Protein AF-A0A2T7PFA0-F1 (afdb_monomer_lite)

Sequence (485 aa):
MELKVPKIPVCVAIACCGVALVFQLVAVGGSGWAVNKQAEIEIGLFRTCFRGECNDIQSSKQPDWFRATQAFSILGLLAIAGSLAVGILHAVLENTRVLCLLAIASCAASVVALLIEVAVFGGEMGDEIRATKDVSFGYGFILSIIACILSVFSLLGLLAIVESLCIGILHCFLENTSVLSPHALAACAAAEAHCMYSLLTKRYRRDKRRPEDGIGVFSAPKVPQGSRPLRHRLCLVSTAFQVAAVADSSWALSDEDLIGLFNECKSDPCDTGRLVESLEGVLHPGAADGDSQPLPGIGARCPPRQTHHPAACFRVLWRVRVPRSPVCVAIALCVQAAAFQLVTVAGIGWITYSAYNVGLFRECKSNTCVGVSDTKDWWKVTQAFSILGLFAITGTLAFGILQCFVEDSRVLSRCGIASCFTSVTFLVIEFSVFVGKTSAMSAYFSWGYGFVLSIIACILCFFTGVMFVADLHHSSPTVHGWQRE

pLDDT: mean 70.79, std 20.4, range [29.72, 95.62]

Structure (mmCIF, N/CA/C/O backbone):
data_AF-A0A2T7PFA0-F1
#
_entry.id   AF-A0A2T7PFA0-F1
#
loop_
_atom_site.group_PDB
_atom_site.id
_atom_site.type_symbol
_atom_site.label_atom_id
_atom_site.label_alt_id
_atom_site.label_comp_id
_atom_site.label_asym_id
_atom_site.label_entity_id
_atom_site.label_seq_id
_atom_site.pdbx_PDB_ins_code
_atom_site.Cartn_x
_atom_site.Cartn_y
_atom_site.Cartn_z
_atom_site.occupancy
_atom_site.B_iso_or_equiv
_atom_site.auth_seq_id
_atom_site.auth_comp_id
_atom_site.auth_asym_id
_atom_site.auth_atom_id
_atom_site.pdbx_PDB_model_num
ATOM 1 N N . MET A 1 1 ? -25.720 11.983 18.110 1.00 37.12 1 MET A N 1
ATOM 2 C CA . MET A 1 1 ? -24.252 11.993 18.256 1.00 37.12 1 MET A CA 1
ATOM 3 C C . MET A 1 1 ? -23.814 13.423 18.051 1.00 37.12 1 MET A C 1
ATOM 5 O O . MET A 1 1 ? -23.909 13.911 16.932 1.00 37.12 1 MET A O 1
ATOM 9 N N . GLU A 1 2 ? -23.453 14.121 19.122 1.00 37.09 2 GLU A N 1
ATOM 10 C CA . GLU A 1 2 ? -22.819 15.431 18.989 1.00 37.09 2 GLU A CA 1
ATOM 11 C C . GLU A 1 2 ? -21.375 15.189 18.544 1.00 37.09 2 GLU A C 1
ATOM 13 O O . GLU A 1 2 ? -20.585 14.606 19.281 1.00 37.09 2 GLU A O 1
ATOM 18 N N . LEU A 1 3 ? -21.044 15.550 17.302 1.00 38.19 3 LEU A N 1
ATOM 19 C CA . LEU A 1 3 ? -19.666 15.503 16.815 1.00 38.19 3 LEU A CA 1
ATOM 20 C C . LEU A 1 3 ? -18.859 16.545 17.588 1.00 38.19 3 LEU A C 1
ATOM 22 O O . LEU A 1 3 ? -18.913 17.740 17.294 1.00 38.19 3 LEU A O 1
ATOM 26 N N . LYS A 1 4 ? -18.127 16.094 18.606 1.00 46.09 4 LYS A N 1
ATOM 27 C CA . LYS A 1 4 ? -17.225 16.959 19.356 1.00 46.09 4 LYS A CA 1
ATOM 28 C C . LYS A 1 4 ? -16.107 17.409 18.424 1.00 46.09 4 LYS A C 1
ATOM 30 O O . LYS A 1 4 ? -15.427 16.581 17.824 1.00 46.09 4 LYS A O 1
ATOM 35 N N . VAL A 1 5 ? -15.936 18.725 18.297 1.00 50.31 5 VAL A N 1
ATOM 36 C CA . VAL A 1 5 ? -14.917 19.320 17.427 1.00 50.31 5 VAL A CA 1
ATOM 37 C C . VAL A 1 5 ? -13.546 18.739 17.807 1.00 50.31 5 VAL A C 1
ATOM 39 O O . VAL A 1 5 ? -13.132 18.886 18.964 1.00 50.31 5 VAL A O 1
ATOM 42 N N . PRO A 1 6 ? -12.850 18.049 16.884 1.00 58.84 6 PRO A N 1
ATOM 43 C CA . PRO A 1 6 ? -11.538 17.489 17.167 1.00 58.84 6 PRO A CA 1
ATOM 44 C C . PRO A 1 6 ? -10.574 18.597 17.593 1.00 58.84 6 PRO A C 1
ATOM 46 O O . PRO A 1 6 ? -10.613 19.721 17.087 1.00 58.84 6 PRO A O 1
ATOM 49 N N . LYS A 1 7 ? -9.698 18.286 18.554 1.00 69.50 7 LYS A N 1
ATOM 50 C CA . LYS A 1 7 ? -8.678 19.234 19.013 1.00 69.50 7 LYS A CA 1
ATOM 51 C C . LYS A 1 7 ? -7.837 19.663 17.806 1.00 69.50 7 LYS A C 1
ATOM 53 O O . LYS A 1 7 ? -7.328 18.804 17.092 1.00 69.50 7 LYS A O 1
ATOM 58 N N . ILE A 1 8 ? -7.641 20.973 17.639 1.00 70.88 8 ILE A N 1
ATOM 59 C CA . ILE A 1 8 ? -6.834 21.603 16.575 1.00 70.88 8 ILE A CA 1
ATOM 60 C C . ILE A 1 8 ? -5.551 20.813 16.216 1.00 70.88 8 ILE A C 1
ATOM 62 O O . ILE A 1 8 ? -5.353 20.561 15.028 1.00 70.88 8 ILE A O 1
ATOM 66 N N . PRO A 1 9 ? -4.711 20.338 17.167 1.00 69.44 9 PRO A N 1
ATOM 67 C CA . PRO A 1 9 ? -3.498 19.578 16.829 1.00 69.44 9 PRO A CA 1
ATOM 68 C C . PRO A 1 9 ? -3.748 18.252 16.091 1.00 69.44 9 PRO A C 1
ATOM 70 O O . PRO A 1 9 ? -2.936 17.865 15.256 1.00 69.44 9 PRO A O 1
ATOM 73 N N . VAL A 1 10 ? -4.871 17.567 16.343 1.00 73.00 10 VAL A N 1
ATOM 74 C CA . VAL A 1 10 ? -5.235 16.324 15.637 1.00 73.00 10 VAL A CA 1
ATOM 75 C C . VAL A 1 10 ? -5.582 16.629 14.182 1.00 73.00 10 VAL A C 1
ATOM 77 O O . VAL A 1 10 ? -5.115 15.941 13.280 1.00 73.00 10 VAL A O 1
ATOM 80 N N . CYS A 1 11 ? -6.359 17.688 13.942 1.00 72.31 11 CYS A N 1
ATOM 81 C CA . CYS A 1 11 ? -6.726 18.112 12.590 1.00 72.31 11 CYS A CA 1
ATOM 82 C C . CYS A 1 11 ? -5.497 18.495 11.767 1.00 72.31 11 CYS A C 1
ATOM 84 O O . CYS A 1 11 ? -5.396 18.112 10.605 1.00 72.31 11 CYS A O 1
ATOM 86 N N . VAL A 1 12 ? -4.555 19.215 12.385 1.00 72.31 12 VAL A N 1
ATOM 87 C CA . VAL A 1 12 ? -3.290 19.595 11.746 1.00 72.31 12 VAL A CA 1
ATOM 88 C C . VAL A 1 12 ? -2.474 18.350 11.391 1.00 72.31 12 VAL A C 1
ATOM 90 O O . VAL A 1 12 ? -2.033 18.237 10.253 1.00 72.31 12 VAL A O 1
ATOM 93 N N . ALA A 1 13 ? -2.341 17.381 12.304 1.00 77.94 13 ALA A N 1
ATOM 94 C CA . ALA A 1 13 ? -1.620 16.136 12.028 1.00 77.94 13 ALA A CA 1
ATOM 95 C C . ALA A 1 13 ? -2.265 15.319 10.890 1.00 77.94 13 ALA A C 1
ATOM 97 O O . ALA A 1 13 ? -1.565 14.841 10.003 1.00 77.94 13 ALA A O 1
ATOM 98 N N . ILE A 1 14 ? -3.598 15.206 10.862 1.00 79.94 14 ILE A N 1
ATOM 99 C CA . ILE A 1 14 ? -4.327 14.516 9.783 1.00 79.94 14 ILE A CA 1
ATOM 100 C C . ILE A 1 14 ? -4.120 15.228 8.442 1.00 79.94 14 ILE A C 1
ATOM 102 O O . ILE A 1 14 ? -3.853 14.570 7.437 1.00 79.94 14 ILE A O 1
ATOM 106 N N . ALA A 1 15 ? -4.209 16.561 8.418 1.00 76.25 15 ALA A N 1
ATOM 107 C CA . ALA A 1 15 ? -3.974 17.346 7.210 1.00 76.25 15 ALA A CA 1
ATOM 108 C C . ALA A 1 15 ? -2.536 17.164 6.694 1.00 76.25 15 ALA A C 1
ATOM 110 O O . ALA A 1 15 ? -2.342 16.919 5.504 1.00 76.25 15 ALA A O 1
ATOM 111 N N . CYS A 1 16 ? -1.539 17.200 7.585 1.00 76.56 16 CYS A N 1
ATOM 112 C CA . CYS A 1 16 ? -0.143 16.939 7.238 1.00 76.56 16 CYS A CA 1
ATOM 113 C C . CYS A 1 16 ? 0.060 15.522 6.680 1.00 76.56 16 CYS A C 1
ATOM 115 O O . CYS A 1 16 ? 0.687 15.392 5.630 1.00 76.56 16 CYS A O 1
ATOM 117 N N . CYS A 1 17 ? -0.517 14.483 7.298 1.00 83.88 17 CYS A N 1
ATOM 118 C CA . CYS A 1 17 ? -0.483 13.113 6.769 1.00 83.88 17 CYS A CA 1
ATOM 119 C C . CYS A 1 17 ? -1.149 13.003 5.390 1.00 83.88 17 CYS A C 1
ATOM 121 O O . CYS A 1 17 ? -0.637 12.308 4.516 1.00 83.88 17 CYS A O 1
ATOM 123 N N . GLY A 1 18 ? -2.272 13.693 5.171 1.00 77.62 18 GLY A N 1
ATOM 124 C CA . GLY A 1 18 ? -2.966 13.705 3.883 1.00 77.62 18 GLY A CA 1
ATOM 125 C C . GLY A 1 18 ? -2.113 14.311 2.767 1.00 77.62 18 GLY A C 1
ATOM 126 O O . GLY A 1 18 ? -1.970 13.713 1.703 1.00 77.62 18 GLY A O 1
ATOM 127 N N . VAL A 1 19 ? -1.488 15.463 3.024 1.00 76.56 19 VAL A N 1
ATOM 128 C CA . VAL A 1 19 ? -0.585 16.110 2.056 1.00 76.56 19 VAL A CA 1
ATOM 129 C C . VAL A 1 19 ? 0.676 15.269 1.833 1.00 76.56 19 VAL A C 1
ATOM 131 O O . VAL A 1 19 ? 1.081 15.074 0.687 1.00 76.56 19 VAL A O 1
ATOM 134 N N . ALA A 1 20 ? 1.259 14.711 2.900 1.00 85.81 20 ALA A N 1
ATOM 135 C CA . ALA A 1 20 ? 2.404 13.807 2.809 1.00 85.81 20 ALA A CA 1
ATOM 136 C C . ALA A 1 20 ? 2.094 12.585 1.933 1.00 85.81 20 ALA A C 1
ATOM 138 O O . ALA A 1 20 ? 2.912 12.209 1.098 1.00 85.81 20 ALA A O 1
ATOM 139 N N . LEU A 1 21 ? 0.896 12.007 2.074 1.00 87.94 21 LEU A N 1
ATOM 140 C CA . LEU A 1 21 ? 0.457 10.867 1.275 1.00 87.94 21 LEU A CA 1
ATOM 141 C C . LEU A 1 21 ? 0.394 11.212 -0.215 1.00 87.94 21 LEU A C 1
ATOM 143 O O . LEU A 1 21 ? 0.890 10.445 -1.034 1.00 87.94 21 LEU A O 1
ATOM 147 N N . VAL A 1 22 ? -0.180 12.366 -0.571 1.00 84.56 22 VAL A N 1
ATOM 148 C CA . VAL A 1 22 ? -0.262 12.820 -1.969 1.00 84.56 22 VAL A CA 1
ATOM 149 C C . VAL A 1 22 ? 1.134 13.031 -2.551 1.00 84.56 22 VAL A C 1
ATOM 151 O O . VAL A 1 22 ? 1.418 12.536 -3.640 1.00 84.56 22 VAL A O 1
ATOM 154 N N . PHE A 1 23 ? 2.024 13.715 -1.829 1.00 85.69 23 PHE A N 1
ATOM 155 C CA . PHE A 1 23 ? 3.394 13.941 -2.294 1.00 85.69 23 PHE A CA 1
ATOM 156 C C . PHE A 1 23 ? 4.179 12.645 -2.445 1.00 85.69 23 PHE A C 1
ATOM 158 O O . PHE A 1 23 ? 4.830 12.467 -3.472 1.00 85.69 23 PHE A O 1
ATOM 165 N N . GLN A 1 24 ? 4.067 11.717 -1.493 1.00 94.38 24 GLN A N 1
ATOM 166 C CA . GLN A 1 24 ? 4.732 10.425 -1.610 1.00 94.38 24 GLN A CA 1
ATOM 167 C C . GLN A 1 24 ? 4.146 9.599 -2.759 1.00 94.38 24 GLN A C 1
ATOM 169 O O . GLN A 1 24 ? 4.894 8.948 -3.472 1.00 94.38 24 GLN A O 1
ATOM 174 N N . LEU A 1 25 ? 2.836 9.654 -3.010 1.00 87.38 25 LEU A N 1
ATOM 175 C CA . LEU A 1 25 ? 2.213 8.939 -4.127 1.00 87.38 25 LEU A CA 1
ATOM 176 C C . LEU A 1 25 ? 2.692 9.481 -5.481 1.00 87.38 25 LEU A C 1
ATOM 178 O O . LEU A 1 25 ? 3.010 8.702 -6.379 1.00 87.38 25 LEU A O 1
ATOM 182 N N . VAL A 1 26 ? 2.803 10.807 -5.611 1.00 88.62 26 VAL A N 1
ATOM 183 C CA . VAL A 1 26 ? 3.372 11.457 -6.803 1.00 88.62 26 VAL A CA 1
ATOM 184 C C . VAL A 1 26 ? 4.863 11.149 -6.943 1.00 88.62 26 VAL A C 1
ATOM 186 O O . VAL A 1 26 ? 5.320 10.906 -8.057 1.00 88.62 26 VAL A O 1
ATOM 189 N N . ALA A 1 27 ? 5.616 11.119 -5.842 1.00 91.75 27 ALA A N 1
ATOM 190 C CA . ALA A 1 27 ? 7.020 10.728 -5.851 1.00 91.75 27 ALA A CA 1
ATOM 191 C C . ALA A 1 27 ? 7.179 9.277 -6.328 1.00 91.75 27 ALA A C 1
ATOM 193 O O . ALA A 1 27 ? 7.865 9.034 -7.314 1.00 91.75 27 ALA A O 1
ATOM 194 N N . VAL A 1 28 ? 6.492 8.325 -5.695 1.00 91.88 28 VAL A N 1
ATOM 195 C CA . VAL A 1 28 ? 6.519 6.888 -6.019 1.00 91.88 28 VAL A CA 1
ATOM 196 C C . VAL A 1 28 ? 6.109 6.638 -7.473 1.00 91.88 28 VAL A C 1
ATOM 198 O O . VAL A 1 28 ? 6.784 5.903 -8.188 1.00 91.88 28 VAL A O 1
ATOM 201 N N . GLY A 1 29 ? 4.997 7.229 -7.921 1.00 85.88 29 GLY A N 1
ATOM 202 C CA . GLY A 1 29 ? 4.438 6.981 -9.253 1.00 85.88 29 GLY A CA 1
ATOM 203 C C . GLY A 1 29 ? 5.082 7.785 -10.387 1.00 85.88 29 GLY A C 1
ATOM 204 O O . GLY A 1 29 ? 4.906 7.432 -11.553 1.00 85.88 29 GLY A O 1
ATOM 205 N N . GLY A 1 30 ? 5.787 8.870 -10.063 1.00 86.44 30 GLY A N 1
ATOM 206 C CA . GLY A 1 30 ? 6.367 9.803 -11.026 1.00 86.44 30 GLY A CA 1
ATOM 207 C C . GLY A 1 30 ? 7.712 9.361 -11.608 1.00 86.44 30 GLY A C 1
ATOM 208 O O . GLY A 1 30 ? 8.412 8.510 -11.060 1.00 86.44 30 GLY A O 1
ATOM 209 N N . SER A 1 31 ? 8.095 9.991 -12.720 1.00 86.69 31 SER A N 1
ATOM 210 C CA . SER A 1 31 ? 9.353 9.760 -13.444 1.00 86.69 31 SER A CA 1
ATOM 211 C C . SER A 1 31 ? 10.506 10.667 -13.016 1.00 86.69 31 SER A C 1
ATOM 213 O O . SER A 1 31 ? 11.613 10.497 -13.500 1.00 86.69 31 SER A O 1
ATOM 215 N N . GLY A 1 32 ? 10.294 11.633 -12.122 1.00 89.88 32 GLY A N 1
ATOM 216 C CA . GLY A 1 32 ? 11.291 12.671 -11.844 1.00 89.88 32 GLY A CA 1
ATOM 217 C C . GLY A 1 32 ? 12.111 12.479 -10.577 1.00 89.88 32 GLY A C 1
ATOM 218 O O . GLY A 1 32 ? 12.224 13.428 -9.814 1.00 89.88 32 GLY A O 1
ATOM 219 N N . TRP A 1 33 ? 12.666 11.305 -10.293 1.00 94.38 33 TRP A N 1
ATOM 220 C CA . TRP A 1 33 ? 13.595 11.154 -9.161 1.00 94.38 33 TRP A CA 1
ATOM 221 C C . TRP A 1 33 ? 14.987 11.702 -9.478 1.00 94.38 33 TRP A C 1
ATOM 223 O O . TRP A 1 33 ? 15.560 12.446 -8.682 1.00 94.38 33 TRP A O 1
ATOM 233 N N . ALA A 1 34 ? 15.483 11.418 -10.678 1.00 93.62 34 ALA A N 1
ATOM 234 C CA . ALA A 1 34 ? 16.666 12.039 -11.257 1.00 93.62 34 ALA A CA 1
ATOM 235 C C . ALA A 1 34 ? 16.354 12.512 -12.680 1.00 93.62 34 ALA A C 1
ATOM 237 O O . ALA A 1 34 ? 15.595 11.870 -13.403 1.00 93.62 34 ALA A O 1
ATOM 238 N N . VAL A 1 35 ? 16.925 13.645 -13.081 1.00 92.38 35 VAL A N 1
ATOM 239 C CA . VAL A 1 35 ? 16.685 14.257 -14.391 1.00 92.38 35 VAL A CA 1
ATOM 240 C C . VAL A 1 35 ? 18.015 14.587 -15.046 1.00 92.38 35 VAL A C 1
ATOM 242 O O . VAL A 1 35 ? 18.832 15.314 -14.474 1.00 92.38 35 VAL A O 1
ATOM 245 N N . ASN A 1 36 ? 18.199 14.088 -16.266 1.00 92.88 36 ASN A N 1
ATOM 246 C CA . ASN A 1 36 ? 19.246 14.524 -17.174 1.00 92.88 36 ASN A CA 1
ATOM 247 C C . ASN A 1 36 ? 18.632 15.459 -18.219 1.00 92.88 36 ASN A C 1
ATOM 249 O O . ASN A 1 36 ? 17.934 15.016 -19.132 1.00 92.88 36 ASN A O 1
ATOM 253 N N . LYS A 1 37 ? 18.892 16.762 -18.077 1.00 86.62 37 LYS A N 1
ATOM 254 C CA . LYS A 1 37 ? 18.285 17.789 -18.940 1.00 86.62 37 LYS A CA 1
ATOM 255 C C . LYS A 1 37 ? 18.818 17.757 -20.366 1.00 86.62 37 LYS A C 1
ATOM 257 O O . LYS A 1 37 ? 18.103 18.130 -21.284 1.00 86.62 37 LYS A O 1
ATOM 262 N N . GLN A 1 38 ? 20.060 17.324 -20.552 1.00 87.56 38 GLN A N 1
ATOM 263 C CA . GLN A 1 38 ? 20.705 17.339 -21.860 1.00 87.56 38 GLN A CA 1
ATOM 264 C C . GLN A 1 38 ? 20.260 16.166 -22.732 1.00 87.56 38 GLN A C 1
ATOM 266 O O . GLN A 1 38 ? 20.136 16.304 -23.947 1.00 87.56 38 GLN A O 1
ATOM 271 N N . ALA A 1 39 ? 19.990 15.024 -22.104 1.00 86.94 39 ALA A N 1
ATOM 272 C CA . ALA A 1 39 ? 19.484 13.836 -22.776 1.00 86.94 39 ALA A CA 1
ATOM 273 C C . ALA A 1 39 ? 17.949 13.695 -22.698 1.00 86.94 39 ALA A C 1
ATOM 275 O O . ALA A 1 39 ? 17.416 12.728 -23.236 1.00 86.94 39 ALA A O 1
ATOM 276 N N . GLU A 1 40 ? 17.251 14.643 -22.055 1.00 89.00 40 GLU A N 1
ATOM 277 C CA . GLU A 1 40 ? 15.794 14.618 -21.826 1.00 89.00 40 GLU A CA 1
ATOM 278 C C . GLU A 1 40 ? 15.325 13.293 -21.200 1.00 89.00 40 GLU A C 1
ATOM 280 O O . GLU A 1 40 ? 14.337 12.683 -21.625 1.00 89.00 40 GLU A O 1
ATOM 285 N N . ILE A 1 41 ? 16.083 12.832 -20.198 1.00 91.88 41 ILE A N 1
ATOM 286 C CA . ILE A 1 41 ? 15.822 11.585 -19.475 1.00 91.88 41 ILE A CA 1
ATOM 287 C C . ILE A 1 41 ? 15.334 11.915 -18.078 1.00 91.88 41 ILE A C 1
ATOM 289 O O . ILE A 1 41 ? 16.015 12.607 -17.321 1.00 91.88 41 ILE A O 1
ATOM 293 N N . GLU A 1 42 ? 14.191 11.354 -17.720 1.00 92.38 42 GLU A N 1
ATOM 294 C CA . GLU A 1 42 ? 13.671 11.367 -16.363 1.00 92.38 42 GLU A CA 1
ATOM 295 C C . GLU A 1 42 ? 13.662 9.941 -15.821 1.00 92.38 42 GLU A C 1
ATOM 297 O O . GLU A 1 42 ? 13.066 9.034 -16.402 1.00 92.38 42 GLU A O 1
ATOM 302 N N . ILE A 1 43 ? 14.355 9.720 -14.714 1.00 92.06 43 ILE A N 1
ATOM 303 C CA . ILE A 1 43 ? 14.419 8.433 -14.034 1.00 92.06 43 ILE A CA 1
ATOM 304 C C . ILE A 1 43 ? 13.545 8.538 -12.796 1.00 92.06 43 ILE A C 1
ATOM 306 O O . ILE A 1 43 ? 13.856 9.298 -11.881 1.00 92.06 43 ILE A O 1
ATOM 310 N N . GLY A 1 44 ? 12.445 7.795 -12.776 1.00 92.75 44 GLY A N 1
ATOM 311 C CA . GLY A 1 44 ? 11.568 7.628 -11.625 1.00 92.75 44 GLY A CA 1
ATOM 312 C C . GLY A 1 44 ? 11.888 6.359 -10.864 1.00 92.75 44 GLY A C 1
ATOM 313 O O . GLY A 1 44 ? 12.785 5.603 -11.229 1.00 92.75 44 GLY A O 1
ATOM 314 N N . LEU A 1 45 ? 11.110 6.088 -9.818 1.00 91.00 45 LEU A N 1
ATOM 315 C CA . LEU A 1 45 ? 11.345 4.907 -8.995 1.00 91.00 45 LEU A CA 1
ATOM 316 C C . LEU A 1 45 ? 10.993 3.608 -9.730 1.00 91.00 45 LEU A C 1
ATOM 318 O O . LEU A 1 45 ? 11.716 2.625 -9.624 1.00 91.00 45 LEU A O 1
ATOM 322 N N . PHE A 1 46 ? 9.900 3.600 -10.496 1.00 91.00 46 PHE A N 1
ATOM 323 C CA . PHE A 1 46 ? 9.429 2.415 -11.232 1.00 91.00 46 PHE A CA 1
ATOM 324 C C . PHE A 1 46 ? 9.493 2.575 -12.754 1.00 91.00 46 PHE A C 1
ATOM 326 O O . PHE A 1 46 ? 9.434 1.582 -13.479 1.00 91.00 46 PHE A O 1
ATOM 333 N N . ARG A 1 47 ? 9.630 3.809 -13.246 1.00 89.81 47 ARG A N 1
ATOM 334 C CA . ARG A 1 47 ? 9.574 4.152 -14.671 1.00 89.81 47 ARG A CA 1
ATOM 335 C C . ARG A 1 47 ? 10.695 5.094 -15.050 1.00 89.81 47 ARG A C 1
ATOM 337 O O . ARG A 1 47 ? 11.013 5.995 -14.286 1.00 89.81 47 ARG A O 1
ATOM 344 N N . THR A 1 48 ? 11.219 4.932 -16.254 1.00 91.25 48 THR A N 1
ATOM 345 C CA . THR A 1 48 ? 12.123 5.892 -16.885 1.00 91.25 48 THR A CA 1
ATOM 346 C C . THR A 1 48 ? 11.446 6.443 -18.124 1.00 91.25 48 THR A C 1
ATOM 348 O O . THR A 1 48 ? 10.907 5.682 -18.924 1.00 91.25 48 THR A O 1
ATOM 351 N N . CYS A 1 49 ? 11.485 7.759 -18.285 1.00 91.38 49 CYS A N 1
ATOM 352 C CA . CYS A 1 49 ? 10.971 8.445 -19.453 1.00 91.38 49 CYS A CA 1
ATOM 353 C C . CYS A 1 49 ? 12.122 9.027 -20.268 1.00 91.38 49 CYS A C 1
ATOM 355 O O . CYS A 1 49 ? 13.018 9.671 -19.726 1.00 91.38 49 CYS A O 1
ATOM 357 N N . PHE A 1 50 ? 12.088 8.794 -21.574 1.00 93.12 50 PHE A N 1
ATOM 358 C CA . PHE A 1 50 ? 13.019 9.346 -22.548 1.00 93.12 50 PHE A CA 1
ATOM 359 C C . PHE A 1 50 ? 12.211 10.154 -23.558 1.00 93.12 50 PHE A C 1
ATOM 361 O O . PHE A 1 50 ? 11.364 9.589 -24.246 1.00 93.12 50 PHE A O 1
ATOM 368 N N . ARG A 1 51 ? 12.426 11.475 -23.631 1.00 89.62 51 ARG A N 1
ATOM 369 C CA . ARG A 1 51 ? 11.693 12.367 -24.556 1.00 89.62 51 ARG A CA 1
ATOM 370 C C . ARG A 1 51 ? 10.162 12.233 -24.479 1.00 89.62 51 ARG A C 1
ATOM 372 O O . ARG A 1 51 ? 9.465 12.287 -25.488 1.00 89.62 51 ARG A O 1
ATOM 379 N N . GLY A 1 52 ? 9.639 12.027 -23.269 1.00 83.25 52 GLY A N 1
ATOM 380 C CA . GLY A 1 52 ? 8.206 11.849 -23.009 1.00 83.25 52 GLY A CA 1
ATOM 381 C C . GLY A 1 52 ? 7.676 10.421 -23.187 1.00 83.25 52 GLY A C 1
ATOM 382 O O . GLY A 1 52 ? 6.551 10.147 -22.775 1.00 83.25 52 GLY A O 1
ATOM 383 N N . GLU A 1 53 ? 8.469 9.490 -23.723 1.00 88.94 53 GLU A N 1
ATOM 384 C CA . GLU A 1 53 ? 8.109 8.071 -23.776 1.00 88.94 53 GLU A CA 1
ATOM 385 C C . GLU A 1 53 ? 8.573 7.356 -22.508 1.00 88.94 53 GLU A C 1
ATOM 387 O O . GLU A 1 53 ? 9.768 7.271 -22.228 1.00 88.94 53 GLU A O 1
ATOM 392 N N . CYS A 1 54 ? 7.622 6.840 -21.731 1.00 88.81 54 CYS A N 1
ATOM 393 C CA . CYS A 1 54 ? 7.886 6.204 -20.446 1.00 88.81 54 CYS A CA 1
ATOM 394 C C . CYS A 1 54 ? 7.833 4.683 -20.547 1.00 88.81 54 CYS A C 1
ATOM 396 O O . CYS A 1 54 ? 6.816 4.118 -20.945 1.00 88.81 54 CYS A O 1
ATOM 398 N N . ASN A 1 55 ? 8.900 4.032 -20.094 1.00 89.38 55 ASN A N 1
ATOM 399 C CA . ASN A 1 55 ? 9.006 2.583 -20.004 1.00 89.38 55 ASN A CA 1
ATOM 400 C C . ASN A 1 55 ? 9.260 2.163 -18.553 1.00 89.38 55 ASN A C 1
ATOM 402 O O . ASN A 1 55 ? 9.948 2.856 -17.798 1.00 89.38 55 ASN A O 1
ATOM 406 N N . ASP A 1 56 ? 8.709 1.018 -18.154 1.00 87.62 56 ASP A N 1
ATOM 407 C CA . ASP A 1 56 ? 8.986 0.448 -16.838 1.00 87.62 56 ASP A CA 1
ATOM 408 C C . ASP A 1 56 ? 10.462 0.021 -16.757 1.00 87.62 56 ASP A C 1
ATOM 410 O O . ASP A 1 56 ? 11.036 -0.527 -17.705 1.00 87.62 56 ASP A O 1
ATOM 414 N N . ILE A 1 57 ? 11.105 0.283 -15.617 1.00 83.38 57 ILE A N 1
ATOM 415 C CA . ILE A 1 57 ? 12.528 -0.022 -15.458 1.00 83.38 57 ILE A CA 1
ATOM 416 C C . ILE A 1 57 ? 12.690 -1.534 -15.289 1.00 83.38 57 ILE A C 1
ATOM 418 O O . ILE A 1 57 ? 12.190 -2.140 -14.338 1.00 83.38 57 ILE A O 1
ATOM 422 N N . GLN A 1 58 ? 13.423 -2.155 -16.213 1.00 77.88 58 GLN A N 1
ATOM 423 C CA . GLN A 1 58 ? 13.593 -3.602 -16.243 1.00 77.88 58 GLN A CA 1
ATOM 424 C C . GLN A 1 58 ? 14.352 -4.090 -14.999 1.00 77.88 58 GLN A C 1
ATOM 426 O O . GLN A 1 58 ? 15.527 -3.777 -14.795 1.00 77.88 58 GLN A O 1
ATOM 431 N N . SER A 1 59 ? 13.682 -4.898 -14.172 1.00 69.62 59 SER A N 1
ATOM 432 C CA . SER A 1 59 ? 14.205 -5.327 -12.868 1.00 69.62 59 SER A CA 1
ATOM 433 C C . SER A 1 59 ? 15.543 -6.076 -12.959 1.00 69.62 59 SER A C 1
ATOM 435 O O . SER A 1 59 ? 16.338 -6.013 -12.027 1.00 69.62 59 SER A O 1
ATOM 437 N N . SER A 1 60 ? 15.843 -6.739 -14.083 1.00 72.31 60 SER A N 1
ATOM 438 C CA . SER A 1 60 ? 17.100 -7.479 -14.297 1.00 72.31 60 SER A CA 1
ATOM 439 C C . SER A 1 60 ? 18.351 -6.600 -14.359 1.00 72.31 60 SER A C 1
ATOM 441 O O . SER A 1 60 ? 19.449 -7.114 -14.168 1.00 72.31 60 SER A O 1
ATOM 443 N N . LYS A 1 61 ? 18.199 -5.298 -14.620 1.00 73.75 61 LYS A N 1
ATOM 444 C CA . LYS A 1 61 ? 19.311 -4.344 -14.735 1.00 73.75 61 LYS A CA 1
ATOM 445 C C . LYS A 1 61 ? 19.415 -3.392 -13.544 1.00 73.75 61 LYS A C 1
ATOM 447 O O . LYS A 1 61 ? 20.306 -2.551 -13.527 1.00 73.75 61 LYS A O 1
ATOM 452 N N . GLN A 1 62 ? 18.508 -3.497 -12.572 1.00 83.62 62 GLN A N 1
ATOM 453 C CA . GLN A 1 62 ? 18.506 -2.612 -11.412 1.00 83.62 62 GLN A CA 1
ATOM 454 C C . GLN A 1 62 ? 19.495 -3.096 -10.349 1.00 83.62 62 GLN A C 1
ATOM 456 O O . GLN A 1 62 ? 19.436 -4.270 -9.971 1.00 83.62 62 GLN A O 1
ATOM 461 N N . PRO A 1 63 ? 20.349 -2.204 -9.827 1.00 88.94 63 PRO A N 1
ATOM 462 C CA . PRO A 1 63 ? 21.199 -2.519 -8.691 1.00 88.94 63 PRO A CA 1
ATOM 463 C C . PRO A 1 63 ? 20.360 -2.717 -7.419 1.00 88.94 63 PRO A C 1
ATOM 465 O O . PRO A 1 63 ? 19.256 -2.179 -7.282 1.00 88.94 63 PRO A O 1
ATOM 468 N N . ASP A 1 64 ? 20.885 -3.490 -6.467 1.00 89.38 64 ASP A N 1
ATOM 469 C CA . ASP A 1 64 ? 20.138 -3.879 -5.264 1.00 89.38 64 ASP A CA 1
ATOM 470 C C . ASP A 1 64 ? 19.770 -2.688 -4.369 1.00 89.38 64 ASP A C 1
ATOM 472 O O . ASP A 1 64 ? 18.690 -2.681 -3.774 1.00 89.38 64 ASP A O 1
ATOM 476 N N . TRP A 1 65 ? 20.604 -1.645 -4.328 1.00 91.56 65 TRP A N 1
ATOM 477 C CA . TRP A 1 65 ? 20.299 -0.415 -3.592 1.00 91.56 65 TRP A CA 1
ATOM 478 C C . TRP A 1 65 ? 19.036 0.274 -4.131 1.00 91.56 65 TRP A C 1
ATOM 480 O O . TRP A 1 65 ? 18.205 0.736 -3.353 1.00 91.56 65 TRP A O 1
ATOM 490 N N . PHE A 1 66 ? 18.823 0.263 -5.450 1.00 92.00 66 PHE A N 1
ATOM 491 C CA . PHE A 1 66 ? 17.657 0.887 -6.079 1.00 92.00 66 PHE A CA 1
ATOM 492 C C . PHE A 1 66 ? 16.375 0.104 -5.775 1.00 92.00 66 PHE A C 1
ATOM 494 O O . PHE A 1 66 ? 15.324 0.683 -5.496 1.00 92.00 66 PHE A O 1
ATOM 501 N N . ARG A 1 67 ? 16.471 -1.232 -5.746 1.00 88.38 67 ARG A N 1
ATOM 502 C CA . ARG A 1 67 ? 15.375 -2.108 -5.304 1.00 88.38 67 ARG A CA 1
ATOM 503 C C . ARG A 1 67 ? 15.032 -1.890 -3.831 1.00 88.38 67 ARG A C 1
ATOM 505 O O . ARG A 1 67 ? 13.855 -1.911 -3.471 1.00 88.38 67 ARG A O 1
ATOM 512 N N . ALA A 1 68 ? 16.036 -1.668 -2.982 1.00 86.31 68 ALA A N 1
ATOM 513 C CA . ALA A 1 68 ? 15.812 -1.319 -1.584 1.00 86.31 68 ALA A CA 1
ATOM 514 C C . ALA A 1 68 ? 15.056 0.014 -1.474 1.00 86.31 68 ALA A C 1
ATOM 516 O O . ALA A 1 68 ? 14.039 0.068 -0.785 1.00 86.31 68 ALA A O 1
ATOM 517 N N . THR A 1 69 ? 15.468 1.045 -2.220 1.00 93.56 69 THR A N 1
ATOM 518 C CA . THR A 1 69 ? 14.749 2.327 -2.295 1.00 93.56 69 THR A CA 1
ATOM 519 C C . THR A 1 69 ? 13.286 2.132 -2.696 1.00 93.56 69 THR A C 1
ATOM 521 O O . THR A 1 69 ? 12.401 2.649 -2.019 1.00 93.56 69 THR A O 1
ATOM 524 N N . GLN A 1 70 ? 12.999 1.325 -3.725 1.00 93.38 70 GLN A N 1
ATOM 525 C CA . GLN A 1 70 ? 11.621 0.999 -4.122 1.00 93.38 70 GLN A CA 1
ATOM 526 C C . GLN A 1 70 ? 10.810 0.360 -2.994 1.00 93.38 70 GLN A C 1
ATOM 528 O O . GLN A 1 70 ? 9.670 0.755 -2.744 1.00 93.38 70 GLN A O 1
ATOM 533 N N . ALA A 1 71 ? 11.391 -0.619 -2.301 1.00 89.19 71 ALA A N 1
ATOM 534 C CA . ALA A 1 71 ? 10.721 -1.305 -1.206 1.00 89.19 71 ALA A CA 1
ATOM 535 C C . ALA A 1 71 ? 10.423 -0.353 -0.038 1.00 89.19 71 ALA A C 1
ATOM 537 O O . ALA A 1 71 ? 9.295 -0.325 0.457 1.00 89.19 71 ALA A O 1
ATOM 538 N N . PHE A 1 72 ? 11.401 0.460 0.373 1.00 90.94 72 PHE A N 1
ATOM 539 C CA . PHE A 1 72 ? 11.225 1.437 1.448 1.00 90.94 72 PHE A CA 1
ATOM 540 C C . PHE A 1 72 ? 10.253 2.557 1.073 1.00 90.94 72 PHE A C 1
ATOM 542 O O . PHE A 1 72 ? 9.466 2.965 1.922 1.00 90.94 72 PHE A O 1
ATOM 549 N N . SER A 1 73 ? 10.212 2.961 -0.195 1.00 93.75 73 SER A N 1
ATOM 550 C CA . SER A 1 73 ? 9.234 3.924 -0.704 1.00 93.75 73 SER A CA 1
ATOM 551 C C . SER A 1 73 ? 7.797 3.417 -0.597 1.00 93.75 73 SER A C 1
ATOM 553 O O . SER A 1 73 ? 6.910 4.120 -0.105 1.00 93.75 73 SER A O 1
ATOM 555 N N . ILE A 1 74 ? 7.569 2.153 -0.975 1.00 91.25 74 ILE A N 1
ATOM 556 C CA . ILE A 1 74 ? 6.265 1.496 -0.822 1.00 91.25 74 ILE A CA 1
ATOM 557 C C . ILE A 1 74 ? 5.913 1.356 0.663 1.00 91.25 74 ILE A C 1
ATOM 559 O O . ILE A 1 74 ? 4.795 1.678 1.059 1.00 91.25 74 ILE A O 1
ATOM 563 N N . LEU A 1 75 ? 6.851 0.906 1.503 1.00 84.12 75 LEU A N 1
ATOM 564 C CA . LEU A 1 75 ? 6.628 0.781 2.947 1.00 84.12 75 LEU A C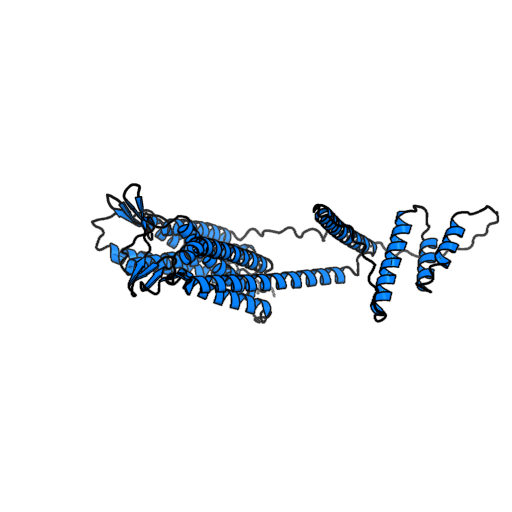A 1
ATOM 565 C C . LEU A 1 75 ? 6.292 2.131 3.592 1.00 84.12 75 LEU A C 1
ATOM 567 O O . LEU A 1 75 ? 5.361 2.203 4.394 1.00 84.12 75 LEU A O 1
ATOM 571 N N . GLY A 1 76 ? 7.002 3.195 3.212 1.00 89.38 76 GLY A N 1
ATOM 572 C CA . GLY A 1 76 ? 6.732 4.563 3.637 1.00 89.38 76 GLY A CA 1
ATOM 573 C C . GLY A 1 76 ? 5.322 4.989 3.247 1.00 89.38 76 GLY A C 1
ATOM 574 O O . GLY A 1 76 ? 4.539 5.364 4.117 1.00 89.38 76 GLY A O 1
ATOM 575 N N . LEU A 1 77 ? 4.952 4.828 1.974 1.00 91.00 77 LEU A N 1
ATOM 576 C CA . LEU A 1 77 ? 3.614 5.140 1.467 1.00 91.00 77 LEU A CA 1
ATOM 577 C C . LEU A 1 77 ? 2.508 4.405 2.246 1.00 91.00 77 LEU A C 1
ATOM 579 O O . LEU A 1 77 ? 1.533 5.024 2.680 1.00 91.00 77 LEU A O 1
ATOM 583 N N . LEU A 1 78 ? 2.674 3.097 2.467 1.00 84.69 78 LEU A N 1
ATOM 584 C CA . LEU A 1 78 ? 1.731 2.272 3.227 1.00 84.69 78 LEU A CA 1
ATOM 585 C C . LEU A 1 78 ? 1.607 2.734 4.683 1.00 84.69 78 LEU A C 1
ATOM 587 O O . LEU A 1 78 ? 0.503 2.797 5.222 1.00 84.69 78 LEU A O 1
ATOM 591 N N . ALA A 1 79 ? 2.724 3.081 5.318 1.00 86.06 79 ALA A N 1
ATOM 592 C CA . ALA A 1 79 ? 2.747 3.537 6.699 1.00 86.06 79 ALA A CA 1
ATOM 593 C C . ALA A 1 79 ? 2.130 4.941 6.872 1.00 86.06 79 ALA A C 1
ATOM 595 O O . ALA A 1 79 ? 1.444 5.173 7.873 1.00 86.06 79 ALA A O 1
ATOM 596 N N . ILE A 1 80 ? 2.292 5.852 5.898 1.00 87.94 80 ILE A N 1
ATOM 597 C CA . ILE A 1 80 ? 1.581 7.147 5.877 1.00 87.94 80 ILE A CA 1
ATOM 598 C C . ILE A 1 80 ? 0.076 6.906 5.736 1.00 87.94 80 ILE A C 1
ATOM 600 O O . ILE A 1 80 ? -0.709 7.456 6.508 1.00 87.94 80 ILE A O 1
ATOM 604 N N . ALA A 1 81 ? -0.336 6.056 4.789 1.00 84.56 81 ALA A N 1
ATOM 605 C CA . ALA A 1 81 ? -1.745 5.727 4.579 1.00 84.56 81 ALA A CA 1
ATOM 606 C C . ALA A 1 81 ? -2.375 5.106 5.837 1.00 84.56 81 ALA A C 1
ATOM 608 O O . ALA A 1 81 ? -3.470 5.499 6.244 1.00 84.56 81 ALA A O 1
ATOM 609 N N . GLY A 1 82 ? -1.654 4.197 6.500 1.00 80.12 82 GLY A N 1
ATOM 610 C CA . GLY A 1 82 ? -2.051 3.624 7.784 1.00 80.12 82 GLY A CA 1
ATOM 611 C C . GLY A 1 82 ? -2.193 4.683 8.878 1.00 80.12 82 GLY A C 1
ATOM 612 O O . GLY A 1 82 ? -3.210 4.719 9.569 1.00 80.12 82 GLY A O 1
ATOM 613 N N . SER A 1 83 ? -1.227 5.599 8.998 1.00 84.81 83 SER A N 1
ATOM 614 C CA . SER A 1 83 ? -1.281 6.684 9.984 1.00 84.81 83 SER A CA 1
ATOM 615 C C . SER A 1 83 ? -2.463 7.624 9.732 1.00 84.81 83 SER A C 1
ATOM 617 O O . SER A 1 83 ? -3.185 7.965 10.669 1.00 84.81 83 SER A O 1
ATOM 619 N N . LEU A 1 84 ? -2.727 7.976 8.470 1.00 82.81 84 LEU A N 1
ATOM 620 C CA . LEU A 1 84 ? -3.874 8.793 8.079 1.00 82.81 84 LEU A CA 1
ATOM 621 C C . LEU A 1 84 ? -5.200 8.107 8.431 1.00 82.81 84 LEU A C 1
ATOM 623 O O . LEU A 1 84 ? -6.070 8.733 9.035 1.00 82.81 84 LEU A O 1
ATOM 627 N N . ALA A 1 85 ? -5.341 6.820 8.104 1.00 80.94 85 ALA A N 1
ATOM 628 C CA . ALA A 1 85 ? -6.541 6.049 8.413 1.00 80.94 85 ALA A CA 1
ATOM 629 C C . ALA A 1 85 ? -6.801 5.989 9.927 1.00 80.94 85 ALA A C 1
ATOM 631 O O . ALA A 1 85 ? -7.917 6.253 10.377 1.00 80.94 85 ALA A O 1
ATOM 632 N N . VAL A 1 86 ? -5.765 5.712 10.726 1.00 81.88 86 VAL A N 1
ATOM 633 C CA . VAL A 1 86 ? -5.873 5.687 12.192 1.00 81.88 86 VAL A CA 1
ATOM 634 C C . VAL A 1 86 ? -6.144 7.086 12.757 1.00 81.88 86 VAL A C 1
ATOM 636 O O . VAL A 1 86 ? -6.924 7.217 13.697 1.00 81.88 86 VAL A O 1
ATOM 639 N N . GLY A 1 87 ? -5.559 8.138 12.178 1.00 79.06 87 GLY A N 1
ATOM 640 C CA . GLY A 1 87 ? -5.799 9.529 12.564 1.00 79.06 87 GLY A CA 1
ATOM 641 C C . GLY A 1 87 ? -7.248 9.963 12.332 1.00 79.06 87 GLY A C 1
ATOM 642 O O . GLY A 1 87 ? -7.881 10.493 13.245 1.00 79.06 87 GLY A O 1
ATOM 643 N N . ILE A 1 88 ? -7.808 9.671 11.154 1.00 78.50 88 ILE A N 1
ATOM 644 C CA . ILE A 1 88 ? -9.231 9.905 10.852 1.00 78.50 88 ILE A CA 1
ATOM 645 C C . ILE A 1 88 ? -10.106 9.141 11.846 1.00 78.50 88 ILE A C 1
ATOM 647 O O . ILE A 1 88 ? -11.060 9.688 12.392 1.00 78.50 88 ILE A O 1
ATOM 651 N N . LEU A 1 89 ? -9.751 7.892 12.139 1.00 74.62 89 LEU A N 1
ATOM 652 C CA . LEU A 1 89 ? -10.508 7.069 13.068 1.00 74.62 89 LEU A CA 1
ATOM 653 C C . LEU A 1 89 ? -10.455 7.604 14.507 1.00 74.62 89 LEU A C 1
ATOM 655 O O . LEU A 1 89 ? -11.472 7.619 15.195 1.00 74.62 89 LEU A O 1
ATOM 659 N N . HIS A 1 90 ? -9.302 8.116 14.935 1.00 75.62 90 HIS A N 1
ATOM 660 C CA . HIS A 1 90 ? -9.146 8.819 16.207 1.00 75.62 90 HIS A CA 1
ATOM 661 C C . HIS A 1 90 ? -9.976 10.112 16.265 1.00 75.62 90 HIS A C 1
ATOM 663 O O . HIS A 1 90 ? -10.446 10.485 17.333 1.00 75.62 90 HIS A O 1
ATOM 669 N N . ALA A 1 91 ? -10.178 10.813 15.144 1.00 70.56 91 ALA A N 1
ATOM 670 C CA . ALA A 1 91 ? -11.038 11.998 15.111 1.00 70.56 91 ALA A CA 1
ATOM 671 C C . ALA A 1 91 ? -12.533 11.663 15.269 1.00 70.56 91 ALA A C 1
ATOM 673 O O . ALA A 1 91 ? -13.296 12.509 15.728 1.00 70.56 91 ALA A O 1
ATOM 674 N N . VAL A 1 92 ? -12.947 10.446 14.902 1.00 74.56 92 VAL A N 1
ATOM 675 C CA . VAL A 1 92 ? -14.352 10.009 14.950 1.00 74.56 92 VAL A CA 1
ATOM 676 C C . VAL A 1 92 ? -14.694 9.273 16.254 1.00 74.56 92 VAL A C 1
ATOM 678 O O . VAL A 1 92 ? -15.849 9.293 16.674 1.00 74.56 92 VAL A O 1
ATOM 681 N N . LEU A 1 93 ? -13.722 8.630 16.914 1.00 70.69 93 LEU A N 1
ATOM 682 C CA . LEU A 1 93 ? -13.951 7.824 18.119 1.00 70.69 93 LEU A CA 1
ATOM 683 C C . LEU A 1 93 ? -13.560 8.570 19.408 1.00 70.69 93 LEU A C 1
ATOM 685 O O . LEU A 1 93 ? -12.445 9.056 19.553 1.00 70.69 93 LEU A O 1
ATOM 689 N N . GLU A 1 94 ? -14.469 8.610 20.389 1.00 56.66 94 GLU A N 1
ATOM 690 C CA . GLU A 1 94 ? -14.345 9.456 21.592 1.00 56.66 94 GLU A CA 1
ATOM 691 C C . GLU A 1 94 ? -13.298 9.001 22.624 1.00 56.66 94 GLU A C 1
ATOM 693 O O . GLU A 1 94 ? -12.998 9.758 23.549 1.00 56.66 94 GLU A O 1
ATOM 698 N N . ASN A 1 95 ? -12.718 7.797 22.518 1.00 60.34 95 ASN A N 1
ATOM 699 C CA . ASN A 1 95 ? -11.835 7.298 23.578 1.00 60.34 95 ASN A CA 1
ATOM 700 C C . ASN A 1 95 ? -10.768 6.305 23.105 1.00 60.34 95 ASN A C 1
ATOM 702 O O . ASN A 1 95 ? -10.940 5.089 23.191 1.00 60.34 95 ASN A O 1
ATOM 706 N N . THR A 1 96 ? -9.641 6.810 22.594 1.00 65.06 96 THR A N 1
ATOM 707 C CA . THR A 1 96 ? -8.685 5.939 21.898 1.00 65.06 96 THR A CA 1
ATOM 708 C C . THR A 1 96 ? -7.218 6.297 22.117 1.00 65.06 96 THR A C 1
ATOM 710 O O . THR A 1 96 ? -6.495 6.641 21.181 1.00 65.06 96 THR A O 1
ATOM 713 N N . ARG A 1 97 ? -6.723 6.107 23.349 1.00 71.12 97 ARG A N 1
ATOM 714 C CA . ARG A 1 97 ? -5.267 6.079 23.614 1.00 71.12 97 ARG A CA 1
ATOM 715 C C . ARG A 1 97 ? -4.549 5.068 22.714 1.00 71.12 97 ARG A C 1
ATOM 717 O O . ARG A 1 97 ? -3.462 5.346 22.226 1.00 71.12 97 ARG A O 1
ATOM 724 N N . VAL A 1 98 ? -5.186 3.925 22.451 1.00 73.06 98 VAL A N 1
ATOM 725 C CA . VAL A 1 98 ? -4.648 2.873 21.574 1.00 73.06 98 VAL A CA 1
ATOM 726 C C . VAL A 1 98 ? -4.522 3.354 20.127 1.00 73.06 98 VAL A C 1
ATOM 728 O O . VAL A 1 98 ? -3.482 3.134 19.519 1.00 73.06 98 VAL A O 1
ATOM 731 N N . LEU A 1 99 ? -5.518 4.068 19.584 1.00 75.62 99 LEU A N 1
ATOM 732 C CA . LEU A 1 99 ? -5.403 4.625 18.228 1.00 75.62 99 LEU A CA 1
ATOM 733 C C . LEU A 1 99 ? -4.349 5.719 18.151 1.00 75.62 99 LEU A C 1
ATOM 735 O O . LEU A 1 99 ? -3.633 5.788 17.163 1.00 75.62 99 LEU A O 1
ATOM 739 N N . CYS A 1 100 ? -4.201 6.532 19.196 1.00 78.19 100 CYS A N 1
ATOM 740 C CA . CYS A 1 100 ? -3.119 7.507 19.250 1.00 78.19 100 CYS A CA 1
ATOM 741 C C . CYS A 1 100 ? -1.744 6.811 19.205 1.00 78.19 100 CYS A C 1
ATOM 743 O O . CYS A 1 100 ? -0.901 7.182 18.394 1.00 78.19 100 CYS A O 1
ATOM 745 N N . LEU A 1 101 ? -1.544 5.736 19.980 1.00 76.56 101 LEU A N 1
ATOM 746 C CA . LEU A 1 101 ? -0.307 4.944 19.945 1.00 76.56 101 LEU A CA 1
ATOM 747 C C . LEU A 1 101 ? -0.070 4.263 18.589 1.00 76.56 101 LEU A C 1
ATOM 749 O O . LEU A 1 101 ? 1.057 4.268 18.101 1.00 76.56 101 LEU A O 1
ATOM 753 N N . LEU A 1 102 ? -1.112 3.713 17.960 1.00 77.75 102 LEU A N 1
ATOM 754 C CA . LEU A 1 102 ? -1.014 3.117 16.623 1.00 77.75 102 LEU A CA 1
ATOM 755 C C . LEU A 1 102 ? -0.703 4.167 15.551 1.00 77.75 102 LEU A C 1
ATOM 757 O O . LEU A 1 102 ? 0.131 3.916 14.684 1.00 77.75 102 LEU A O 1
ATOM 761 N N . ALA A 1 103 ? -1.316 5.351 15.631 1.00 80.06 103 ALA A N 1
ATOM 762 C CA . ALA A 1 103 ? -1.026 6.461 14.731 1.00 80.06 103 ALA A CA 1
ATOM 763 C C . ALA A 1 103 ? 0.433 6.904 14.872 1.00 80.06 103 ALA A C 1
ATOM 765 O O . ALA A 1 103 ? 1.104 7.072 13.858 1.00 80.06 103 ALA A O 1
ATOM 766 N N . ILE A 1 104 ? 0.939 7.017 16.108 1.00 80.56 104 ILE A N 1
ATOM 767 C CA . ILE A 1 104 ? 2.343 7.338 16.407 1.00 80.56 104 ILE A CA 1
ATOM 768 C C . ILE A 1 104 ? 3.274 6.263 15.850 1.00 80.56 104 ILE A C 1
ATOM 770 O O . ILE A 1 104 ? 4.225 6.596 15.152 1.00 80.56 104 ILE A O 1
ATOM 774 N N . ALA A 1 105 ? 2.997 4.983 16.112 1.00 77.62 105 ALA A N 1
ATOM 775 C CA . ALA A 1 105 ? 3.824 3.879 15.633 1.00 77.62 105 ALA A CA 1
ATOM 776 C C . ALA A 1 105 ? 3.864 3.819 14.098 1.00 77.62 105 ALA A C 1
ATOM 778 O O . ALA A 1 105 ? 4.940 3.700 13.518 1.00 77.62 105 ALA A O 1
ATOM 779 N N . SER A 1 106 ? 2.712 3.972 13.434 1.00 83.62 106 SER A N 1
ATOM 780 C CA . SER A 1 106 ? 2.620 4.011 11.969 1.00 83.62 106 SER A CA 1
ATOM 781 C C . SER A 1 106 ? 3.331 5.236 11.392 1.00 83.62 106 SER A C 1
ATOM 783 O O . SER A 1 106 ? 4.052 5.125 10.404 1.00 83.62 106 SER A O 1
ATOM 785 N N . CYS A 1 107 ? 3.190 6.403 12.029 1.00 84.56 107 CYS A N 1
ATOM 786 C CA . CYS A 1 107 ? 3.866 7.624 11.598 1.00 84.56 107 CYS A CA 1
ATOM 787 C C . CYS A 1 107 ? 5.388 7.497 11.773 1.00 84.56 107 CYS A C 1
ATOM 789 O O . CYS A 1 107 ? 6.140 7.823 10.859 1.00 84.56 107 CYS A O 1
ATOM 791 N N . ALA A 1 108 ? 5.859 6.938 12.890 1.00 80.38 108 ALA A N 1
ATOM 792 C CA . ALA A 1 108 ? 7.276 6.668 13.121 1.00 80.38 108 ALA A CA 1
ATOM 793 C C . ALA A 1 108 ? 7.843 5.663 12.106 1.00 80.38 108 ALA A C 1
ATOM 795 O O . ALA A 1 108 ? 8.908 5.904 11.542 1.00 80.38 108 ALA A O 1
ATOM 796 N N . ALA A 1 109 ? 7.114 4.580 11.817 1.00 83.69 109 ALA A N 1
ATOM 797 C CA . ALA A 1 109 ? 7.496 3.616 10.787 1.00 83.69 109 ALA A CA 1
ATOM 798 C C . ALA A 1 109 ? 7.600 4.275 9.403 1.00 83.69 109 ALA A C 1
ATOM 800 O O . ALA A 1 109 ? 8.566 4.020 8.685 1.00 83.69 109 ALA A O 1
ATOM 801 N N . SER A 1 110 ? 6.660 5.166 9.057 1.00 92.06 110 SER A N 1
ATOM 802 C CA . SER A 1 110 ? 6.717 5.915 7.798 1.00 92.06 110 SER A CA 1
ATOM 803 C C . SER A 1 110 ? 7.958 6.799 7.714 1.00 92.06 110 SER A C 1
ATOM 805 O O . SER A 1 110 ? 8.686 6.723 6.734 1.00 92.06 110 SER A O 1
ATOM 807 N N . VAL A 1 111 ? 8.268 7.556 8.772 1.00 89.50 111 VAL A N 1
ATOM 808 C CA . VAL A 1 111 ? 9.449 8.428 8.819 1.00 89.50 111 VAL A CA 1
ATOM 809 C C . VAL A 1 111 ? 10.726 7.615 8.643 1.00 89.50 111 VAL A C 1
ATOM 811 O O . VAL A 1 111 ? 11.576 7.988 7.845 1.00 89.50 111 VAL A O 1
ATOM 814 N N . VAL A 1 112 ? 10.862 6.487 9.345 1.00 87.44 112 VAL A N 1
ATOM 815 C CA . VAL A 1 112 ? 12.049 5.630 9.219 1.00 87.44 112 VAL A CA 1
ATOM 816 C C . VAL A 1 112 ? 12.184 5.081 7.798 1.00 87.44 112 VAL A C 1
ATOM 818 O O . VAL A 1 112 ? 13.275 5.136 7.237 1.00 87.44 112 VAL A O 1
ATOM 821 N N . ALA A 1 113 ? 11.096 4.596 7.196 1.00 89.88 113 ALA A N 1
ATOM 822 C CA . ALA A 1 113 ? 11.123 4.071 5.833 1.00 89.88 113 ALA A CA 1
ATOM 823 C C . ALA A 1 113 ? 11.506 5.151 4.804 1.00 89.88 113 ALA A C 1
ATOM 825 O O . ALA A 1 113 ? 12.407 4.923 4.000 1.00 89.88 113 ALA A O 1
ATOM 826 N N . LEU A 1 114 ? 10.897 6.339 4.885 1.00 92.81 114 LEU A N 1
ATOM 827 C CA . LEU A 1 114 ? 11.198 7.465 3.993 1.00 92.81 114 LEU A CA 1
ATOM 828 C C . LEU A 1 114 ? 12.628 7.994 4.184 1.00 92.81 114 LEU A C 1
ATOM 830 O O . LEU A 1 114 ? 13.293 8.347 3.215 1.00 92.81 114 LEU A O 1
ATOM 834 N N . LEU A 1 115 ? 13.140 8.023 5.419 1.00 91.56 115 LEU A N 1
ATOM 835 C CA . LEU A 1 115 ? 14.531 8.403 5.678 1.00 91.56 115 LEU A CA 1
ATOM 836 C C . LEU A 1 115 ? 15.512 7.423 5.035 1.00 91.56 115 LEU A C 1
ATOM 838 O O . LEU A 1 115 ? 16.506 7.862 4.464 1.00 91.56 115 LEU A O 1
ATOM 842 N N . ILE A 1 116 ? 15.242 6.115 5.111 1.00 88.88 116 ILE A N 1
ATOM 843 C CA . ILE A 1 116 ? 16.082 5.100 4.464 1.00 88.88 116 ILE A CA 1
ATOM 844 C C . ILE A 1 116 ? 16.007 5.245 2.940 1.00 88.88 116 ILE A C 1
ATOM 846 O O . ILE A 1 116 ? 17.048 5.268 2.294 1.00 88.88 116 ILE A O 1
ATOM 850 N N . GLU A 1 117 ? 14.809 5.398 2.371 1.00 94.44 117 GLU A N 1
ATOM 851 C CA . GLU A 1 117 ? 14.598 5.649 0.937 1.00 94.44 117 GLU A CA 1
ATOM 852 C C . GLU A 1 117 ? 15.424 6.847 0.444 1.00 94.44 117 GLU A C 1
ATOM 854 O O . GLU A 1 117 ? 16.224 6.718 -0.485 1.00 94.44 117 GLU A O 1
ATOM 859 N N . VAL A 1 118 ? 15.275 8.002 1.101 1.00 92.44 118 VAL A N 1
ATOM 860 C CA . VAL A 1 118 ? 15.974 9.239 0.736 1.00 92.44 118 VAL A CA 1
ATOM 861 C C . VAL A 1 118 ? 17.483 9.112 0.944 1.00 92.44 118 VAL A C 1
ATOM 863 O O . VAL A 1 118 ? 18.245 9.588 0.106 1.00 92.44 118 VAL A O 1
ATOM 866 N N . ALA A 1 119 ? 17.936 8.472 2.027 1.00 90.00 119 ALA A N 1
ATOM 867 C CA . ALA A 1 119 ? 19.360 8.314 2.321 1.00 90.00 119 ALA A CA 1
ATOM 868 C C . ALA A 1 119 ? 20.057 7.365 1.337 1.00 90.00 119 ALA A C 1
ATOM 870 O O . ALA A 1 119 ? 21.138 7.690 0.854 1.00 90.00 119 ALA A O 1
ATOM 871 N N . VAL A 1 120 ? 19.440 6.222 1.018 1.00 92.31 120 VAL A N 1
ATOM 872 C CA . VAL A 1 120 ? 19.994 5.245 0.069 1.00 92.31 120 VAL A CA 1
ATOM 873 C C . VAL A 1 120 ? 20.026 5.842 -1.333 1.00 92.31 120 VAL A C 1
ATOM 875 O O . VAL A 1 120 ? 21.072 5.836 -1.974 1.00 92.31 120 VAL A O 1
ATOM 878 N N . PHE A 1 121 ? 18.914 6.424 -1.794 1.00 92.62 121 PHE A N 1
ATOM 879 C CA . PHE A 1 121 ? 18.878 7.043 -3.118 1.00 92.62 121 PHE A CA 1
ATOM 880 C C . PHE A 1 121 ? 19.812 8.251 -3.211 1.00 92.62 121 PHE A C 1
ATOM 882 O O . PHE A 1 121 ? 20.570 8.373 -4.166 1.00 92.62 121 PHE A O 1
ATOM 889 N N . GLY A 1 122 ? 19.767 9.146 -2.223 1.00 89.81 122 GLY A N 1
ATOM 890 C CA . GLY A 1 122 ? 20.570 10.364 -2.204 1.00 89.81 122 GLY A CA 1
ATOM 891 C C . GLY A 1 122 ? 22.068 10.104 -2.053 1.00 89.81 122 GLY A C 1
ATOM 892 O O . GLY A 1 122 ? 22.856 10.863 -2.608 1.00 89.81 122 GLY A O 1
ATOM 893 N N . GLY A 1 123 ? 22.459 9.045 -1.336 1.00 90.50 123 GLY A N 1
ATOM 894 C CA . GLY A 1 123 ? 23.851 8.616 -1.220 1.00 90.50 123 GLY A CA 1
ATOM 895 C C . GLY A 1 123 ? 24.397 8.106 -2.550 1.00 90.50 123 GLY A C 1
ATOM 896 O O . GLY A 1 123 ? 25.354 8.667 -3.069 1.00 90.50 123 GLY A O 1
ATOM 897 N N . GLU A 1 124 ? 23.730 7.110 -3.136 1.00 91.69 124 GLU A N 1
ATOM 898 C CA . GLU A 1 124 ? 24.190 6.461 -4.371 1.00 91.69 124 GLU A CA 1
ATOM 899 C C . GLU A 1 124 ? 24.091 7.399 -5.588 1.00 91.69 124 GLU A C 1
ATOM 901 O O . GLU A 1 124 ? 25.070 7.604 -6.305 1.00 91.69 124 GLU A O 1
ATOM 906 N N . MET A 1 125 ? 22.947 8.070 -5.792 1.00 87.81 125 MET A N 1
ATOM 907 C CA . MET A 1 125 ? 22.815 9.031 -6.898 1.00 87.81 125 MET A CA 1
ATOM 908 C C . MET A 1 125 ? 23.593 10.322 -6.667 1.00 87.81 125 MET A C 1
ATOM 910 O O . MET A 1 125 ? 23.929 11.011 -7.629 1.00 87.81 125 MET A O 1
ATOM 914 N N . GLY A 1 126 ? 23.872 10.684 -5.414 1.00 85.12 126 GLY A N 1
ATOM 915 C CA . GLY A 1 126 ? 24.652 11.876 -5.095 1.00 85.12 126 GLY A CA 1
ATOM 916 C C . GLY A 1 126 ? 26.069 11.798 -5.655 1.00 85.12 126 GLY A C 1
ATOM 917 O O . GLY A 1 126 ? 26.573 12.795 -6.181 1.00 85.12 126 GLY A O 1
ATOM 918 N N . ASP A 1 127 ? 26.683 10.618 -5.601 1.00 86.12 127 ASP A N 1
ATOM 919 C CA . ASP A 1 127 ? 28.015 10.383 -6.151 1.00 86.12 127 ASP A CA 1
ATOM 920 C C . ASP A 1 127 ? 27.999 10.390 -7.690 1.00 86.12 127 ASP A C 1
ATOM 922 O O . ASP A 1 127 ? 28.847 11.042 -8.309 1.00 86.12 127 ASP A O 1
ATOM 926 N N . GLU A 1 128 ? 26.983 9.791 -8.322 1.00 83.12 128 GLU A N 1
ATOM 927 C CA . GLU A 1 128 ? 26.808 9.841 -9.783 1.00 83.12 128 GLU A CA 1
ATOM 928 C C . GLU A 1 128 ? 26.549 11.263 -10.311 1.00 83.12 128 GLU A C 1
ATOM 930 O O . GLU A 1 128 ? 27.116 11.665 -11.332 1.00 83.12 128 GLU A O 1
ATOM 935 N N . ILE A 1 129 ? 25.734 12.052 -9.603 1.00 86.69 129 ILE A N 1
ATOM 936 C CA . ILE A 1 129 ? 25.451 13.459 -9.931 1.00 86.69 129 ILE A CA 1
ATOM 937 C C . ILE A 1 129 ? 26.716 14.314 -9.806 1.00 86.69 129 ILE A C 1
ATOM 939 O O . ILE A 1 129 ? 26.960 15.197 -10.625 1.00 86.69 129 ILE A O 1
ATOM 943 N N . ARG A 1 130 ? 27.565 14.059 -8.804 1.00 86.38 130 ARG A N 1
ATOM 944 C CA . ARG A 1 130 ? 28.850 14.767 -8.670 1.00 86.38 130 ARG A CA 1
ATOM 945 C C . ARG A 1 130 ? 29.822 14.412 -9.790 1.00 86.38 130 ARG A C 1
ATOM 947 O O . ARG A 1 130 ? 30.584 15.278 -10.219 1.00 86.38 130 ARG A O 1
ATOM 954 N N . ALA A 1 131 ? 29.793 13.167 -10.259 1.00 86.12 131 ALA A N 1
ATOM 955 C CA . ALA A 1 131 ? 30.615 12.714 -11.374 1.00 86.12 131 ALA A CA 1
ATOM 956 C C . ALA A 1 131 ? 30.120 13.248 -12.733 1.00 86.12 131 ALA A C 1
ATOM 958 O O . ALA A 1 131 ? 30.930 13.483 -13.631 1.00 86.12 131 ALA A O 1
ATOM 959 N N . THR A 1 132 ? 28.812 13.486 -12.878 1.00 82.56 132 THR A N 1
ATOM 960 C CA . THR A 1 132 ? 28.171 13.791 -14.166 1.00 82.56 132 THR A CA 1
ATOM 961 C C . THR A 1 132 ? 27.441 15.133 -14.119 1.00 82.56 132 THR A C 1
ATOM 963 O O . THR A 1 132 ? 26.370 15.245 -13.532 1.00 82.56 132 THR A O 1
ATOM 966 N N . LYS A 1 133 ? 27.984 16.160 -14.790 1.00 78.81 133 LYS A N 1
ATOM 967 C CA . LYS A 1 133 ? 27.486 17.552 -14.698 1.00 78.81 133 LYS A CA 1
ATOM 968 C C . LYS A 1 133 ? 26.037 17.771 -15.159 1.00 78.81 133 LYS A C 1
ATOM 970 O O . LYS A 1 133 ? 25.449 18.784 -14.788 1.00 78.81 133 LYS A O 1
ATOM 975 N N . ASP A 1 134 ? 25.469 16.844 -15.926 1.00 86.38 134 ASP A N 1
ATOM 976 C CA . ASP A 1 134 ? 24.162 17.025 -16.572 1.00 86.38 134 ASP A CA 1
ATOM 977 C C . ASP A 1 134 ? 23.010 16.314 -15.844 1.00 86.38 134 ASP A C 1
ATOM 979 O O . ASP A 1 134 ? 21.851 16.445 -16.249 1.00 86.38 134 ASP A O 1
ATOM 983 N N . VAL A 1 135 ? 23.305 15.574 -14.766 1.00 88.38 135 VAL A N 1
ATOM 984 C CA . VAL A 1 135 ? 22.310 14.863 -13.950 1.00 88.38 135 VAL A CA 1
ATOM 985 C C . VAL A 1 135 ? 22.003 15.678 -12.698 1.00 88.38 135 VAL A C 1
ATOM 987 O O . VAL A 1 135 ? 22.891 16.215 -12.046 1.00 88.38 135 VAL A O 1
ATOM 990 N N . SER A 1 136 ? 20.726 15.783 -12.346 1.00 92.00 136 SER A N 1
ATOM 991 C CA . SER A 1 136 ? 20.266 16.508 -11.160 1.00 92.00 136 SER A CA 1
ATOM 992 C C . SER A 1 136 ? 19.134 15.758 -10.466 1.00 92.00 136 SER A C 1
ATOM 994 O O . SER A 1 136 ? 18.426 14.974 -11.099 1.00 92.00 136 SER A O 1
ATOM 996 N N . PHE A 1 137 ? 18.942 15.999 -9.167 1.00 92.88 137 PHE A N 1
ATOM 997 C CA . PHE A 1 137 ? 17.768 15.489 -8.459 1.00 92.88 137 PHE A CA 1
ATOM 998 C C . PHE A 1 137 ? 16.495 16.117 -9.032 1.00 92.88 137 PHE A C 1
ATOM 1000 O O . PHE A 1 137 ? 16.422 17.331 -9.233 1.00 92.88 137 PHE A O 1
ATOM 1007 N N . GLY A 1 138 ? 15.498 15.280 -9.302 1.00 92.25 138 GLY A N 1
ATOM 1008 C CA . GLY A 1 138 ? 14.227 15.713 -9.863 1.00 92.25 138 GLY A CA 1
ATOM 1009 C C . GLY A 1 138 ? 13.160 16.002 -8.805 1.00 92.25 138 GLY A C 1
ATOM 1010 O O . GLY A 1 138 ? 13.379 15.900 -7.595 1.00 92.25 138 GLY A O 1
ATOM 1011 N N . TYR A 1 139 ? 11.965 16.358 -9.280 1.00 91.81 139 TYR A N 1
ATOM 1012 C CA . TYR A 1 139 ? 10.838 16.728 -8.425 1.00 91.81 139 TYR A CA 1
ATOM 1013 C C . TYR A 1 139 ? 10.361 15.582 -7.516 1.00 91.81 139 TYR A C 1
ATOM 1015 O O . TYR A 1 139 ? 9.977 15.840 -6.382 1.00 91.81 139 TYR A O 1
ATOM 1023 N N . GLY A 1 140 ? 10.401 14.328 -7.973 1.00 90.81 140 GLY A N 1
ATOM 1024 C CA . GLY A 1 140 ? 9.959 13.154 -7.217 1.00 90.81 140 GLY A CA 1
ATOM 1025 C C . GLY A 1 140 ? 10.787 12.936 -5.952 1.00 90.81 140 GLY A C 1
ATOM 1026 O O . GLY A 1 140 ? 10.224 12.743 -4.878 1.00 90.81 140 GLY A O 1
ATOM 1027 N N . PHE A 1 141 ? 12.111 13.091 -6.051 1.00 92.94 141 PHE A N 1
ATOM 1028 C CA . PHE A 1 141 ? 13.006 13.016 -4.894 1.00 92.94 141 PHE A CA 1
ATOM 1029 C C . PHE A 1 141 ? 12.713 14.135 -3.880 1.00 92.94 141 PHE A C 1
ATOM 1031 O O . PHE A 1 141 ? 12.588 13.887 -2.682 1.00 92.94 141 PHE A O 1
ATOM 1038 N N . ILE A 1 142 ? 12.516 15.367 -4.364 1.00 92.25 142 ILE A N 1
ATOM 1039 C CA . ILE A 1 142 ? 12.182 16.522 -3.514 1.00 92.25 142 ILE A CA 1
ATOM 1040 C C . ILE A 1 142 ? 10.817 16.328 -2.833 1.00 92.25 142 ILE A C 1
ATOM 1042 O O . ILE A 1 142 ? 10.681 16.597 -1.640 1.00 92.25 142 ILE A O 1
ATOM 1046 N N . LEU A 1 143 ? 9.809 15.834 -3.556 1.00 88.56 143 LEU A N 1
ATOM 1047 C CA . LEU A 1 143 ? 8.483 15.550 -3.003 1.00 88.56 143 LEU A CA 1
ATOM 1048 C C . LEU A 1 143 ? 8.530 14.465 -1.920 1.00 88.56 143 LEU A C 1
ATOM 1050 O O . LEU A 1 143 ? 7.841 14.613 -0.912 1.00 88.56 143 LEU A O 1
ATOM 1054 N N . SER A 1 144 ? 9.367 13.434 -2.075 1.00 94.75 144 SER A N 1
ATOM 1055 C CA . SER A 1 144 ? 9.575 12.416 -1.035 1.00 94.75 144 SER A CA 1
ATOM 1056 C C . SER A 1 144 ? 10.219 13.002 0.231 1.00 94.75 144 SER A C 1
ATOM 1058 O O . SER A 1 144 ? 9.758 12.745 1.345 1.00 94.75 144 SER A O 1
ATOM 1060 N N . ILE A 1 145 ? 11.201 13.905 0.088 1.00 93.12 145 ILE A N 1
ATOM 1061 C CA . ILE A 1 145 ? 11.774 14.650 1.226 1.00 93.12 145 ILE A CA 1
ATOM 1062 C C . ILE A 1 145 ? 10.699 15.479 1.939 1.00 93.12 145 ILE A C 1
ATOM 1064 O O . ILE A 1 145 ? 10.601 15.447 3.167 1.00 93.12 145 ILE A O 1
ATOM 1068 N N . ILE A 1 146 ? 9.866 16.209 1.190 1.00 86.56 146 ILE A N 1
ATOM 1069 C CA . ILE A 1 146 ? 8.779 17.007 1.774 1.00 86.56 146 ILE A CA 1
ATOM 1070 C C . ILE A 1 146 ? 7.759 16.094 2.470 1.00 86.56 146 ILE A C 1
ATOM 1072 O O . ILE A 1 146 ? 7.336 16.401 3.585 1.00 86.56 146 ILE A O 1
ATOM 1076 N N . ALA A 1 147 ? 7.402 14.954 1.871 1.00 90.12 147 ALA A N 1
ATOM 1077 C CA . ALA A 1 147 ? 6.525 13.961 2.489 1.00 90.12 147 ALA A CA 1
ATOM 1078 C C . ALA A 1 147 ? 7.113 13.422 3.803 1.00 90.12 147 ALA A C 1
ATOM 1080 O O . ALA A 1 147 ? 6.396 13.304 4.801 1.00 90.12 147 ALA A O 1
ATOM 1081 N N . CYS A 1 148 ? 8.425 13.180 3.848 1.00 91.75 148 CYS A N 1
ATOM 1082 C CA . CYS A 1 148 ? 9.132 12.786 5.061 1.00 91.75 148 CYS A CA 1
ATOM 1083 C C . CYS A 1 148 ? 9.048 13.869 6.146 1.00 91.75 148 CYS A C 1
ATOM 1085 O O . CYS A 1 148 ? 8.679 13.577 7.283 1.00 91.75 148 CYS A O 1
ATOM 1087 N N . ILE A 1 149 ? 9.323 15.132 5.805 1.00 86.94 149 ILE A N 1
ATOM 1088 C CA . ILE A 1 149 ? 9.252 16.264 6.743 1.00 86.94 149 ILE A CA 1
ATOM 1089 C C . ILE A 1 149 ? 7.827 16.436 7.297 1.00 86.94 149 ILE A C 1
ATOM 1091 O O . ILE A 1 149 ? 7.640 16.581 8.505 1.00 86.94 149 ILE A O 1
ATOM 1095 N N . LEU A 1 150 ? 6.806 16.367 6.439 1.00 84.94 150 LEU A N 1
ATOM 1096 C CA . LEU A 1 150 ? 5.400 16.437 6.855 1.00 84.94 150 LEU A CA 1
ATOM 1097 C C . LEU A 1 150 ? 4.999 15.259 7.756 1.00 84.94 150 LEU A C 1
ATOM 1099 O O . LEU A 1 150 ? 4.225 15.438 8.701 1.00 84.94 150 LEU A O 1
ATOM 1103 N N . SER A 1 151 ? 5.559 14.073 7.518 1.00 88.19 151 SER A N 1
ATOM 1104 C CA . SER A 1 151 ? 5.360 12.900 8.379 1.00 88.19 151 SER A CA 1
ATOM 1105 C C . SER A 1 151 ? 6.011 13.092 9.756 1.00 88.19 151 SER A C 1
ATOM 1107 O O . SER A 1 151 ? 5.427 12.714 10.771 1.00 88.19 151 SER A O 1
ATOM 1109 N N . VAL A 1 152 ? 7.168 13.763 9.835 1.00 84.44 152 VAL A N 1
ATOM 1110 C CA . VAL A 1 152 ? 7.790 14.151 11.116 1.00 84.44 152 VAL A CA 1
ATOM 1111 C C . VAL A 1 152 ? 6.921 15.155 11.874 1.00 84.44 152 VAL A C 1
ATOM 1113 O O . VAL A 1 152 ? 6.689 14.976 13.069 1.00 84.44 152 VAL A O 1
ATOM 1116 N N . PHE A 1 153 ? 6.387 16.181 11.205 1.00 77.94 153 PHE A N 1
ATOM 1117 C CA . PHE A 1 153 ? 5.471 17.129 11.850 1.00 77.94 153 PHE A CA 1
ATOM 1118 C C . PHE A 1 153 ? 4.201 16.451 12.368 1.00 77.94 153 PHE A C 1
ATOM 1120 O O . PHE A 1 153 ? 3.754 16.747 13.476 1.00 77.94 153 PHE A O 1
ATOM 1127 N N . SER A 1 154 ? 3.661 15.500 11.606 1.00 84.62 154 SER A N 1
ATOM 1128 C CA . SER A 1 154 ? 2.504 14.703 12.023 1.00 84.62 154 SER A CA 1
ATOM 1129 C C . SER A 1 154 ? 2.821 13.869 13.269 1.00 84.62 154 SER A C 1
ATOM 1131 O O . SER A 1 154 ? 2.043 13.864 14.224 1.00 84.62 154 SER A O 1
ATOM 1133 N N . LEU A 1 155 ? 4.003 13.245 13.317 1.00 84.44 155 LEU A N 1
ATOM 1134 C CA . LEU A 1 155 ? 4.486 12.497 14.479 1.00 84.44 155 LEU A CA 1
ATOM 1135 C C . LEU A 1 155 ? 4.651 13.391 15.719 1.00 84.44 155 LEU A C 1
ATOM 1137 O O . LEU A 1 155 ? 4.186 13.025 16.798 1.00 84.44 155 LEU A O 1
ATOM 1141 N N . LEU A 1 156 ? 5.272 14.568 15.577 1.00 79.38 156 LEU A N 1
ATOM 1142 C CA . LEU A 1 156 ? 5.452 15.527 16.675 1.00 79.38 156 LEU A CA 1
ATOM 1143 C C . LEU A 1 156 ? 4.111 16.056 17.197 1.00 79.38 156 LEU A C 1
ATOM 1145 O O . LEU A 1 156 ? 3.914 16.144 18.409 1.00 79.38 156 LEU A O 1
ATOM 1149 N N . GLY A 1 157 ? 3.169 16.354 16.296 1.00 77.25 157 GLY A N 1
ATOM 1150 C CA . GLY A 1 157 ? 1.813 16.763 16.660 1.00 77.25 157 GLY A CA 1
ATOM 1151 C C . GLY A 1 157 ? 1.079 15.691 17.468 1.00 77.25 157 GLY A C 1
ATOM 1152 O O . GLY A 1 157 ? 0.432 16.004 18.468 1.00 77.25 157 GLY A O 1
ATOM 1153 N N . LEU A 1 158 ? 1.235 14.418 17.090 1.00 79.31 158 LEU A N 1
ATOM 1154 C CA . LEU A 1 158 ? 0.685 13.285 17.837 1.00 79.31 158 LEU A CA 1
ATOM 1155 C C . LEU A 1 158 ? 1.371 13.088 19.200 1.00 79.31 158 LEU A C 1
ATOM 1157 O O . LEU A 1 158 ? 0.683 12.830 20.188 1.00 79.31 158 LEU A O 1
ATOM 1161 N N . LEU A 1 159 ? 2.695 13.260 19.293 1.00 79.44 159 LEU A N 1
ATOM 1162 C CA . LEU A 1 159 ? 3.428 13.168 20.564 1.00 79.44 159 LEU A CA 1
ATOM 1163 C C . LEU A 1 159 ? 3.011 14.255 21.565 1.00 79.44 159 LEU A C 1
ATOM 1165 O O . LEU A 1 159 ? 2.775 13.950 22.733 1.00 79.44 159 LEU A O 1
ATOM 1169 N N . ALA A 1 160 ? 2.849 15.499 21.109 1.00 74.94 160 ALA A N 1
ATOM 1170 C CA . ALA A 1 160 ? 2.426 16.612 21.962 1.00 74.94 160 ALA A CA 1
ATOM 1171 C C . ALA A 1 160 ? 1.043 16.372 22.601 1.00 74.94 160 ALA A C 1
ATOM 1173 O O . ALA A 1 160 ? 0.772 16.806 23.726 1.00 74.94 160 ALA A O 1
ATOM 1174 N N . ILE A 1 161 ? 0.163 15.637 21.908 1.00 71.31 161 ILE A N 1
ATOM 1175 C CA . ILE A 1 161 ? -1.136 15.216 22.449 1.00 71.31 161 ILE A CA 1
ATOM 1176 C C . ILE A 1 161 ? -0.948 14.210 23.588 1.00 71.31 161 ILE A C 1
ATOM 1178 O O . ILE A 1 161 ? -1.637 14.322 24.604 1.00 71.31 161 ILE A O 1
ATOM 1182 N N . VAL A 1 162 ? -0.022 13.255 23.447 1.00 70.25 162 VAL A N 1
ATOM 1183 C CA . VAL A 1 162 ? 0.277 12.266 24.494 1.00 70.25 162 VAL A CA 1
ATOM 1184 C C . VAL A 1 162 ? 0.852 12.946 25.730 1.00 70.25 162 VAL A C 1
ATOM 1186 O O . VAL A 1 162 ? 0.381 12.671 26.828 1.00 70.25 162 VAL A O 1
ATOM 1189 N N . GLU A 1 163 ? 1.793 13.878 25.573 1.00 72.19 163 GLU A N 1
ATOM 1190 C CA . GLU A 1 163 ? 2.354 14.628 26.705 1.00 72.19 163 GLU A CA 1
ATOM 1191 C C . GLU A 1 163 ? 1.283 15.439 27.439 1.00 72.19 163 GLU A C 1
ATOM 1193 O O . GLU A 1 163 ? 1.152 15.338 28.659 1.00 72.19 163 GLU A O 1
ATOM 1198 N N . SER A 1 164 ? 0.439 16.162 26.696 1.00 69.62 164 SER A N 1
ATOM 1199 C CA . SER A 1 164 ? -0.671 16.932 27.272 1.00 69.62 164 SER A CA 1
ATOM 1200 C C . SER A 1 164 ? -1.677 16.036 28.007 1.00 69.62 164 SER A C 1
ATOM 1202 O O . SER A 1 164 ? -2.240 16.427 29.030 1.00 69.62 164 SER A O 1
ATOM 1204 N N . LEU A 1 165 ? -1.902 14.817 27.505 1.00 61.75 165 LEU A N 1
ATOM 1205 C CA . LEU A 1 165 ? -2.770 13.831 28.144 1.00 61.75 165 LEU A CA 1
ATOM 1206 C C . LEU A 1 165 ? -2.132 13.264 29.420 1.00 61.75 165 LEU A C 1
ATOM 1208 O O . LEU A 1 165 ? -2.814 13.153 30.436 1.00 61.75 165 LEU A O 1
ATOM 1212 N N . CYS A 1 166 ? -0.839 12.938 29.387 1.00 64.06 166 CYS A N 1
ATOM 1213 C CA . CYS A 1 166 ? -0.089 12.434 30.537 1.00 64.06 166 CYS A CA 1
ATOM 1214 C C . CYS A 1 166 ? -0.034 13.459 31.674 1.00 64.06 166 CYS A C 1
ATOM 1216 O O . CYS A 1 166 ? -0.302 13.097 32.816 1.00 64.06 166 CYS A O 1
ATOM 1218 N N . ILE A 1 167 ? 0.226 14.735 31.366 1.00 71.44 167 ILE A N 1
ATOM 1219 C CA . ILE A 1 167 ? 0.224 15.821 32.357 1.00 71.44 167 ILE A CA 1
ATOM 1220 C C . ILE A 1 167 ? -1.174 15.994 32.964 1.00 71.44 167 ILE A C 1
ATOM 1222 O O . ILE A 1 167 ? -1.300 16.114 34.179 1.00 71.44 167 ILE A O 1
ATOM 1226 N N . GLY A 1 168 ? -2.236 15.940 32.153 1.00 66.12 168 GLY A N 1
ATOM 1227 C CA . GLY A 1 168 ? -3.613 16.029 32.651 1.00 66.12 168 GLY A CA 1
ATOM 1228 C C . GLY A 1 168 ? -4.011 14.860 33.559 1.00 66.12 168 GLY A C 1
ATOM 1229 O O . GLY A 1 168 ? -4.661 15.068 34.582 1.00 66.12 168 GLY A O 1
ATOM 1230 N N . ILE A 1 169 ? -3.586 13.635 33.229 1.00 62.19 169 ILE A N 1
ATOM 1231 C CA . ILE A 1 169 ? -3.799 12.455 34.082 1.00 62.19 169 ILE A CA 1
ATOM 1232 C C . ILE A 1 169 ? -3.013 12.593 35.384 1.00 62.19 169 ILE A C 1
ATOM 1234 O O . ILE A 1 169 ? -3.570 12.318 36.442 1.00 62.19 169 ILE A O 1
ATOM 1238 N N . LEU A 1 170 ? -1.754 13.037 35.316 1.00 67.50 170 LEU A N 1
ATOM 1239 C CA . LEU A 1 170 ? -0.919 13.257 36.494 1.00 67.50 170 LEU A CA 1
ATOM 1240 C C . LEU A 1 170 ? -1.536 14.323 37.406 1.00 67.50 170 LEU A C 1
ATOM 1242 O O . LEU A 1 170 ? -1.610 14.111 38.608 1.00 67.50 170 LEU A O 1
ATOM 1246 N N . HIS A 1 171 ? -2.063 15.413 36.842 1.00 67.25 171 HIS A N 1
ATOM 1247 C CA . HIS A 1 171 ? -2.761 16.449 37.602 1.00 67.25 171 HIS A CA 1
ATOM 1248 C C . HIS A 1 171 ? -4.054 15.924 38.242 1.00 67.25 171 HIS A C 1
ATOM 1250 O O . HIS A 1 171 ? -4.261 16.125 39.431 1.00 67.25 171 HIS A O 1
ATOM 1256 N N . CYS A 1 172 ? -4.888 15.181 37.502 1.00 61.28 172 CYS A N 1
ATOM 1257 C CA . CYS A 1 172 ? -6.090 14.543 38.061 1.00 61.28 172 CYS A CA 1
ATOM 1258 C C . CYS A 1 172 ? -5.759 13.524 39.159 1.00 61.28 172 CYS A C 1
ATOM 1260 O O . CYS A 1 172 ? -6.527 13.362 40.106 1.00 61.28 172 CYS A O 1
ATOM 1262 N N . PHE A 1 173 ? -4.634 12.817 39.030 1.00 63.59 173 PHE A N 1
ATOM 1263 C CA . PHE A 1 173 ? -4.171 11.886 40.050 1.00 63.59 173 PHE A CA 1
ATOM 1264 C C . PHE A 1 173 ? -3.687 12.646 41.289 1.00 63.59 173 PHE A C 1
ATOM 1266 O O . PHE A 1 173 ? -4.132 12.332 42.385 1.00 63.59 173 PHE A O 1
ATOM 1273 N N . LEU A 1 174 ? -2.874 13.693 41.108 1.00 64.12 174 LEU A N 1
ATOM 1274 C CA . LEU A 1 174 ? -2.379 14.555 42.186 1.00 64.12 174 LEU A CA 1
ATOM 1275 C C . LEU A 1 174 ? -3.520 15.251 42.949 1.00 64.12 174 LEU A C 1
ATOM 1277 O O . LEU A 1 174 ? -3.502 15.298 44.178 1.00 64.12 174 LEU A O 1
ATOM 1281 N N . GLU A 1 175 ? -4.543 15.725 42.240 1.00 67.19 175 GLU A N 1
ATOM 1282 C CA . GLU A 1 175 ? -5.691 16.437 42.811 1.00 67.19 175 GLU A CA 1
ATOM 1283 C C . GLU A 1 175 ? -6.627 15.499 43.596 1.00 67.19 175 GLU A C 1
ATOM 1285 O O . GLU A 1 175 ? -7.037 15.821 44.715 1.00 67.19 175 GLU A O 1
ATOM 1290 N N . ASN A 1 176 ? -6.862 14.278 43.096 1.00 52.31 176 ASN A N 1
ATOM 1291 C CA . ASN A 1 176 ? -7.598 13.241 43.832 1.00 52.31 176 ASN A CA 1
ATOM 1292 C C . ASN A 1 176 ? -6.784 12.596 44.970 1.00 52.31 176 ASN A C 1
ATOM 1294 O O . ASN A 1 176 ? -7.366 11.982 45.864 1.00 52.31 176 ASN A O 1
ATOM 1298 N N . THR A 1 177 ? -5.455 12.742 44.991 1.00 48.81 177 THR A N 1
ATOM 1299 C CA . THR A 1 177 ? -4.610 12.294 46.114 1.00 48.81 177 THR A CA 1
ATOM 1300 C C . THR A 1 177 ? -4.532 13.280 47.279 1.00 48.81 177 THR A C 1
ATOM 1302 O O . THR A 1 177 ? -3.824 13.003 48.242 1.00 48.81 177 THR A O 1
ATOM 1305 N N . SER A 1 178 ? -5.324 14.358 47.288 1.00 51.03 178 SER A N 1
ATOM 1306 C CA . SER A 1 178 ? -5.521 15.211 48.478 1.00 51.03 178 SER A CA 1
ATOM 1307 C C . SER A 1 178 ? -6.118 14.472 49.697 1.00 51.03 178 SER A C 1
ATOM 1309 O O . SER A 1 178 ? -6.185 15.034 50.787 1.00 51.03 178 SER A O 1
ATOM 1311 N N . VAL A 1 179 ? -6.491 13.192 49.544 1.00 51.91 179 VAL A N 1
ATOM 1312 C CA . VAL A 1 179 ? -6.943 12.282 50.617 1.00 51.91 179 VAL A CA 1
ATOM 1313 C C . VAL A 1 179 ? -5.878 11.228 50.997 1.00 51.91 179 VAL A C 1
ATOM 1315 O O . VAL A 1 179 ? -6.075 10.450 51.928 1.00 51.91 179 VAL A O 1
ATOM 1318 N N . LEU A 1 180 ? -4.721 11.183 50.322 1.00 49.41 180 LEU A N 1
ATOM 1319 C CA . LEU A 1 180 ? -3.628 10.270 50.670 1.00 49.41 180 LEU A CA 1
ATOM 1320 C C . LEU A 1 180 ? -2.619 10.956 51.602 1.00 49.41 180 LEU A C 1
ATOM 1322 O O . LEU A 1 180 ? -2.144 12.053 51.328 1.00 49.41 180 LEU A O 1
ATOM 1326 N N . SER A 1 181 ? -2.293 10.273 52.703 1.00 51.56 181 SER A N 1
ATOM 1327 C CA . SER A 1 181 ? -1.373 10.722 53.756 1.00 51.56 181 SER A CA 1
ATOM 1328 C C . SER A 1 181 ? -0.088 11.377 53.202 1.00 51.56 181 SER A C 1
ATOM 1330 O O . SER A 1 181 ? 0.529 10.803 52.296 1.00 51.56 181 SER A O 1
ATOM 1332 N N . PRO A 1 182 ? 0.365 12.517 53.769 1.00 56.81 182 PRO A N 1
ATOM 1333 C CA . PRO A 1 182 ? 1.572 13.236 53.342 1.00 56.81 182 PRO A CA 1
ATOM 1334 C C . PRO A 1 182 ? 2.828 12.354 53.216 1.00 56.81 182 PRO A C 1
ATOM 1336 O O . PRO A 1 182 ? 3.712 12.648 52.411 1.00 56.81 182 PRO A O 1
ATOM 1339 N N . HIS A 1 183 ? 2.886 11.226 53.931 1.00 51.44 183 HIS A N 1
ATOM 1340 C CA . HIS A 1 183 ? 3.981 10.256 53.847 1.00 51.44 183 HIS A CA 1
ATOM 1341 C C . HIS A 1 183 ? 4.087 9.543 52.484 1.00 51.44 183 HIS A C 1
ATOM 1343 O O . HIS A 1 183 ? 5.194 9.269 52.026 1.00 51.44 183 HIS A O 1
ATOM 1349 N N . ALA A 1 184 ? 2.970 9.272 51.796 1.00 52.47 184 ALA A N 1
ATOM 1350 C CA . ALA A 1 184 ? 2.995 8.630 50.474 1.00 52.47 184 ALA A CA 1
ATOM 1351 C C . ALA A 1 184 ? 3.469 9.599 49.378 1.00 52.47 184 ALA A C 1
ATOM 1353 O O . ALA A 1 184 ? 4.169 9.202 48.445 1.00 52.47 184 ALA A O 1
ATOM 1354 N N . LEU A 1 185 ? 3.137 10.884 49.529 1.00 52.56 185 LEU A N 1
ATOM 1355 C CA . LEU A 1 185 ? 3.587 11.947 48.635 1.00 52.56 185 LEU A CA 1
ATOM 1356 C C . LEU A 1 185 ? 5.089 12.220 48.813 1.00 52.56 185 LEU A C 1
ATOM 1358 O O . LEU A 1 185 ? 5.801 12.362 47.822 1.00 52.56 185 LEU A O 1
ATOM 1362 N N . ALA A 1 186 ? 5.585 12.193 50.056 1.00 59.00 186 ALA A N 1
ATOM 1363 C CA . ALA A 1 186 ? 7.015 12.280 50.353 1.00 59.00 186 ALA A CA 1
ATOM 1364 C C . ALA A 1 186 ? 7.803 11.089 49.777 1.00 59.00 186 ALA A C 1
ATOM 1366 O O . ALA A 1 186 ? 8.870 11.287 49.202 1.00 59.00 186 ALA A O 1
ATOM 1367 N N . ALA A 1 187 ? 7.257 9.869 49.843 1.00 57.66 187 ALA A N 1
ATOM 1368 C CA . ALA A 1 187 ? 7.888 8.682 49.263 1.00 57.66 187 ALA A CA 1
ATOM 1369 C C . ALA A 1 187 ? 7.943 8.723 47.721 1.00 57.66 187 ALA A C 1
ATOM 1371 O O . ALA A 1 187 ? 8.966 8.371 47.134 1.00 57.66 187 ALA A O 1
ATOM 1372 N N . CYS A 1 188 ? 6.883 9.199 47.054 1.00 49.69 188 CYS A N 1
ATOM 1373 C CA . CYS A 1 188 ? 6.886 9.391 45.598 1.00 49.69 188 CYS A CA 1
ATOM 1374 C C . CYS A 1 188 ? 7.835 10.516 45.161 1.00 49.69 188 CYS A C 1
ATOM 1376 O O . CYS A 1 188 ? 8.606 10.328 44.221 1.00 49.69 188 CYS A O 1
ATOM 1378 N N . ALA A 1 189 ? 7.842 11.651 45.868 1.00 61.19 189 ALA A N 1
ATOM 1379 C CA . ALA A 1 189 ? 8.766 12.751 45.593 1.00 61.19 189 ALA A CA 1
ATOM 1380 C C . ALA A 1 189 ? 10.232 12.337 45.819 1.00 61.19 189 ALA A C 1
ATOM 1382 O O . ALA A 1 189 ? 11.105 12.694 45.029 1.00 61.19 189 ALA A O 1
ATOM 1383 N N . ALA A 1 190 ? 10.504 11.521 46.843 1.00 61.44 190 ALA A N 1
ATOM 1384 C CA . ALA A 1 190 ? 11.822 10.940 47.080 1.00 61.44 190 ALA A CA 1
ATOM 1385 C C . ALA A 1 190 ? 12.227 9.960 45.964 1.00 61.44 190 ALA A C 1
ATOM 1387 O O . ALA A 1 190 ? 13.373 9.984 45.519 1.00 61.44 190 ALA A O 1
ATOM 1388 N N . ALA A 1 191 ? 11.297 9.145 45.451 1.00 55.66 191 ALA A N 1
ATOM 1389 C CA . ALA A 1 191 ? 11.563 8.230 44.339 1.00 55.66 191 ALA A CA 1
ATOM 1390 C C . ALA A 1 191 ? 11.844 8.969 43.016 1.00 55.66 191 ALA A C 1
ATOM 1392 O O . ALA A 1 191 ? 12.774 8.601 42.291 1.00 55.66 191 ALA A O 1
ATOM 1393 N N . GLU A 1 192 ? 11.104 10.042 42.718 1.00 55.91 192 GLU A N 1
ATOM 1394 C CA . GLU A 1 192 ? 11.365 10.901 41.555 1.00 55.91 192 GLU A CA 1
ATOM 1395 C C . GLU A 1 192 ? 12.695 11.650 41.690 1.00 55.91 192 GLU A C 1
ATOM 1397 O O . GLU A 1 192 ? 13.495 11.651 40.749 1.00 55.91 192 GLU A O 1
ATOM 1402 N N . ALA A 1 193 ? 12.994 12.205 42.869 1.00 61.31 193 ALA A N 1
ATOM 1403 C CA . ALA A 1 193 ? 14.272 12.857 43.144 1.00 61.31 193 ALA A CA 1
ATOM 1404 C C . ALA A 1 193 ? 15.450 11.878 43.008 1.00 61.31 193 ALA A C 1
ATOM 1406 O O . ALA A 1 193 ? 16.467 12.216 42.401 1.00 61.31 193 ALA A O 1
ATOM 1407 N N . HIS A 1 194 ? 15.298 10.638 43.482 1.00 59.09 194 HIS A N 1
ATOM 1408 C CA . HIS A 1 194 ? 16.320 9.598 43.368 1.00 59.09 194 HIS A CA 1
ATOM 1409 C C . HIS A 1 194 ? 16.515 9.130 41.913 1.00 59.09 194 HIS A C 1
ATOM 1411 O O . HIS A 1 194 ? 17.645 8.903 41.470 1.00 59.09 194 HIS A O 1
ATOM 1417 N N . CYS A 1 195 ? 15.437 9.044 41.124 1.00 50.62 195 CYS A N 1
ATOM 1418 C CA . CYS A 1 195 ? 15.501 8.729 39.694 1.00 50.62 195 CYS A CA 1
ATOM 1419 C C . CYS A 1 195 ? 16.201 9.847 38.902 1.00 50.62 195 CYS A C 1
ATOM 1421 O O . CYS A 1 195 ? 17.113 9.589 38.109 1.00 50.62 195 CYS A O 1
ATOM 1423 N N . MET A 1 196 ? 15.847 11.103 39.181 1.00 56.84 196 MET A N 1
ATOM 1424 C CA . MET A 1 196 ? 16.440 12.270 38.537 1.00 56.84 196 MET A CA 1
ATOM 1425 C C . MET A 1 196 ? 17.917 12.443 38.931 1.00 56.84 196 MET A C 1
ATOM 1427 O O . MET A 1 196 ? 18.759 12.704 38.070 1.00 56.84 196 MET A O 1
ATOM 1431 N N . TYR A 1 197 ? 18.269 12.187 40.195 1.00 55.75 197 TYR A N 1
ATOM 1432 C CA . TYR A 1 197 ? 19.655 12.159 40.673 1.00 55.75 197 TYR A CA 1
ATOM 1433 C C . TYR A 1 197 ? 20.469 11.033 40.015 1.00 55.75 197 TYR A C 1
ATOM 1435 O O . TYR A 1 197 ? 21.606 11.255 39.592 1.00 55.75 197 TYR A O 1
ATOM 1443 N N . SER A 1 198 ? 19.892 9.839 39.834 1.00 62.75 198 SER A N 1
ATOM 1444 C CA . SER A 1 198 ? 20.543 8.723 39.126 1.00 62.75 198 SER A CA 1
ATOM 1445 C C . SER A 1 198 ? 20.802 9.039 37.646 1.00 62.75 198 SER A C 1
ATOM 1447 O O . SER A 1 198 ? 21.854 8.697 37.098 1.00 62.75 198 SER A O 1
ATOM 1449 N N . LEU A 1 199 ? 19.876 9.742 36.986 1.00 55.72 199 LEU A N 1
ATOM 1450 C CA . LEU A 1 199 ? 20.043 10.187 35.602 1.00 55.72 199 LEU A CA 1
ATOM 1451 C C . LEU A 1 199 ? 21.094 11.297 35.475 1.00 55.72 199 LEU A C 1
ATOM 1453 O O . LEU A 1 199 ? 21.933 11.235 34.574 1.00 55.72 199 LEU A O 1
ATOM 1457 N N . LEU A 1 200 ? 21.109 12.263 36.397 1.00 59.69 200 LEU A N 1
ATOM 1458 C CA . LEU A 1 200 ? 22.100 13.342 36.422 1.00 59.69 200 LEU A CA 1
ATOM 1459 C C . LEU A 1 200 ? 23.508 12.824 36.738 1.00 59.69 200 LEU A C 1
ATOM 1461 O O . LEU A 1 200 ? 24.461 13.191 36.055 1.00 59.69 200 LEU A O 1
ATOM 1465 N N . THR A 1 201 ? 23.650 11.896 37.687 1.00 60.72 201 THR A N 1
ATOM 1466 C CA . THR A 1 201 ? 24.944 11.266 38.005 1.00 60.72 201 THR A CA 1
ATOM 1467 C C . THR A 1 201 ? 25.448 10.358 36.881 1.00 60.72 201 THR A C 1
A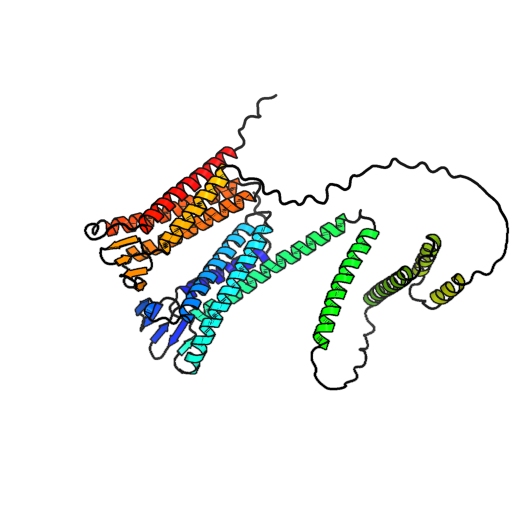TOM 1469 O O . THR A 1 201 ? 26.652 10.331 36.611 1.00 60.72 201 THR A O 1
ATOM 1472 N N . LYS A 1 202 ? 24.558 9.668 36.149 1.00 57.50 202 LYS A N 1
ATOM 1473 C CA . LYS A 1 202 ? 24.923 8.932 34.924 1.00 57.50 202 LYS A CA 1
ATOM 1474 C C . LYS A 1 202 ? 25.360 9.860 33.789 1.00 57.50 202 LYS A C 1
ATOM 1476 O O . LYS A 1 202 ? 26.303 9.515 33.077 1.00 57.50 202 LYS A O 1
ATOM 1481 N N . ARG A 1 203 ? 24.725 11.029 33.628 1.00 59.09 203 ARG A N 1
ATOM 1482 C CA . ARG A 1 203 ? 25.129 12.048 32.639 1.00 59.09 203 ARG A CA 1
ATOM 1483 C C . ARG A 1 203 ? 26.483 12.663 32.998 1.00 59.09 203 ARG A C 1
ATOM 1485 O O . ARG A 1 203 ? 27.375 12.679 32.158 1.00 59.09 203 ARG A O 1
ATOM 1492 N N . TYR A 1 204 ? 26.682 13.013 34.267 1.00 52.03 204 TYR A N 1
ATOM 1493 C CA . TYR A 1 204 ? 27.946 13.543 34.782 1.00 52.03 204 TYR A CA 1
ATOM 1494 C C . TYR A 1 204 ? 29.113 12.546 34.639 1.00 52.03 204 TYR A C 1
ATOM 1496 O O . TYR A 1 204 ? 30.210 12.918 34.228 1.00 52.03 204 TYR A O 1
ATOM 1504 N N . ARG A 1 205 ? 28.888 11.244 34.887 1.00 55.16 205 ARG A N 1
ATOM 1505 C CA . ARG A 1 205 ? 29.906 10.201 34.633 1.00 55.16 205 ARG A CA 1
ATOM 1506 C C . ARG A 1 205 ? 30.200 9.968 33.147 1.00 55.16 205 ARG A C 1
ATOM 1508 O O . ARG A 1 205 ? 31.278 9.461 32.841 1.00 55.16 205 ARG A O 1
ATOM 1515 N N . ARG A 1 206 ? 29.267 10.283 32.240 1.00 50.72 206 ARG A N 1
ATOM 1516 C CA . ARG A 1 206 ? 29.483 10.188 30.784 1.00 50.72 206 ARG A CA 1
ATOM 1517 C C . ARG A 1 206 ? 30.345 11.334 30.266 1.00 50.72 206 ARG A C 1
ATOM 1519 O O . ARG A 1 206 ? 31.232 11.071 29.464 1.00 50.72 206 ARG A O 1
ATOM 1526 N N . ASP A 1 207 ? 30.147 12.548 30.776 1.00 47.72 207 ASP A N 1
ATOM 1527 C CA . ASP A 1 207 ? 30.962 13.706 30.384 1.00 47.72 207 ASP A CA 1
ATOM 1528 C C . ASP A 1 207 ? 32.402 13.628 30.903 1.00 47.72 207 ASP A C 1
ATOM 1530 O O . ASP A 1 207 ? 33.323 14.093 30.241 1.00 47.72 207 ASP A O 1
ATOM 1534 N N . LYS A 1 208 ? 32.645 12.935 32.022 1.00 44.88 208 LYS A N 1
ATOM 1535 C CA . LYS A 1 208 ? 34.003 12.745 32.562 1.00 44.88 208 LYS A CA 1
ATOM 1536 C C . LYS A 1 208 ? 34.866 11.710 31.815 1.00 44.88 208 LYS A C 1
ATOM 1538 O O . LYS A 1 208 ? 35.999 11.476 32.221 1.00 44.88 208 LYS A O 1
ATOM 1543 N N . ARG A 1 209 ? 34.352 11.063 30.756 1.00 44.34 209 ARG A N 1
ATOM 1544 C CA . ARG A 1 209 ? 35.105 10.114 29.902 1.00 44.34 209 ARG A CA 1
ATOM 1545 C C . ARG A 1 209 ? 35.499 10.695 28.538 1.00 44.34 209 ARG A C 1
ATOM 1547 O O . ARG A 1 209 ? 35.683 9.937 27.589 1.00 44.34 209 ARG A O 1
ATOM 1554 N N . ARG A 1 210 ? 35.638 12.016 28.422 1.00 41.81 210 ARG A N 1
ATOM 1555 C CA . ARG A 1 210 ? 36.433 12.624 27.348 1.00 41.81 210 ARG A CA 1
ATOM 1556 C C . ARG A 1 210 ? 37.749 13.123 27.947 1.00 41.81 210 ARG A C 1
ATOM 1558 O O . ARG A 1 210 ? 37.692 13.981 28.824 1.00 41.81 210 ARG A O 1
ATOM 1565 N N . PRO A 1 211 ? 38.906 12.573 27.550 1.00 42.72 211 PRO A N 1
ATOM 1566 C CA . PRO A 1 211 ? 40.185 13.168 27.878 1.00 42.72 211 PRO A CA 1
ATOM 1567 C C . PRO A 1 211 ? 40.438 14.271 26.853 1.00 42.72 211 PRO A C 1
ATOM 1569 O O . PRO A 1 211 ? 40.735 13.960 25.708 1.00 42.72 211 PRO A O 1
ATOM 1572 N N . GLU A 1 212 ? 40.275 15.529 27.249 1.00 40.75 212 GLU A N 1
ATOM 1573 C CA . GLU A 1 212 ? 40.949 16.638 26.575 1.00 40.75 212 GLU A CA 1
ATOM 1574 C C . GLU A 1 212 ? 41.483 17.629 27.605 1.00 40.75 212 GLU A C 1
ATOM 1576 O O . GLU A 1 212 ? 40.914 17.847 28.678 1.00 40.75 212 GLU A O 1
ATOM 1581 N N . ASP A 1 213 ? 42.657 18.124 27.251 1.00 40.59 213 ASP A N 1
ATOM 1582 C CA . ASP A 1 213 ? 43.624 18.848 28.044 1.00 40.59 213 ASP A CA 1
ATOM 1583 C C . ASP A 1 213 ? 43.185 20.282 28.373 1.00 40.59 213 ASP A C 1
ATOM 1585 O O . ASP A 1 213 ? 42.449 20.921 27.625 1.00 40.59 213 ASP A O 1
ATOM 1589 N N . GLY A 1 214 ? 43.720 20.828 29.469 1.00 37.47 214 GLY A N 1
ATOM 1590 C CA . GLY A 1 214 ? 43.735 22.273 29.710 1.00 37.47 214 GLY A CA 1
ATOM 1591 C C . GLY A 1 214 ? 43.083 22.708 31.018 1.00 37.47 214 GLY A C 1
ATOM 1592 O O . GLY A 1 214 ? 41.866 22.721 31.177 1.00 37.47 214 GLY A O 1
ATOM 1593 N N . ILE A 1 215 ? 43.926 23.129 31.958 1.00 40.66 215 ILE A N 1
ATOM 1594 C CA . ILE A 1 215 ? 43.547 23.772 33.216 1.00 40.66 215 ILE A CA 1
ATOM 1595 C C . ILE A 1 215 ? 42.965 25.160 32.908 1.00 40.66 215 ILE A C 1
ATOM 1597 O O . ILE A 1 215 ? 43.673 26.036 32.417 1.00 40.66 215 ILE A O 1
ATOM 1601 N N . GLY A 1 216 ? 41.693 25.373 33.247 1.00 33.97 216 GLY A N 1
ATOM 1602 C CA . GLY A 1 216 ? 41.039 26.681 33.242 1.00 33.97 216 GLY A CA 1
ATOM 1603 C C . GLY A 1 216 ? 40.123 26.830 34.455 1.00 33.97 216 GLY A C 1
ATOM 1604 O O . GLY A 1 216 ? 39.137 26.110 34.594 1.00 33.97 216 GLY A O 1
ATOM 1605 N N . VAL A 1 217 ? 40.471 27.750 35.355 1.00 38.22 217 VAL A N 1
ATOM 1606 C CA . VAL A 1 217 ? 39.691 28.122 36.545 1.00 38.22 217 VAL A CA 1
ATOM 1607 C C . VAL A 1 217 ? 38.417 28.854 36.106 1.00 38.22 217 VAL A C 1
ATOM 1609 O O . VAL A 1 217 ? 38.507 29.907 35.482 1.00 38.22 217 VAL A O 1
ATOM 1612 N N . PHE A 1 218 ? 37.235 28.334 36.456 1.00 29.72 218 PHE A N 1
ATOM 1613 C CA . PHE A 1 218 ? 35.957 29.032 36.269 1.00 29.72 218 PHE A CA 1
ATOM 1614 C C . PHE A 1 218 ? 35.407 29.540 37.607 1.00 29.72 218 PHE A C 1
ATOM 1616 O O . PHE A 1 218 ? 35.087 28.764 38.505 1.00 29.72 218 PHE A O 1
ATOM 1623 N N . SER A 1 219 ? 35.285 30.865 37.709 1.00 34.72 219 SER A N 1
ATOM 1624 C CA . SER A 1 219 ? 34.599 31.583 38.788 1.00 34.72 219 SER A CA 1
ATOM 1625 C C . SER A 1 219 ? 33.075 31.447 38.691 1.00 34.72 219 SER A C 1
ATOM 1627 O O . SER A 1 219 ? 32.508 31.400 37.599 1.00 34.72 219 SER A O 1
ATOM 1629 N N . ALA A 1 220 ? 32.407 31.436 39.848 1.00 32.44 220 ALA A N 1
ATOM 1630 C CA . ALA A 1 220 ? 30.953 31.326 39.970 1.00 32.44 220 ALA A CA 1
ATOM 1631 C C . ALA A 1 220 ? 30.199 32.550 39.393 1.00 32.44 220 ALA A C 1
ATOM 1633 O O . ALA A 1 220 ? 30.657 33.687 39.553 1.00 32.44 220 ALA A O 1
ATOM 1634 N N . PRO A 1 221 ? 29.017 32.361 38.772 1.00 32.09 221 PRO A N 1
ATOM 1635 C CA . PRO A 1 221 ? 28.228 33.463 38.232 1.00 32.09 221 PRO A CA 1
ATOM 1636 C C . PRO A 1 221 ? 27.496 34.246 39.336 1.00 32.09 221 PRO A C 1
ATOM 1638 O O . PRO A 1 221 ? 26.805 33.678 40.183 1.00 32.09 221 PRO A O 1
ATOM 1641 N N . LYS A 1 222 ? 27.603 35.580 39.285 1.00 33.16 222 LYS A N 1
ATOM 1642 C CA . LYS A 1 222 ? 26.772 36.521 40.057 1.00 33.16 222 LYS A CA 1
ATOM 1643 C C . LYS A 1 222 ? 25.328 36.485 39.544 1.00 33.16 222 LYS A C 1
ATOM 1645 O O . LYS A 1 222 ? 25.086 36.745 38.368 1.00 33.16 222 LYS A O 1
ATOM 1650 N N . VAL A 1 223 ? 24.370 36.230 40.436 1.00 39.19 223 VAL A N 1
ATOM 1651 C CA . VAL A 1 223 ? 22.926 36.301 40.147 1.00 39.19 223 VAL A CA 1
ATOM 1652 C C . VAL A 1 223 ? 22.405 37.730 40.403 1.00 39.19 223 VAL A C 1
ATOM 1654 O O . VAL A 1 223 ? 22.737 38.299 41.447 1.00 39.19 223 VAL A O 1
ATOM 1657 N N . PRO A 1 224 ? 21.585 38.329 39.512 1.00 33.97 224 PRO A N 1
ATOM 1658 C CA . PRO A 1 224 ? 21.065 39.687 39.690 1.00 33.97 224 PRO A CA 1
ATOM 1659 C C . PRO A 1 224 ? 20.005 39.780 40.798 1.00 33.97 224 PRO A C 1
ATOM 1661 O O . PRO A 1 224 ? 19.113 38.936 40.909 1.00 33.97 224 PRO A O 1
ATOM 1664 N N . GLN A 1 225 ? 20.065 40.851 41.594 1.00 38.81 225 GLN A N 1
ATOM 1665 C CA . GLN A 1 225 ? 19.036 41.219 42.570 1.00 38.81 225 GLN A CA 1
ATOM 1666 C C . GLN A 1 225 ? 17.758 41.670 41.842 1.00 38.81 225 GLN A C 1
ATOM 1668 O O . GLN A 1 225 ? 17.661 42.812 41.409 1.00 38.81 225 GLN A O 1
ATOM 1673 N N . GLY A 1 226 ? 16.773 40.778 41.699 1.00 41.41 226 GLY A N 1
ATOM 1674 C CA . GLY A 1 226 ? 15.513 41.150 41.041 1.00 41.41 226 GLY A CA 1
ATOM 1675 C C . GLY A 1 226 ? 14.367 40.139 41.073 1.00 41.41 226 GLY A C 1
ATOM 1676 O O . GLY A 1 226 ? 13.412 40.307 40.326 1.00 41.41 226 GLY A O 1
ATOM 1677 N N . SER A 1 227 ? 14.408 39.090 41.902 1.00 35.94 227 SER A N 1
ATOM 1678 C CA . SER A 1 227 ? 13.359 38.055 41.907 1.00 35.94 227 SER A CA 1
ATOM 1679 C C . SER A 1 227 ? 13.029 37.553 43.321 1.00 35.94 227 SER A C 1
ATOM 1681 O O . SER A 1 227 ? 13.414 36.465 43.751 1.00 35.94 227 SER A O 1
ATOM 1683 N N . ARG A 1 228 ? 12.244 38.348 44.063 1.00 40.59 228 ARG A N 1
ATOM 1684 C CA . ARG A 1 228 ? 11.714 37.970 45.389 1.00 40.59 228 ARG A CA 1
ATOM 1685 C C . ARG A 1 228 ? 10.934 36.632 45.424 1.00 40.59 228 ARG A C 1
ATOM 1687 O O . ARG A 1 228 ? 11.115 35.921 46.411 1.00 40.59 228 ARG A O 1
ATOM 1694 N N . PRO A 1 229 ? 10.168 36.192 44.397 1.00 39.25 229 PRO A N 1
ATOM 1695 C CA . PRO A 1 229 ? 9.481 34.896 44.475 1.00 39.25 229 PRO A CA 1
ATOM 1696 C C . PRO A 1 229 ? 10.408 33.685 44.259 1.00 39.25 229 PRO A C 1
ATOM 1698 O O . PRO A 1 229 ? 10.057 32.580 44.669 1.00 39.25 229 PRO A O 1
ATOM 1701 N N . LEU A 1 230 ? 11.603 33.869 43.673 1.00 39.81 230 LEU A N 1
ATOM 1702 C CA . LEU A 1 230 ? 12.578 32.782 43.508 1.00 39.81 230 LEU A CA 1
ATOM 1703 C C . LEU A 1 230 ? 13.398 32.547 44.782 1.00 39.81 230 LEU A C 1
ATOM 1705 O O . LEU A 1 230 ? 13.653 31.398 45.128 1.00 39.81 230 LEU A O 1
ATOM 1709 N N . ARG A 1 231 ? 13.751 33.612 45.520 1.00 44.06 231 ARG A N 1
ATOM 1710 C CA . ARG A 1 231 ? 14.451 33.490 46.813 1.00 44.06 231 ARG A CA 1
ATOM 1711 C C . ARG A 1 231 ? 13.629 32.718 47.839 1.00 44.06 231 ARG A C 1
ATOM 1713 O O . ARG A 1 231 ? 14.173 31.854 48.510 1.00 44.06 231 ARG A O 1
ATOM 1720 N N . HIS A 1 232 ? 12.323 32.974 47.908 1.00 43.47 232 HIS A N 1
ATOM 1721 C CA . HIS A 1 232 ? 11.448 32.294 48.863 1.00 43.47 232 HIS A CA 1
ATOM 1722 C C . HIS A 1 232 ? 11.289 30.798 48.544 1.00 43.47 232 HIS A C 1
ATOM 1724 O O . HIS A 1 232 ? 11.227 29.978 49.456 1.00 43.47 232 HIS A O 1
ATOM 1730 N N . ARG A 1 233 ? 11.272 30.432 47.253 1.00 41.06 233 ARG A N 1
ATOM 1731 C CA . ARG A 1 233 ? 11.210 29.031 46.807 1.00 41.06 233 ARG A CA 1
ATOM 1732 C C . ARG A 1 233 ? 12.547 28.304 46.966 1.00 41.06 233 ARG A C 1
ATOM 1734 O O . ARG A 1 233 ? 12.537 27.150 47.370 1.00 41.06 233 ARG A O 1
ATOM 1741 N N . LEU A 1 234 ? 13.683 28.966 46.720 1.00 42.19 234 LEU A N 1
ATOM 1742 C CA . LEU A 1 234 ? 15.004 28.376 46.977 1.00 42.19 234 LEU A CA 1
ATOM 1743 C C . LEU A 1 234 ? 15.311 28.239 48.474 1.00 42.19 234 LEU A C 1
ATOM 1745 O O . LEU A 1 234 ? 15.898 27.233 48.856 1.00 42.19 234 LEU A O 1
ATOM 1749 N N . CYS A 1 235 ? 14.884 29.188 49.316 1.00 40.12 235 CYS A N 1
ATOM 1750 C CA . CYS A 1 235 ? 14.978 29.045 50.771 1.00 40.12 235 CYS A CA 1
ATOM 1751 C C . CYS A 1 235 ? 14.158 27.849 51.250 1.00 40.12 235 CYS A C 1
ATOM 1753 O O . CYS A 1 235 ? 14.723 26.977 51.888 1.00 40.12 235 CYS A O 1
ATOM 1755 N N . LEU A 1 236 ? 12.887 27.725 50.850 1.00 45.22 236 LEU A N 1
ATOM 1756 C CA . LEU A 1 236 ? 12.050 26.578 51.233 1.00 45.22 236 LEU A CA 1
ATOM 1757 C C . LEU A 1 236 ? 12.638 25.230 50.800 1.00 45.22 236 LEU A C 1
ATOM 1759 O O . LEU A 1 236 ? 12.579 24.267 51.557 1.00 45.22 236 LEU A O 1
ATOM 1763 N N . VAL A 1 237 ? 13.231 25.166 49.605 1.00 43.22 237 VAL A N 1
ATOM 1764 C CA . VAL A 1 237 ? 13.880 23.944 49.111 1.00 43.22 237 VAL A CA 1
ATOM 1765 C C . VAL A 1 237 ? 15.170 23.654 49.881 1.00 43.22 237 VAL A C 1
ATOM 1767 O O . VAL A 1 237 ? 15.413 22.500 50.209 1.00 43.22 237 VAL A O 1
ATOM 1770 N N . SER A 1 238 ? 15.963 24.670 50.233 1.00 43.56 238 SER A N 1
ATOM 1771 C CA . SER A 1 238 ? 17.183 24.506 51.036 1.00 43.56 238 SER A CA 1
ATOM 1772 C C . SER A 1 238 ? 16.882 24.113 52.486 1.00 43.56 238 SER A C 1
ATOM 1774 O O . SER A 1 238 ? 17.566 23.249 53.030 1.00 43.56 238 SER A O 1
ATOM 1776 N N . THR A 1 239 ? 15.851 24.695 53.106 1.00 46.84 239 THR A N 1
ATOM 1777 C CA . THR A 1 239 ? 15.420 24.367 54.473 1.00 46.84 239 THR A CA 1
ATOM 1778 C C . THR A 1 239 ? 14.811 22.967 54.527 1.00 46.84 239 THR A C 1
ATOM 1780 O O . THR A 1 239 ? 15.150 22.192 55.413 1.00 46.84 239 THR A O 1
ATOM 1783 N N . ALA A 1 240 ? 14.006 22.580 53.528 1.00 44.81 240 ALA A N 1
ATOM 1784 C CA . ALA A 1 240 ? 13.509 21.208 53.404 1.00 44.81 240 ALA A CA 1
ATOM 1785 C C . ALA A 1 240 ? 14.652 20.192 53.221 1.00 44.81 240 ALA A C 1
ATOM 1787 O O . ALA A 1 240 ? 14.582 19.087 53.753 1.00 44.81 240 ALA A O 1
ATOM 1788 N N . PHE A 1 241 ? 15.726 20.580 52.524 1.00 41.75 241 PHE A N 1
ATOM 1789 C CA . PHE A 1 241 ? 16.917 19.747 52.347 1.00 41.75 241 PHE A CA 1
ATOM 1790 C C . PHE A 1 241 ? 17.730 19.596 53.643 1.00 41.75 241 PHE A C 1
ATOM 1792 O O . PHE A 1 241 ? 18.225 18.509 53.927 1.00 41.75 241 PHE A O 1
ATOM 1799 N N . GLN A 1 242 ? 17.848 20.658 54.448 1.00 42.47 242 GLN A N 1
ATOM 1800 C CA . GLN A 1 242 ? 18.546 20.611 55.739 1.00 42.47 242 GLN A CA 1
ATOM 1801 C C . GLN A 1 242 ? 17.757 19.834 56.800 1.00 42.47 242 GLN A C 1
ATOM 1803 O O . GLN A 1 242 ? 18.347 19.033 57.518 1.00 42.47 242 GLN A O 1
ATOM 1808 N N . VAL A 1 243 ? 16.429 19.983 56.845 1.00 47.50 243 VAL A N 1
ATOM 1809 C CA . VAL A 1 243 ? 15.561 19.212 57.755 1.00 47.50 243 VAL A CA 1
ATOM 1810 C C . VAL A 1 243 ? 15.573 17.722 57.397 1.00 47.50 243 VAL A C 1
ATOM 1812 O O . VAL A 1 243 ? 15.675 16.879 58.285 1.00 47.50 243 VAL A O 1
ATOM 1815 N N . ALA A 1 244 ? 15.557 17.385 56.103 1.00 42.69 244 ALA A N 1
ATOM 1816 C CA . ALA A 1 244 ? 15.680 16.001 55.647 1.00 42.69 244 ALA A CA 1
ATOM 1817 C C . ALA A 1 244 ? 17.060 15.395 55.966 1.00 42.69 244 ALA A C 1
ATOM 1819 O O . ALA A 1 244 ? 17.133 14.235 56.351 1.00 42.69 244 ALA A O 1
ATOM 1820 N N . ALA A 1 245 ? 18.142 16.175 55.862 1.00 40.03 245 ALA A N 1
ATOM 1821 C CA . ALA A 1 245 ? 19.493 15.712 56.184 1.00 40.03 245 ALA A CA 1
ATOM 1822 C C . ALA A 1 245 ? 19.717 15.482 57.693 1.00 40.03 245 ALA A C 1
ATOM 1824 O O . ALA A 1 245 ? 20.459 14.577 58.069 1.00 40.03 245 ALA A O 1
ATOM 1825 N N . VAL A 1 246 ? 19.065 16.263 58.563 1.00 42.84 246 VAL A N 1
ATOM 1826 C CA . VAL A 1 246 ? 19.130 16.071 60.024 1.00 42.84 246 VAL A CA 1
ATOM 1827 C C . VAL A 1 246 ? 18.290 14.865 60.463 1.00 42.84 246 VAL A C 1
ATOM 1829 O O . VAL A 1 246 ? 18.772 14.047 61.250 1.00 42.84 246 VAL A O 1
ATOM 1832 N N . ALA A 1 247 ? 17.092 14.687 59.892 1.00 46.00 247 ALA A N 1
ATOM 1833 C CA . ALA A 1 247 ? 16.218 13.545 60.177 1.00 46.00 247 ALA A CA 1
ATOM 1834 C C . ALA A 1 247 ? 16.823 12.188 59.766 1.00 46.00 247 ALA A C 1
ATOM 1836 O O . ALA A 1 247 ? 16.569 11.182 60.420 1.00 46.00 247 ALA A O 1
ATOM 1837 N N . ASP A 1 248 ? 17.665 12.157 58.729 1.00 38.12 248 ASP A N 1
ATOM 1838 C CA . ASP A 1 248 ? 18.328 10.929 58.259 1.00 38.12 248 ASP A CA 1
ATOM 1839 C C . ASP A 1 248 ? 19.538 10.525 59.135 1.00 38.12 248 ASP A C 1
ATOM 1841 O O . ASP A 1 248 ? 20.068 9.421 59.014 1.00 38.12 248 ASP A O 1
ATOM 1845 N N . SER A 1 249 ? 19.987 11.408 60.040 1.00 37.16 249 SER A N 1
ATOM 1846 C CA . SER A 1 249 ? 21.215 11.217 60.832 1.00 37.16 249 SER A CA 1
ATOM 1847 C C . SER A 1 249 ? 20.999 10.937 62.327 1.00 37.16 249 SER A C 1
ATOM 1849 O O . SER A 1 249 ? 21.965 10.623 63.022 1.00 37.16 249 SER A O 1
ATOM 1851 N N . SER A 1 250 ? 19.763 10.978 62.843 1.00 39.25 250 SER A N 1
ATOM 1852 C CA . SER A 1 250 ? 19.492 10.796 64.279 1.00 39.25 250 SER A CA 1
ATOM 1853 C C . SER A 1 250 ? 18.220 9.979 64.553 1.00 39.25 250 SER A C 1
ATOM 1855 O O . SER A 1 250 ? 17.121 10.339 64.155 1.00 39.25 250 SER A O 1
ATOM 1857 N N . TRP A 1 251 ? 18.369 8.854 65.260 1.00 38.72 251 TRP A N 1
ATOM 1858 C CA . TRP A 1 251 ? 17.282 7.913 65.589 1.00 38.72 251 TRP A CA 1
ATOM 1859 C C . TRP A 1 251 ? 16.647 8.182 66.969 1.00 38.72 251 TRP A C 1
ATOM 1861 O O . TRP A 1 251 ? 16.173 7.253 67.620 1.00 38.72 251 TRP A O 1
ATOM 1871 N N . ALA A 1 252 ? 16.677 9.424 67.461 1.00 40.09 252 ALA A N 1
ATOM 1872 C CA . ALA A 1 252 ? 16.263 9.730 68.835 1.00 40.09 252 ALA A CA 1
ATOM 1873 C C . ALA A 1 252 ? 15.739 11.166 69.029 1.00 40.09 252 ALA A C 1
ATOM 1875 O O . ALA A 1 252 ? 16.188 11.864 69.932 1.00 40.09 252 ALA A O 1
ATOM 1876 N N . LEU A 1 253 ? 14.793 11.615 68.202 1.00 44.09 253 LEU A N 1
ATOM 1877 C CA . LEU A 1 253 ? 14.019 12.835 68.473 1.00 44.09 253 LEU A CA 1
ATOM 1878 C C . LEU A 1 253 ? 12.555 12.466 68.712 1.00 44.09 253 LEU A C 1
ATOM 1880 O O . LEU A 1 253 ? 11.985 11.679 67.955 1.00 44.09 253 LEU A O 1
ATOM 1884 N N . SER A 1 254 ? 11.975 12.992 69.793 1.00 52.47 254 SER A N 1
ATOM 1885 C CA . SER A 1 254 ? 10.570 12.771 70.131 1.00 52.47 254 SER A CA 1
ATOM 1886 C C . SER A 1 254 ? 9.660 13.681 69.293 1.00 52.47 254 SER A C 1
ATOM 1888 O O . SER A 1 254 ? 10.093 14.730 68.812 1.00 52.47 254 SER A O 1
ATOM 1890 N N . ASP A 1 255 ? 8.395 13.291 69.102 1.00 44.12 255 ASP A N 1
ATOM 1891 C CA . ASP A 1 255 ? 7.432 14.042 68.274 1.00 44.12 255 ASP A CA 1
ATOM 1892 C C . ASP A 1 255 ? 7.225 15.497 68.755 1.00 44.12 255 ASP A C 1
ATOM 1894 O O . ASP A 1 255 ? 6.966 16.384 67.942 1.00 44.12 255 ASP A O 1
ATOM 1898 N N . GLU A 1 256 ? 7.393 15.768 70.053 1.00 48.72 256 GLU A N 1
ATOM 1899 C CA . GLU A 1 256 ? 7.288 17.113 70.647 1.00 48.72 256 GLU A CA 1
ATOM 1900 C C . GLU A 1 256 ? 8.452 18.026 70.210 1.00 48.72 256 GLU A C 1
ATOM 1902 O O . GLU A 1 256 ? 8.235 19.191 69.864 1.00 48.72 256 GLU A O 1
ATOM 1907 N N . ASP A 1 257 ? 9.673 17.488 70.118 1.00 49.84 257 ASP A N 1
ATOM 1908 C CA . ASP A 1 257 ? 10.867 18.241 69.708 1.00 49.84 257 ASP A CA 1
ATOM 1909 C C . ASP A 1 257 ? 10.800 18.631 68.224 1.00 49.84 257 ASP A C 1
ATOM 1911 O O . ASP A 1 257 ? 11.189 19.734 67.825 1.00 49.84 257 ASP A O 1
ATOM 1915 N N . LEU A 1 258 ? 10.237 17.743 67.396 1.00 46.59 258 LEU A N 1
ATOM 1916 C CA . LEU A 1 258 ? 10.041 17.986 65.967 1.00 46.59 258 LEU A CA 1
ATOM 1917 C C . LEU A 1 258 ? 9.002 19.090 65.720 1.00 46.59 258 LEU A C 1
ATOM 1919 O O . LEU A 1 258 ? 9.162 19.907 64.811 1.00 46.59 258 LEU A O 1
ATOM 1923 N N . ILE A 1 259 ? 7.947 19.135 66.541 1.00 51.69 259 ILE A N 1
ATOM 1924 C CA . ILE A 1 259 ? 6.904 20.169 66.485 1.00 51.69 259 ILE A CA 1
ATOM 1925 C C . ILE A 1 259 ? 7.449 21.519 66.977 1.00 51.69 259 ILE A C 1
ATOM 1927 O O . ILE A 1 259 ? 7.114 22.555 66.391 1.00 51.69 259 ILE A O 1
ATOM 1931 N N . GLY A 1 260 ? 8.327 21.520 67.986 1.00 53.53 260 GLY A N 1
ATOM 1932 C CA . GLY A 1 260 ? 9.060 22.706 68.439 1.00 53.53 260 GLY A CA 1
ATOM 1933 C C . GLY A 1 260 ? 9.905 23.326 67.322 1.00 53.53 260 GLY A C 1
ATOM 1934 O O . GLY A 1 260 ? 9.697 24.487 66.964 1.00 53.53 260 GLY A O 1
ATOM 1935 N N . LEU A 1 261 ? 10.757 22.519 66.679 1.00 48.53 261 LEU A N 1
ATOM 1936 C CA . LEU A 1 261 ? 11.598 22.930 65.543 1.00 48.53 261 LEU A CA 1
ATOM 1937 C C . LEU A 1 261 ? 10.780 23.462 64.356 1.00 48.53 261 LEU A C 1
ATOM 1939 O O . LEU A 1 261 ? 11.160 24.441 63.705 1.00 48.53 261 LEU A O 1
ATOM 1943 N N . PHE A 1 262 ? 9.630 22.845 64.079 1.00 45.44 262 PHE A N 1
ATOM 1944 C CA . PHE A 1 262 ? 8.760 23.266 62.983 1.00 45.44 262 PHE A CA 1
ATOM 1945 C C . PHE A 1 262 ? 8.066 24.607 63.265 1.00 45.44 262 PHE A C 1
ATOM 1947 O O . PHE A 1 262 ? 7.891 25.422 62.354 1.00 45.44 262 PHE A O 1
ATOM 1954 N N . ASN A 1 263 ? 7.688 24.863 64.520 1.00 44.75 263 ASN A N 1
ATOM 1955 C CA . ASN A 1 263 ? 7.089 26.134 64.923 1.00 44.75 263 ASN A CA 1
ATOM 1956 C C .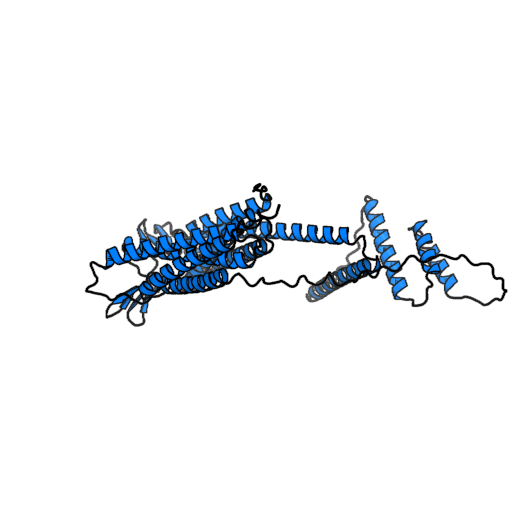 ASN A 1 263 ? 8.115 27.273 64.941 1.00 44.75 263 ASN A C 1
ATOM 1958 O O . ASN A 1 263 ? 7.775 28.386 64.545 1.00 44.75 263 ASN A O 1
ATOM 1962 N N . GLU A 1 264 ? 9.370 26.993 65.293 1.00 45.19 264 GLU A N 1
ATOM 1963 C CA . GLU A 1 264 ? 10.439 27.996 65.313 1.00 45.19 264 GLU A CA 1
ATOM 1964 C C . GLU A 1 264 ? 10.854 28.431 63.890 1.00 45.19 264 GLU A C 1
ATOM 1966 O O . GLU A 1 264 ? 10.994 29.627 63.618 1.00 45.19 264 GLU A O 1
ATOM 1971 N N . CYS A 1 265 ? 10.887 27.494 62.929 1.00 40.81 265 CYS A N 1
ATOM 1972 C CA . CYS A 1 265 ? 11.072 27.781 61.495 1.00 40.81 265 CYS A CA 1
ATOM 1973 C C . CYS A 1 265 ? 9.927 28.585 60.857 1.00 40.81 265 CYS A C 1
ATOM 1975 O O . CYS A 1 265 ? 10.120 29.233 59.825 1.00 40.81 265 CYS A O 1
ATOM 1977 N N . LYS A 1 266 ? 8.724 28.547 61.442 1.00 41.47 266 LYS A N 1
ATOM 1978 C CA . LYS A 1 266 ? 7.564 29.303 60.951 1.00 41.47 266 LYS A CA 1
ATOM 1979 C C . LYS A 1 266 ? 7.631 30.783 61.337 1.00 41.47 266 LYS A C 1
ATOM 1981 O O . LYS A 1 266 ? 7.042 31.607 60.639 1.00 41.47 266 LYS A O 1
ATOM 1986 N N . SER A 1 267 ? 8.329 31.110 62.424 1.00 42.12 267 SER A N 1
ATOM 1987 C CA . SER A 1 267 ? 8.435 32.477 62.945 1.00 42.12 267 SER A CA 1
ATOM 1988 C C . SER A 1 267 ? 9.469 33.344 62.223 1.00 42.12 267 SER A C 1
ATOM 1990 O O . SER A 1 267 ? 9.179 34.520 62.028 1.00 42.12 267 SER A O 1
ATOM 1992 N N . ASP A 1 268 ? 10.621 32.806 61.788 1.00 43.97 268 ASP A N 1
ATOM 1993 C CA . ASP A 1 268 ? 11.586 33.580 60.982 1.00 43.97 268 ASP A CA 1
ATOM 1994 C C . ASP A 1 268 ? 12.578 32.686 60.182 1.00 43.97 268 ASP A C 1
ATOM 1996 O O . ASP A 1 268 ? 13.524 32.136 60.745 1.00 43.97 268 ASP A O 1
ATOM 2000 N N . PRO A 1 269 ? 12.401 32.496 58.857 1.00 45.88 269 PRO A N 1
ATOM 2001 C CA . PRO A 1 269 ? 13.115 31.466 58.086 1.00 45.88 269 PRO A CA 1
ATOM 2002 C C . PRO A 1 269 ? 14.562 31.816 57.675 1.00 45.88 269 PRO A C 1
ATOM 2004 O O . PRO A 1 269 ? 15.165 31.069 56.902 1.00 45.88 269 PRO A O 1
ATOM 2007 N N . CYS A 1 270 ? 15.125 32.940 58.135 1.00 40.06 270 CYS A N 1
ATOM 2008 C CA . CYS A 1 270 ? 16.444 33.427 57.698 1.00 40.06 270 CYS A CA 1
ATOM 2009 C C . CYS A 1 270 ? 17.500 33.560 58.809 1.00 40.06 270 CYS A C 1
ATOM 2011 O O . CYS A 1 270 ? 18.617 33.974 58.496 1.00 40.06 270 CYS A O 1
ATOM 2013 N N . ASP A 1 271 ? 17.201 33.210 60.064 1.00 46.56 271 ASP A N 1
ATOM 2014 C CA . ASP A 1 271 ? 18.178 33.299 61.157 1.00 46.56 271 ASP A CA 1
ATOM 2015 C C . ASP A 1 271 ? 18.800 31.929 61.481 1.00 46.56 271 ASP A C 1
ATOM 2017 O O . ASP A 1 271 ? 18.388 31.207 62.387 1.00 46.56 271 ASP A O 1
ATOM 2021 N N . THR A 1 272 ? 19.806 31.541 60.696 1.00 43.47 272 THR A N 1
ATOM 2022 C CA . THR A 1 272 ? 20.540 30.274 60.870 1.00 43.47 272 THR A CA 1
ATOM 2023 C C . THR A 1 272 ? 21.424 30.233 62.123 1.00 43.47 272 THR A C 1
ATOM 2025 O O . THR A 1 272 ? 21.914 29.161 62.463 1.00 43.47 272 THR A O 1
ATOM 2028 N N . GLY A 1 273 ? 21.641 31.363 62.813 1.00 42.53 273 GLY A N 1
ATOM 2029 C CA . GLY A 1 273 ? 22.492 31.432 64.009 1.00 42.53 273 GLY A CA 1
ATOM 2030 C C . GLY A 1 273 ? 21.858 30.778 65.240 1.00 42.53 273 GLY A C 1
ATOM 2031 O O . GLY A 1 273 ? 22.511 29.990 65.918 1.00 42.53 273 GLY A O 1
ATOM 2032 N N . ARG A 1 274 ? 20.560 31.018 65.475 1.00 44.97 274 ARG A N 1
ATOM 2033 C CA . ARG A 1 274 ? 19.817 30.432 66.610 1.00 44.97 274 ARG A CA 1
ATOM 2034 C C . ARG A 1 274 ? 19.633 28.921 66.520 1.00 44.97 274 ARG A C 1
ATOM 2036 O O . ARG A 1 274 ? 19.565 28.252 67.547 1.00 44.97 274 ARG A O 1
ATOM 2043 N N . LEU A 1 275 ? 19.561 28.381 65.303 1.00 44.03 275 LEU A N 1
ATOM 2044 C CA . LEU A 1 275 ? 19.330 26.951 65.093 1.00 44.03 275 LEU A CA 1
ATOM 2045 C C . LEU A 1 275 ? 20.513 26.104 65.596 1.00 44.03 275 LEU A C 1
ATOM 2047 O O . LEU A 1 275 ? 20.309 24.995 66.073 1.00 44.03 275 LEU A O 1
ATOM 2051 N N . VAL A 1 276 ? 21.739 26.633 65.513 1.00 46.38 276 VAL A N 1
ATOM 2052 C CA . VAL A 1 276 ? 22.954 25.929 65.955 1.00 46.38 276 VAL A CA 1
ATOM 2053 C C . VAL A 1 276 ? 23.097 25.972 67.482 1.00 46.38 276 VAL A C 1
ATOM 2055 O O . VAL A 1 276 ? 23.402 24.944 68.078 1.00 46.38 276 VAL A O 1
ATOM 2058 N N . GLU A 1 277 ? 22.784 27.102 68.129 1.00 44.09 277 GLU A N 1
ATOM 2059 C CA . GLU A 1 277 ? 22.813 27.217 69.601 1.00 44.09 277 GLU A CA 1
ATOM 2060 C C . GLU A 1 277 ? 21.751 26.339 70.286 1.00 44.09 277 GLU A C 1
ATOM 2062 O O . GLU A 1 277 ? 22.017 25.746 71.330 1.00 44.09 277 GLU A O 1
ATOM 2067 N N . SER A 1 278 ? 20.566 26.194 69.681 1.00 51.50 278 SER A N 1
ATOM 2068 C CA . SER A 1 278 ? 19.504 25.327 70.216 1.00 51.50 278 SER A CA 1
ATOM 2069 C C . SER A 1 278 ? 19.868 23.834 70.110 1.00 51.50 278 SER A C 1
ATOM 2071 O O . SER A 1 278 ? 19.552 23.040 70.994 1.00 51.50 278 SER A O 1
ATOM 2073 N N . LEU A 1 279 ? 20.620 23.452 69.069 1.00 43.50 279 LEU A N 1
ATOM 2074 C CA . LEU A 1 279 ? 21.104 22.082 68.864 1.00 43.50 279 LEU A CA 1
ATOM 2075 C C . LEU A 1 279 ? 22.231 21.687 69.836 1.00 43.50 279 LEU A C 1
ATOM 2077 O O . LEU A 1 279 ? 22.273 20.535 70.268 1.00 43.50 279 LEU A O 1
ATOM 2081 N N . GLU A 1 280 ? 23.108 22.616 70.234 1.00 44.28 280 GLU A N 1
ATOM 2082 C CA . GLU A 1 280 ? 24.155 22.341 71.235 1.00 44.28 280 GLU A CA 1
ATOM 2083 C C . GLU A 1 280 ? 23.593 22.172 72.659 1.00 44.28 280 GLU A C 1
ATOM 2085 O O . GLU A 1 280 ? 24.144 21.401 73.446 1.00 44.28 280 GLU A O 1
ATOM 2090 N N . GLY A 1 281 ? 22.455 22.802 72.977 1.00 44.03 281 GLY A N 1
ATOM 2091 C CA . GLY A 1 281 ? 21.778 22.648 74.272 1.00 44.03 281 GLY A CA 1
ATOM 2092 C C . GLY A 1 281 ? 21.133 21.272 74.497 1.00 44.03 281 GLY A C 1
ATOM 2093 O O . GLY A 1 281 ? 21.029 20.819 75.636 1.00 44.03 281 GLY A O 1
ATOM 2094 N N . VAL A 1 282 ? 20.738 20.576 73.426 1.00 48.81 282 VAL A N 1
ATOM 2095 C CA . VAL A 1 282 ? 20.054 19.267 73.495 1.00 48.81 282 VAL A CA 1
ATOM 2096 C C . VAL A 1 282 ? 21.039 18.098 73.647 1.00 48.81 282 VAL A C 1
ATOM 2098 O O . VAL A 1 282 ? 20.690 17.049 74.185 1.00 48.81 282 VAL A O 1
ATOM 2101 N N . LEU A 1 283 ? 22.297 18.267 73.229 1.00 40.56 283 LEU A N 1
ATOM 2102 C CA . LEU A 1 283 ? 23.289 17.183 73.188 1.00 40.56 283 LEU A CA 1
ATOM 2103 C C . LEU A 1 283 ? 24.010 16.905 74.523 1.00 40.56 283 LEU A C 1
ATOM 2105 O O . LEU A 1 283 ? 24.715 15.899 74.622 1.00 40.56 283 LEU A O 1
ATOM 2109 N N . HIS A 1 284 ? 23.795 17.709 75.573 1.00 43.16 284 HIS A N 1
ATOM 2110 C CA . HIS A 1 284 ? 24.342 17.449 76.913 1.00 43.16 284 HIS A CA 1
ATOM 2111 C C . HIS A 1 284 ? 23.362 17.786 78.056 1.00 43.16 284 HIS A C 1
ATOM 2113 O O . HIS A 1 284 ? 23.457 18.862 78.647 1.00 43.16 284 HIS A O 1
ATOM 2119 N N . PRO A 1 285 ? 22.469 16.862 78.464 1.00 42.19 285 PRO A N 1
ATOM 2120 C CA . PRO A 1 285 ? 21.687 17.044 79.678 1.00 42.19 285 PRO A CA 1
ATOM 2121 C C . PRO A 1 285 ? 22.475 16.551 80.902 1.00 42.19 285 PRO A C 1
ATOM 2123 O O . PRO A 1 285 ? 22.641 15.352 81.133 1.00 42.19 285 PRO A O 1
ATOM 2126 N N . GLY A 1 286 ? 22.980 17.502 81.691 1.00 32.75 286 GLY A N 1
ATOM 2127 C CA . GLY A 1 286 ? 23.433 17.274 83.063 1.00 32.75 286 GLY A CA 1
ATOM 2128 C C . GLY A 1 286 ? 22.243 17.082 84.009 1.00 32.75 286 GLY A C 1
ATOM 2129 O O . GLY A 1 286 ? 21.233 17.770 83.898 1.00 32.75 286 GLY A O 1
ATOM 2130 N N . ALA A 1 287 ? 22.376 16.120 84.920 1.00 35.16 287 ALA A N 1
ATOM 2131 C CA . ALA A 1 287 ? 21.364 15.680 85.873 1.00 35.16 287 ALA A CA 1
ATOM 2132 C C . ALA A 1 287 ? 20.925 16.759 86.881 1.00 35.16 287 ALA A C 1
ATOM 2134 O O . ALA A 1 287 ? 21.777 17.436 87.456 1.00 35.16 287 ALA A O 1
ATOM 2135 N N . ALA A 1 288 ? 19.622 16.813 87.182 1.00 32.94 288 ALA A N 1
ATOM 2136 C CA . ALA A 1 288 ? 19.101 17.188 88.499 1.00 32.94 288 ALA A CA 1
ATOM 2137 C C . ALA A 1 288 ? 17.639 16.730 88.686 1.00 32.94 288 ALA A C 1
ATOM 2139 O O . ALA A 1 288 ? 16.838 16.769 87.755 1.00 32.94 288 ALA A O 1
ATOM 2140 N N . ASP A 1 289 ? 17.362 16.290 89.914 1.00 33.59 289 ASP A N 1
ATOM 2141 C CA . ASP A 1 289 ? 16.127 15.751 90.493 1.00 33.59 289 ASP A CA 1
ATOM 2142 C C . ASP A 1 289 ? 14.885 16.660 90.421 1.00 33.59 289 ASP A C 1
ATOM 2144 O O . ASP A 1 289 ? 15.001 17.884 90.366 1.00 33.59 289 ASP A O 1
ATOM 2148 N N . GLY A 1 290 ? 13.701 16.057 90.623 1.00 32.06 290 GLY A N 1
ATOM 2149 C CA . GLY A 1 290 ? 12.652 16.717 91.415 1.00 32.06 290 GLY A CA 1
ATOM 2150 C C . GLY A 1 290 ? 11.195 16.500 90.999 1.00 32.06 290 GLY A C 1
ATOM 2151 O O . GLY A 1 290 ? 10.662 17.247 90.192 1.00 32.06 290 GLY A O 1
ATOM 2152 N N . ASP A 1 291 ? 10.560 15.548 91.682 1.00 30.22 291 ASP A N 1
ATOM 2153 C CA . ASP A 1 291 ? 9.183 15.537 92.196 1.00 30.22 291 ASP A CA 1
ATOM 2154 C C . ASP A 1 291 ? 7.911 15.547 91.312 1.00 30.22 291 ASP A C 1
ATOM 2156 O O . ASP A 1 291 ? 7.647 16.338 90.414 1.00 30.22 291 ASP A O 1
ATOM 2160 N N . SER A 1 292 ? 7.058 14.622 91.751 1.00 35.78 292 SER A N 1
ATOM 2161 C CA . SER A 1 292 ? 5.667 14.277 91.467 1.00 35.78 292 SER A CA 1
ATOM 2162 C C . SER A 1 292 ? 4.616 15.395 91.511 1.00 35.78 292 SER A C 1
ATOM 2164 O O . SER A 1 292 ? 4.586 16.161 92.468 1.00 35.78 292 SER A O 1
ATOM 2166 N N . GLN A 1 293 ? 3.607 15.305 90.626 1.00 32.22 293 GLN A N 1
ATOM 2167 C CA . GLN A 1 293 ? 2.172 15.319 90.989 1.00 32.22 293 GLN A CA 1
ATOM 2168 C C . GLN A 1 293 ? 1.251 14.916 89.805 1.00 32.22 293 GLN A C 1
ATOM 2170 O O . GLN A 1 293 ? 1.545 15.280 88.668 1.00 32.22 293 GLN A O 1
ATOM 2175 N N . PRO A 1 294 ? 0.127 14.196 90.035 1.00 42.47 294 PRO A N 1
ATOM 2176 C CA . PRO A 1 294 ? -0.828 13.805 88.990 1.00 42.47 294 PRO A CA 1
ATOM 2177 C C . PRO A 1 294 ? -2.135 14.615 89.049 1.00 42.47 294 PRO A C 1
ATOM 2179 O O . PRO A 1 294 ? -2.620 14.899 90.140 1.00 42.47 294 PRO A O 1
ATOM 2182 N N . LEU A 1 295 ? -2.752 14.919 87.897 1.00 33.75 295 LEU A N 1
ATOM 2183 C CA . LEU A 1 295 ? -4.129 15.444 87.761 1.00 33.75 295 LEU A CA 1
ATOM 2184 C C . LEU A 1 295 ? -4.568 15.409 86.267 1.00 33.75 295 LEU A C 1
ATOM 2186 O O . LEU A 1 295 ? -3.716 15.250 85.397 1.00 33.75 295 LEU A O 1
ATOM 2190 N N . PRO A 1 296 ? -5.873 15.477 85.934 1.00 41.59 296 PRO A N 1
ATOM 2191 C CA . PRO A 1 296 ? -6.758 14.322 85.821 1.00 41.59 296 PRO A CA 1
ATOM 2192 C C . PRO A 1 296 ? -7.264 14.057 84.390 1.00 41.59 296 PRO A C 1
ATOM 2194 O O . PRO A 1 296 ? -7.108 14.850 83.466 1.00 41.59 296 PRO A O 1
ATOM 2197 N N . GLY A 1 297 ? -7.916 12.902 84.247 1.00 43.06 297 GLY A N 1
ATOM 2198 C CA . GLY A 1 297 ? -8.403 12.348 82.993 1.00 43.06 297 GLY A CA 1
ATOM 2199 C C . GLY A 1 297 ? -9.383 13.220 82.209 1.00 43.06 297 GLY A C 1
ATOM 2200 O O . GLY A 1 297 ? -10.320 13.812 82.742 1.00 43.06 297 GLY A O 1
ATOM 2201 N N . ILE A 1 298 ? -9.202 13.172 80.891 1.00 37.97 298 ILE A N 1
ATOM 2202 C CA . ILE A 1 298 ? -10.176 13.596 79.894 1.00 37.97 298 ILE A CA 1
ATOM 2203 C C . ILE A 1 298 ? -10.507 12.363 79.056 1.00 37.97 298 ILE A C 1
ATOM 2205 O O . ILE A 1 298 ? -9.688 11.853 78.294 1.00 37.97 298 ILE A O 1
ATOM 2209 N N . GLY A 1 299 ? -11.724 11.853 79.244 1.00 45.00 299 GLY A N 1
ATOM 2210 C CA . GLY A 1 299 ? -12.288 10.788 78.430 1.00 45.00 299 GLY A CA 1
ATOM 2211 C C . GLY A 1 299 ? -12.659 11.315 77.048 1.00 45.00 299 GLY A C 1
ATOM 2212 O O . GLY A 1 299 ? -13.665 12.004 76.898 1.00 45.00 299 GLY A O 1
ATOM 2213 N N . ALA A 1 300 ? -11.880 10.947 76.033 1.00 35.50 300 ALA A N 1
ATOM 2214 C CA . ALA A 1 300 ? -12.247 11.128 74.635 1.00 35.50 300 ALA A CA 1
ATOM 2215 C C . ALA A 1 300 ? -12.749 9.794 74.061 1.00 35.50 300 ALA A C 1
ATOM 2217 O O . ALA A 1 300 ? -12.009 8.817 73.938 1.00 35.50 300 ALA A O 1
ATOM 2218 N N . ARG A 1 301 ? -14.043 9.751 73.722 1.00 35.38 301 ARG A N 1
ATOM 2219 C CA . ARG A 1 301 ? -14.659 8.661 72.954 1.00 35.38 301 ARG A CA 1
ATOM 2220 C C . ARG A 1 301 ? -14.031 8.600 71.562 1.00 35.38 301 ARG A C 1
ATOM 2222 O O . ARG A 1 301 ? -14.112 9.565 70.810 1.00 35.38 301 ARG A O 1
ATOM 2229 N N . CYS A 1 302 ? -13.483 7.443 71.205 1.00 33.94 302 CYS A N 1
ATOM 2230 C CA . CYS A 1 302 ? -13.130 7.116 69.826 1.00 33.94 302 CYS A CA 1
ATOM 2231 C C . CYS A 1 302 ? -14.404 6.921 68.977 1.00 33.94 302 CYS A C 1
ATOM 2233 O O . CYS A 1 302 ? -15.313 6.215 69.424 1.00 33.94 302 CYS A O 1
ATOM 2235 N N . PRO A 1 303 ? -14.489 7.471 67.752 1.00 43.25 303 PRO A N 1
ATOM 2236 C CA . PRO A 1 303 ? -15.489 7.052 66.778 1.00 43.25 303 PRO A CA 1
ATOM 2237 C C . PRO A 1 303 ? -15.089 5.706 66.136 1.00 43.25 303 PRO A C 1
ATOM 2239 O O . PRO A 1 303 ? -13.916 5.319 66.167 1.00 43.25 303 PRO A O 1
ATOM 2242 N N . PRO A 1 304 ? -16.051 4.955 65.573 1.00 38.34 304 PRO A N 1
ATOM 2243 C CA . PRO A 1 304 ? -15.817 3.600 65.098 1.00 38.34 304 PRO A CA 1
ATOM 2244 C C . PRO A 1 304 ? -14.915 3.585 63.861 1.00 38.34 304 PRO A C 1
ATOM 2246 O O . PRO A 1 304 ? -15.112 4.312 62.889 1.00 38.34 304 PRO A O 1
ATOM 2249 N N . ARG A 1 305 ? -13.928 2.693 63.915 1.00 36.28 305 ARG A N 1
ATOM 2250 C CA . ARG A 1 305 ? -12.964 2.363 62.865 1.00 36.28 305 ARG A CA 1
ATOM 2251 C C . ARG A 1 305 ? -13.702 1.785 61.647 1.00 36.28 305 ARG A C 1
ATOM 2253 O O . ARG A 1 305 ? -14.008 0.597 61.624 1.00 36.28 305 ARG A O 1
ATOM 2260 N N . GLN A 1 306 ? -13.993 2.608 60.638 1.00 40.06 306 GLN A N 1
ATOM 2261 C CA . GLN A 1 306 ? -14.428 2.123 59.324 1.00 40.06 306 GLN A CA 1
ATOM 2262 C C . GLN A 1 306 ? -13.245 1.449 58.621 1.00 40.06 306 GLN A C 1
ATOM 2264 O O . GLN A 1 306 ? -12.277 2.090 58.215 1.00 40.06 306 GLN A O 1
ATOM 2269 N N . THR A 1 307 ? -13.315 0.127 58.490 1.00 39.25 307 THR A N 1
ATOM 2270 C CA . THR A 1 307 ? -12.374 -0.686 57.719 1.00 39.25 307 THR A CA 1
ATOM 2271 C C . THR A 1 307 ? -12.620 -0.489 56.224 1.00 39.25 307 THR A C 1
ATOM 2273 O O . THR A 1 307 ? -13.304 -1.282 55.580 1.00 39.25 307 THR A O 1
ATOM 2276 N N . HIS A 1 308 ? -12.060 0.577 55.652 1.00 40.00 308 HIS A N 1
ATOM 2277 C CA . HIS A 1 308 ? -11.926 0.698 54.203 1.00 40.00 308 HIS A CA 1
ATOM 2278 C C . HIS A 1 308 ? -10.825 -0.249 53.715 1.00 40.00 308 HIS A C 1
ATOM 2280 O O . HIS A 1 308 ? -9.637 0.002 53.897 1.00 40.00 308 HIS A O 1
ATOM 2286 N N . HIS A 1 309 ? -11.238 -1.360 53.106 1.00 36.44 309 HIS A N 1
ATOM 2287 C CA . HIS A 1 309 ? -10.364 -2.278 52.381 1.00 36.44 309 HIS A CA 1
ATOM 2288 C C . HIS A 1 309 ? -9.656 -1.557 51.213 1.00 36.44 309 HIS A C 1
ATOM 2290 O O . HIS A 1 309 ? -10.328 -1.151 50.260 1.00 36.44 309 HIS A O 1
ATOM 2296 N N . PRO A 1 310 ? -8.313 -1.462 51.196 1.00 41.47 310 PRO A N 1
ATOM 2297 C CA . PRO A 1 310 ? -7.562 -0.955 50.056 1.00 41.47 310 PRO A CA 1
ATOM 2298 C C . PRO A 1 310 ? -7.299 -2.111 49.080 1.00 41.47 310 PRO A C 1
ATOM 2300 O O . PRO A 1 310 ? -6.179 -2.582 48.938 1.00 41.47 310 PRO A O 1
ATOM 2303 N N . ALA A 1 311 ? -8.345 -2.636 48.439 1.00 37.53 311 ALA A N 1
ATOM 2304 C CA . ALA A 1 311 ? -8.205 -3.745 47.482 1.00 37.53 311 ALA A CA 1
ATOM 2305 C C . ALA A 1 311 ? -8.659 -3.399 46.053 1.00 37.53 311 ALA A C 1
ATOM 2307 O O . ALA A 1 311 ? -8.558 -4.233 45.155 1.00 37.53 311 ALA A O 1
ATOM 2308 N N . ALA A 1 312 ? -9.133 -2.174 45.805 1.00 43.12 312 ALA A N 1
ATOM 2309 C CA . ALA A 1 312 ? -9.697 -1.802 44.505 1.00 43.12 312 ALA A CA 1
ATOM 2310 C C . ALA A 1 312 ? -8.695 -1.167 43.519 1.00 43.12 312 ALA A C 1
ATOM 2312 O O . ALA A 1 312 ? -9.004 -1.065 42.335 1.00 43.12 312 ALA A O 1
ATOM 2313 N N . CYS A 1 313 ? -7.493 -0.770 43.952 1.00 38.78 313 CYS A N 1
ATOM 2314 C CA . CYS A 1 313 ? -6.631 0.101 43.134 1.00 38.78 313 CYS A CA 1
ATOM 2315 C C . CYS A 1 313 ? -5.636 -0.620 42.200 1.00 38.78 313 CYS A C 1
ATOM 2317 O O . CYS A 1 313 ? -4.888 0.037 41.488 1.00 38.78 313 CYS A O 1
ATOM 2319 N N . PHE A 1 314 ? -5.622 -1.959 42.153 1.00 34.09 314 PHE A N 1
ATOM 2320 C CA . PHE A 1 314 ? -4.637 -2.719 41.358 1.00 34.09 314 PHE A CA 1
ATOM 2321 C C . PHE A 1 314 ? -5.255 -3.774 40.424 1.00 34.09 314 PHE A C 1
ATOM 2323 O O . PHE A 1 314 ? -4.680 -4.830 40.171 1.00 34.09 314 PHE A O 1
ATOM 2330 N N . ARG A 1 315 ? -6.440 -3.491 39.868 1.00 35.12 315 ARG A N 1
ATOM 2331 C CA . ARG A 1 315 ? -7.010 -4.260 38.744 1.00 35.12 315 ARG A CA 1
ATOM 2332 C C . ARG A 1 315 ? -7.275 -3.382 37.522 1.00 35.12 315 ARG A C 1
ATOM 2334 O O . ARG A 1 315 ? -8.352 -3.432 36.942 1.00 35.12 315 ARG A O 1
ATOM 2341 N N . VAL A 1 316 ? -6.260 -2.662 37.048 1.00 41.16 316 VAL A N 1
ATOM 2342 C CA . VAL A 1 316 ? -6.147 -2.370 35.604 1.00 41.16 316 VAL A CA 1
ATOM 2343 C C . VAL A 1 316 ? -5.448 -3.569 34.956 1.00 41.16 316 VAL A C 1
ATOM 2345 O O . VAL A 1 316 ? -4.380 -3.476 34.364 1.00 41.16 316 VAL A O 1
ATOM 2348 N N . LEU A 1 317 ? -6.028 -4.753 35.157 1.00 37.59 317 LEU A N 1
ATOM 2349 C CA . LEU A 1 317 ? -5.707 -5.911 34.342 1.00 37.59 317 LEU A CA 1
ATOM 2350 C C . LEU A 1 317 ? -6.502 -5.694 33.059 1.00 37.59 317 LEU A C 1
ATOM 2352 O O . LEU A 1 317 ? -7.729 -5.594 33.124 1.00 37.59 317 LEU A O 1
ATOM 2356 N N . TRP A 1 318 ? -5.817 -5.576 31.925 1.00 38.75 318 TRP A N 1
ATOM 2357 C CA . TRP A 1 318 ? -6.420 -5.585 30.598 1.00 38.75 318 TRP A CA 1
ATOM 2358 C C . TRP A 1 318 ? -7.346 -6.801 30.486 1.00 38.75 318 TRP A C 1
ATOM 2360 O O . TRP A 1 318 ? -6.905 -7.906 30.175 1.00 38.75 318 TRP A O 1
ATOM 2370 N N . ARG A 1 319 ? -8.640 -6.631 30.779 1.00 38.44 319 ARG A N 1
ATOM 2371 C CA . ARG A 1 319 ? -9.646 -7.626 30.425 1.00 38.44 319 ARG A CA 1
ATOM 2372 C C . ARG A 1 319 ? -9.773 -7.547 28.917 1.00 38.44 319 ARG A C 1
ATOM 2374 O O . ARG A 1 319 ? -10.572 -6.773 28.400 1.00 38.44 319 ARG A O 1
ATOM 2381 N N . VAL A 1 320 ? -8.966 -8.348 28.226 1.00 41.41 320 VAL A N 1
ATOM 2382 C CA . VAL A 1 320 ? -9.272 -8.779 26.867 1.00 41.41 320 VAL A CA 1
ATOM 2383 C C . VAL A 1 320 ? -10.641 -9.437 26.967 1.00 41.41 320 VAL A C 1
ATOM 2385 O O . VAL A 1 320 ? -10.788 -10.536 27.504 1.00 41.41 320 VAL A O 1
ATOM 2388 N N . ARG A 1 321 ? -11.678 -8.694 26.580 1.00 48.34 321 ARG A N 1
ATOM 2389 C CA . ARG A 1 321 ? -13.030 -9.229 26.519 1.00 48.34 321 ARG A CA 1
ATOM 2390 C C . ARG A 1 321 ? -12.981 -10.232 25.377 1.00 48.34 321 ARG A C 1
ATOM 2392 O O . ARG A 1 321 ? -12.637 -9.858 24.261 1.00 48.34 321 ARG A O 1
ATOM 2399 N N . VAL A 1 322 ? -13.237 -11.505 25.673 1.00 49.91 322 VAL A N 1
ATOM 2400 C CA . VAL A 1 322 ? -13.337 -12.526 24.627 1.00 49.91 322 VAL A CA 1
ATOM 2401 C C . VAL A 1 322 ? -14.398 -12.020 23.644 1.00 49.91 322 VAL A C 1
ATOM 2403 O O . VAL A 1 322 ? -15.530 -11.779 24.081 1.00 49.91 322 VAL A O 1
ATOM 2406 N N . PRO A 1 323 ? -14.043 -11.751 22.375 1.00 58.66 323 PRO A N 1
ATOM 2407 C CA . PRO A 1 323 ? -14.999 -11.217 21.423 1.00 58.66 323 PRO A CA 1
ATOM 2408 C C . PRO A 1 323 ? -16.141 -12.216 21.260 1.00 58.66 323 PRO A C 1
ATOM 2410 O O . PRO A 1 323 ? -15.966 -13.423 21.461 1.00 58.66 323 PRO A O 1
ATOM 2413 N N . ARG A 1 324 ? -17.327 -11.724 20.895 1.00 66.38 324 ARG A N 1
ATOM 2414 C CA . ARG A 1 324 ? -18.435 -12.618 20.545 1.00 66.38 324 ARG A CA 1
ATOM 2415 C C . ARG A 1 324 ? -17.957 -13.569 19.444 1.00 66.38 324 ARG A C 1
ATOM 2417 O O . ARG A 1 324 ? -17.231 -13.149 18.541 1.00 66.38 324 ARG A O 1
ATOM 2424 N N . SER A 1 325 ? -18.373 -14.834 19.513 1.00 72.75 325 SER A N 1
ATOM 2425 C CA . SER A 1 325 ? -17.995 -15.866 18.537 1.00 72.75 325 SER A CA 1
ATOM 2426 C C . SER A 1 325 ? -18.058 -15.416 17.063 1.00 72.75 325 SER A C 1
ATOM 2428 O O . SER A 1 325 ? -17.091 -15.712 16.360 1.00 72.75 325 SER A O 1
ATOM 2430 N N . PRO A 1 326 ? -19.066 -14.651 16.573 1.00 77.38 326 PRO A N 1
ATOM 2431 C CA . PRO A 1 326 ? -19.085 -14.193 15.179 1.00 77.38 326 PRO A CA 1
ATOM 2432 C C . PRO A 1 326 ? -17.929 -13.252 14.816 1.00 77.38 326 PRO A C 1
ATOM 2434 O O . PRO A 1 326 ? -17.394 -13.356 13.717 1.00 77.38 326 PRO A O 1
ATOM 2437 N N . VAL A 1 327 ? -17.491 -12.376 15.725 1.00 80.81 327 VAL A N 1
ATOM 2438 C CA . VAL A 1 327 ? -16.396 -11.424 15.463 1.00 80.81 327 VAL A CA 1
ATOM 2439 C C . VAL A 1 327 ? -15.054 -12.150 15.384 1.00 80.81 327 VAL A C 1
ATOM 2441 O O . VAL A 1 327 ? -14.265 -11.885 14.482 1.00 80.81 327 VAL A O 1
ATOM 2444 N N . CYS A 1 328 ? -14.810 -13.120 16.272 1.00 76.81 328 CYS A N 1
ATOM 2445 C CA . CYS A 1 328 ? -13.614 -13.966 16.202 1.00 76.81 328 CYS A CA 1
ATOM 2446 C C . CYS A 1 328 ? -13.530 -14.722 14.869 1.00 76.81 328 CYS A C 1
ATOM 2448 O O . CYS A 1 328 ? -12.469 -14.767 14.247 1.00 76.81 328 CYS A O 1
ATOM 2450 N N . VAL A 1 329 ? -14.656 -15.291 14.423 1.00 78.38 329 VAL A N 1
ATOM 2451 C CA . VAL A 1 329 ? -14.746 -15.998 13.138 1.00 78.38 329 VAL A CA 1
ATOM 2452 C C . VAL A 1 329 ? -14.531 -15.028 11.975 1.00 78.38 329 VAL A C 1
ATOM 2454 O O . VAL A 1 329 ? -13.744 -15.333 11.083 1.00 78.38 329 VAL A O 1
ATOM 2457 N N . ALA A 1 330 ? -15.139 -13.836 12.008 1.00 84.94 330 ALA A N 1
ATOM 2458 C CA . ALA A 1 330 ? -14.939 -12.799 10.995 1.00 84.94 330 ALA A CA 1
ATOM 2459 C C . ALA A 1 330 ? -13.457 -12.412 10.858 1.00 84.94 330 ALA A C 1
ATOM 2461 O O . ALA A 1 330 ? -12.926 -12.367 9.752 1.00 84.94 330 ALA A O 1
ATOM 2462 N N . ILE A 1 331 ? -12.762 -12.191 11.977 1.00 84.44 331 ILE A N 1
ATOM 2463 C CA . ILE A 1 331 ? -11.333 -11.857 11.974 1.00 84.44 331 ILE A CA 1
ATOM 2464 C C . ILE A 1 331 ? -10.512 -13.001 11.378 1.00 84.44 331 ILE A C 1
ATOM 2466 O O . ILE A 1 331 ? -9.678 -12.750 10.513 1.00 84.44 331 ILE A O 1
ATOM 2470 N N . ALA A 1 332 ? -10.758 -14.248 11.792 1.00 78.50 332 ALA A N 1
ATOM 2471 C CA . ALA A 1 332 ? -10.033 -15.407 11.271 1.00 78.50 332 ALA A CA 1
ATOM 2472 C C . ALA A 1 332 ? -10.198 -15.551 9.746 1.00 78.50 332 ALA A C 1
ATOM 2474 O O . ALA A 1 332 ? -9.207 -15.692 9.027 1.00 78.50 332 ALA A O 1
ATOM 2475 N N . LEU A 1 333 ? -11.434 -15.429 9.245 1.00 81.81 333 LEU A N 1
ATOM 2476 C CA . LEU A 1 333 ? -11.734 -15.448 7.810 1.00 81.81 333 LEU A CA 1
ATOM 2477 C C . LEU A 1 333 ? -11.062 -14.281 7.075 1.00 81.81 333 LEU A C 1
ATOM 2479 O O . LEU A 1 333 ? -10.511 -14.471 5.992 1.00 81.81 333 LEU A O 1
ATOM 2483 N N . CYS A 1 334 ? -11.048 -13.087 7.671 1.00 89.56 334 CYS A N 1
ATOM 2484 C CA . CYS A 1 334 ? -10.425 -11.903 7.086 1.00 89.56 334 CYS A CA 1
ATOM 2485 C C . CYS A 1 334 ? -8.894 -12.008 7.015 1.00 89.56 334 CYS A C 1
ATOM 2487 O O . CYS A 1 334 ? -8.305 -11.594 6.019 1.00 89.56 334 CYS A O 1
ATOM 2489 N N . VAL A 1 335 ? -8.242 -12.581 8.034 1.00 85.81 335 VAL A N 1
ATOM 2490 C CA . VAL A 1 335 ? -6.795 -12.865 8.012 1.00 85.81 335 VAL A CA 1
ATOM 2491 C C . VAL A 1 335 ? -6.471 -13.845 6.890 1.00 85.81 335 VAL A C 1
ATOM 2493 O O . VAL A 1 335 ? -5.526 -13.625 6.132 1.00 85.81 335 VAL A O 1
ATOM 2496 N N . GLN A 1 336 ? -7.271 -14.902 6.747 1.00 82.12 336 GLN A N 1
ATOM 2497 C CA . GLN A 1 336 ? -7.072 -15.890 5.693 1.00 82.12 336 GLN A CA 1
ATOM 2498 C C . GLN A 1 336 ? -7.307 -15.297 4.296 1.00 82.12 336 GLN A C 1
ATOM 2500 O O . GLN A 1 336 ? -6.503 -15.529 3.394 1.00 82.12 336 GLN A O 1
ATOM 2505 N N . ALA A 1 337 ? -8.340 -14.465 4.130 1.00 89.94 337 ALA A N 1
ATOM 2506 C CA . ALA A 1 337 ? -8.589 -13.730 2.892 1.00 89.94 337 ALA A CA 1
ATOM 2507 C C . ALA A 1 337 ? -7.429 -12.786 2.542 1.00 89.94 337 ALA A C 1
ATOM 2509 O O . ALA A 1 337 ? -6.963 -12.780 1.405 1.00 89.94 337 ALA A O 1
ATOM 2510 N N . ALA A 1 338 ? -6.911 -12.038 3.523 1.00 88.25 338 ALA A N 1
ATOM 2511 C CA . ALA A 1 338 ? -5.771 -11.146 3.331 1.00 88.25 338 ALA A CA 1
ATOM 2512 C C . ALA A 1 338 ? -4.514 -11.919 2.913 1.00 88.25 338 ALA A C 1
ATOM 2514 O O . ALA A 1 338 ? -3.820 -11.504 1.989 1.00 88.25 338 ALA A O 1
ATOM 2515 N N . ALA A 1 339 ? -4.240 -13.060 3.553 1.00 83.75 339 ALA A N 1
ATOM 2516 C CA . ALA A 1 339 ? -3.106 -13.911 3.210 1.00 83.75 339 ALA A CA 1
ATOM 2517 C C . ALA A 1 339 ? -3.222 -14.465 1.782 1.00 83.75 339 ALA A C 1
ATOM 2519 O O . ALA A 1 339 ? -2.266 -14.383 1.013 1.00 83.75 339 ALA A O 1
ATOM 2520 N N . PHE A 1 340 ? -4.393 -14.979 1.396 1.00 90.19 340 PHE A N 1
ATOM 2521 C CA . PHE A 1 340 ? -4.620 -15.488 0.043 1.00 90.19 340 PHE A CA 1
ATOM 2522 C C . PHE A 1 340 ? -4.548 -14.391 -1.013 1.00 90.19 340 PHE A C 1
ATOM 2524 O O . PHE A 1 340 ? -3.897 -14.591 -2.038 1.00 90.19 340 PHE A O 1
ATOM 2531 N N . GLN A 1 341 ? -5.119 -13.213 -0.755 1.00 95.44 341 GLN A N 1
ATOM 2532 C CA . GLN A 1 341 ? -5.017 -12.097 -1.690 1.00 95.44 341 GLN A CA 1
ATOM 2533 C C . GLN A 1 341 ? -3.578 -11.582 -1.799 1.00 95.44 341 GLN A C 1
ATOM 2535 O O . GLN A 1 341 ? -3.116 -11.293 -2.898 1.00 95.44 341 GLN A O 1
ATOM 2540 N N . LEU A 1 342 ? -2.821 -11.544 -0.699 1.00 90.44 342 LEU A N 1
ATOM 2541 C CA . LEU A 1 342 ? -1.406 -11.175 -0.722 1.00 90.44 342 LEU A CA 1
ATOM 2542 C C . LEU A 1 342 ? -0.577 -12.168 -1.549 1.00 90.44 342 LEU A C 1
ATOM 2544 O O . LEU A 1 342 ? 0.212 -11.751 -2.394 1.00 90.44 342 LEU A O 1
ATOM 2548 N N . VAL A 1 343 ? -0.785 -13.475 -1.349 1.00 90.50 343 VAL A N 1
ATOM 2549 C CA . VAL A 1 343 ? -0.152 -14.527 -2.163 1.00 90.50 343 VAL A CA 1
ATOM 2550 C C . VAL A 1 343 ? -0.559 -14.397 -3.625 1.00 90.50 343 VAL A C 1
ATOM 2552 O O . VAL A 1 343 ? 0.250 -14.654 -4.509 1.00 90.50 343 VAL A O 1
ATOM 2555 N N . THR A 1 344 ? -1.786 -13.970 -3.898 1.00 91.94 344 THR A N 1
ATOM 2556 C CA . THR A 1 344 ? -2.272 -13.783 -5.263 1.00 91.94 344 THR A CA 1
ATOM 2557 C C . THR A 1 344 ? -1.625 -12.579 -5.949 1.00 91.94 344 THR A C 1
ATOM 2559 O O . THR A 1 344 ? -1.202 -12.684 -7.100 1.00 91.94 344 THR A O 1
ATOM 2562 N N . VAL A 1 345 ? -1.503 -11.456 -5.241 1.00 92.19 345 VAL A N 1
ATOM 2563 C CA . VAL A 1 345 ? -0.850 -10.229 -5.718 1.00 92.19 345 VAL A CA 1
ATOM 2564 C C . VAL A 1 345 ? 0.646 -10.464 -5.932 1.00 92.19 345 VAL A C 1
ATOM 2566 O O . VAL A 1 345 ? 1.184 -10.106 -6.975 1.00 92.19 345 VAL A O 1
ATOM 2569 N N . ALA A 1 346 ? 1.328 -11.088 -4.969 1.00 88.62 346 ALA A N 1
ATOM 2570 C CA . ALA A 1 346 ? 2.776 -11.300 -5.021 1.00 88.62 346 ALA A CA 1
ATOM 2571 C C . ALA A 1 346 ? 3.194 -12.535 -5.840 1.00 88.62 346 ALA A C 1
ATOM 2573 O O . ALA A 1 346 ? 4.337 -12.629 -6.291 1.00 88.62 346 ALA A O 1
ATOM 2574 N N . GLY A 1 347 ? 2.292 -13.505 -5.987 1.00 88.06 347 GLY A N 1
ATOM 2575 C CA . GLY A 1 347 ? 2.556 -14.799 -6.598 1.00 88.06 347 GLY A CA 1
ATOM 2576 C C . GLY A 1 347 ? 2.596 -14.767 -8.121 1.00 88.06 347 GLY A C 1
ATOM 2577 O O . GLY A 1 347 ? 2.124 -13.844 -8.781 1.00 88.06 347 GLY A O 1
ATOM 2578 N N . ILE A 1 348 ? 3.147 -15.841 -8.683 1.00 87.62 348 ILE A N 1
ATOM 2579 C CA . ILE A 1 348 ? 3.431 -15.987 -10.119 1.00 87.62 348 ILE A CA 1
ATOM 2580 C C . ILE A 1 348 ? 2.443 -16.918 -10.833 1.00 87.62 348 ILE A C 1
ATOM 2582 O O . ILE A 1 348 ? 2.697 -17.343 -11.949 1.00 87.62 348 ILE A O 1
ATOM 2586 N N . GLY A 1 349 ? 1.321 -17.256 -10.195 1.00 88.44 349 GLY A N 1
ATOM 2587 C CA . GLY A 1 349 ? 0.398 -18.298 -10.652 1.00 88.44 349 GLY A CA 1
ATOM 2588 C C . GLY A 1 349 ? -0.971 -17.796 -11.080 1.00 88.44 349 GLY A C 1
ATOM 2589 O O . GLY A 1 349 ? -1.960 -18.407 -10.707 1.00 88.44 349 GLY A O 1
ATOM 2590 N N . TRP A 1 350 ? -1.076 -16.690 -11.803 1.00 93.25 350 TRP A N 1
ATOM 2591 C CA . TRP A 1 350 ? -2.361 -16.280 -12.378 1.00 93.25 350 TRP A CA 1
ATOM 2592 C C . TRP A 1 350 ? -2.707 -17.114 -13.610 1.00 93.25 350 TRP A C 1
ATOM 2594 O O . TRP A 1 350 ? -3.805 -17.662 -13.715 1.00 93.25 350 TRP A O 1
ATOM 2604 N N . ILE A 1 351 ?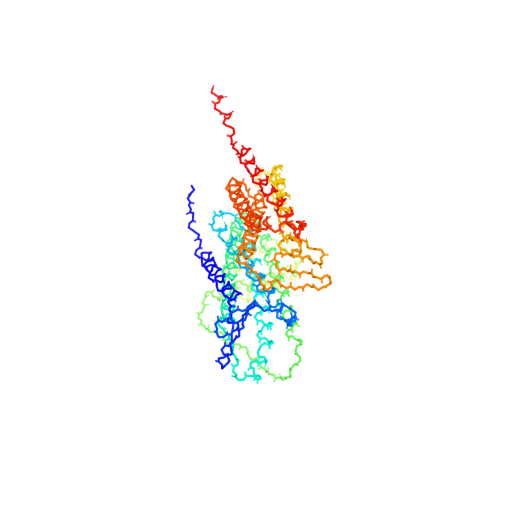 -1.732 -17.261 -14.504 1.00 91.88 351 ILE A N 1
ATOM 2605 C CA . ILE A 1 351 ? -1.816 -18.079 -15.710 1.00 91.88 351 ILE A CA 1
ATOM 2606 C C . ILE A 1 351 ? -0.606 -19.000 -15.763 1.00 91.88 351 ILE A C 1
ATOM 2608 O O . ILE A 1 351 ? 0.526 -18.557 -15.575 1.00 91.88 351 ILE A O 1
ATOM 2612 N N . THR A 1 352 ? -0.837 -20.267 -16.084 1.00 90.50 352 THR A N 1
ATOM 2613 C CA . THR A 1 352 ? 0.224 -21.236 -16.343 1.00 90.50 352 THR A CA 1
ATOM 2614 C C . THR A 1 352 ? 0.189 -21.638 -17.812 1.00 90.50 352 THR A C 1
ATOM 2616 O O . THR A 1 352 ? -0.809 -22.162 -18.307 1.00 90.50 352 THR A O 1
ATOM 2619 N N . TYR A 1 353 ? 1.295 -21.384 -18.505 1.00 89.31 353 TYR A N 1
ATOM 2620 C CA . TYR A 1 353 ? 1.583 -21.915 -19.832 1.00 89.31 353 TYR A CA 1
ATOM 2621 C C . TYR A 1 353 ? 2.495 -23.138 -19.697 1.00 89.31 353 TYR A C 1
ATOM 2623 O O . TYR A 1 353 ? 3.139 -23.337 -18.668 1.00 89.31 353 TYR A O 1
ATOM 2631 N N . SER A 1 354 ? 2.617 -23.937 -20.759 1.00 84.38 354 SER A N 1
ATOM 2632 C CA . SER A 1 354 ? 3.457 -25.147 -20.760 1.00 84.38 354 SER A CA 1
ATOM 2633 C C . SER A 1 354 ? 4.931 -24.890 -20.410 1.00 84.38 354 SER A C 1
ATOM 2635 O O . SER A 1 354 ? 5.604 -25.795 -19.926 1.00 84.38 354 SER A O 1
ATOM 2637 N N . ALA A 1 355 ? 5.435 -23.671 -20.635 1.00 83.88 355 ALA A N 1
ATOM 2638 C CA . ALA A 1 355 ? 6.844 -23.320 -20.444 1.00 83.88 355 ALA A CA 1
ATOM 2639 C C . ALA A 1 355 ? 7.110 -22.201 -19.417 1.00 83.88 355 ALA A C 1
ATOM 2641 O O . ALA A 1 355 ? 8.273 -21.942 -19.101 1.00 83.88 355 ALA A O 1
ATOM 2642 N N . TYR A 1 356 ? 6.083 -21.500 -18.925 1.00 89.50 356 TYR A N 1
ATOM 2643 C CA . TYR A 1 356 ? 6.253 -20.374 -18.000 1.00 89.50 356 TYR A CA 1
ATOM 2644 C C . TYR A 1 356 ? 4.975 -20.068 -17.211 1.00 89.50 356 TYR A C 1
ATOM 2646 O O . TYR A 1 356 ? 3.862 -20.352 -17.653 1.00 89.50 356 TYR A O 1
ATOM 2654 N N . ASN A 1 357 ? 5.151 -19.471 -16.034 1.00 91.56 357 ASN A N 1
ATOM 2655 C CA . ASN A 1 357 ? 4.078 -19.043 -15.145 1.00 91.56 357 ASN A CA 1
ATOM 2656 C C . ASN A 1 357 ? 4.016 -17.517 -15.115 1.00 91.56 357 ASN A C 1
ATOM 2658 O O . ASN A 1 357 ? 5.044 -16.854 -14.992 1.00 91.56 357 ASN A O 1
ATOM 2662 N N . VAL A 1 358 ? 2.817 -16.962 -15.225 1.00 92.00 358 VAL A N 1
ATOM 2663 C CA . VAL A 1 358 ? 2.579 -15.520 -15.220 1.00 92.00 358 VAL A CA 1
ATOM 2664 C C . VAL A 1 358 ? 1.743 -15.177 -14.000 1.00 92.00 358 VAL A C 1
ATOM 2666 O O . VAL A 1 358 ? 0.637 -15.686 -13.829 1.00 92.00 358 VAL A O 1
ATOM 2669 N N . GLY A 1 359 ? 2.274 -14.313 -13.144 1.00 92.94 359 GLY A N 1
ATOM 2670 C CA . GLY A 1 359 ? 1.550 -13.633 -12.079 1.00 92.94 359 GLY A CA 1
ATOM 2671 C C . GLY A 1 359 ? 1.125 -12.233 -12.485 1.00 92.94 359 GLY A C 1
ATOM 2672 O O . GLY A 1 359 ? 1.405 -11.773 -13.588 1.00 92.94 359 GLY A O 1
ATOM 2673 N N . LEU A 1 360 ? 0.494 -11.521 -11.555 1.00 91.50 360 LEU A N 1
ATOM 2674 C CA . LEU A 1 360 ? 0.032 -10.155 -11.789 1.00 91.50 360 LEU A CA 1
ATOM 2675 C C . LEU A 1 360 ? 1.174 -9.202 -12.151 1.00 91.50 360 LEU A C 1
ATOM 2677 O O . LEU A 1 360 ? 1.051 -8.462 -13.123 1.00 91.50 360 LEU A O 1
ATOM 2681 N N . PHE A 1 361 ? 2.276 -9.226 -11.398 1.00 92.00 361 PHE A N 1
ATOM 2682 C CA . PHE A 1 361 ? 3.394 -8.281 -11.559 1.00 92.00 361 PHE A CA 1
ATOM 2683 C C . PHE A 1 361 ? 4.674 -8.920 -12.096 1.00 92.00 361 PHE A C 1
ATOM 2685 O O . PHE A 1 361 ? 5.590 -8.211 -12.513 1.00 92.00 361 PHE A O 1
ATOM 2692 N N . ARG A 1 362 ? 4.767 -10.252 -12.074 1.00 89.44 362 ARG A N 1
ATOM 2693 C CA . ARG A 1 362 ? 5.963 -10.994 -12.481 1.00 89.44 362 ARG A CA 1
ATOM 2694 C C . ARG A 1 362 ? 5.595 -12.178 -13.352 1.00 89.44 362 ARG A C 1
ATOM 2696 O O . ARG A 1 362 ? 4.625 -12.871 -13.067 1.00 89.44 362 ARG A O 1
ATOM 2703 N N . GLU A 1 363 ? 6.422 -12.450 -14.342 1.00 91.25 363 GLU A N 1
ATOM 2704 C CA . GLU A 1 363 ? 6.402 -13.681 -15.118 1.00 91.25 363 GLU A CA 1
ATOM 2705 C C . GLU A 1 363 ? 7.701 -14.451 -14.891 1.00 91.25 363 GLU A C 1
ATOM 2707 O O . GLU A 1 363 ? 8.772 -13.865 -14.735 1.00 91.25 363 GLU A O 1
ATOM 2712 N N . CYS A 1 364 ? 7.605 -15.774 -14.836 1.00 90.00 364 CYS A N 1
ATOM 2713 C CA . CYS A 1 364 ? 8.728 -16.656 -14.572 1.00 90.00 364 CYS A CA 1
ATOM 2714 C C . CYS A 1 364 ? 8.788 -17.768 -15.608 1.00 90.00 364 CYS A C 1
ATOM 2716 O O . CYS A 1 364 ? 7.855 -18.564 -15.739 1.00 90.00 364 CYS A O 1
ATOM 2718 N N . LYS A 1 365 ? 9.920 -17.857 -16.303 1.00 91.62 365 LYS A N 1
ATOM 2719 C CA . LYS A 1 365 ? 10.227 -18.921 -17.255 1.00 91.62 365 LYS A CA 1
ATOM 2720 C C . LYS A 1 365 ? 11.359 -19.765 -16.684 1.00 91.62 365 LYS A C 1
ATOM 2722 O O . LYS A 1 365 ? 12.482 -19.287 -16.545 1.00 91.62 365 LYS A O 1
ATOM 2727 N N . SER A 1 366 ? 11.077 -21.029 -16.369 1.00 85.25 366 SER A N 1
ATOM 2728 C CA . SER A 1 366 ? 12.027 -21.897 -15.657 1.00 85.25 366 SER A CA 1
ATOM 2729 C C . SER A 1 366 ? 12.495 -21.236 -14.342 1.00 85.25 366 SER A C 1
ATOM 2731 O O . SER A 1 366 ? 11.656 -20.973 -13.483 1.00 85.25 366 SER A O 1
ATOM 2733 N N . ASN A 1 367 ? 13.784 -20.909 -14.197 1.00 83.69 367 ASN A N 1
ATOM 2734 C CA . ASN A 1 367 ? 14.359 -20.306 -12.985 1.00 83.69 367 ASN A CA 1
ATOM 2735 C C . ASN A 1 367 ? 14.516 -18.778 -13.039 1.00 83.69 367 ASN A C 1
ATOM 2737 O O . ASN A 1 367 ? 15.018 -18.186 -12.084 1.00 83.69 367 ASN A O 1
ATOM 2741 N N . THR A 1 368 ? 14.139 -18.123 -14.140 1.00 86.94 368 THR A N 1
ATOM 2742 C CA . THR A 1 368 ? 14.267 -16.668 -14.270 1.00 86.94 368 THR A CA 1
ATOM 2743 C C . THR A 1 368 ? 12.904 -16.002 -14.179 1.00 86.94 368 THR A C 1
ATOM 2745 O O . THR A 1 368 ? 11.975 -16.344 -14.909 1.00 86.94 368 THR A O 1
ATOM 2748 N N . CYS A 1 369 ? 12.793 -15.036 -13.269 1.00 89.00 369 CYS A N 1
ATOM 2749 C CA . CYS A 1 369 ? 11.599 -14.226 -13.074 1.00 89.00 369 CYS A CA 1
ATOM 2750 C C . CYS A 1 369 ? 11.892 -12.779 -13.448 1.00 89.00 369 CYS A C 1
ATOM 2752 O O . CYS A 1 369 ? 12.870 -12.197 -12.975 1.00 89.00 369 CYS A O 1
ATOM 2754 N N . VAL A 1 370 ? 11.031 -12.192 -14.266 1.00 90.56 370 VAL A N 1
ATOM 2755 C CA . VAL A 1 370 ? 11.110 -10.794 -14.686 1.00 90.56 370 VAL A CA 1
ATOM 2756 C C . VAL A 1 370 ? 9.773 -10.103 -14.427 1.00 90.56 370 VAL A C 1
ATOM 2758 O O . VAL A 1 370 ? 8.736 -10.752 -14.292 1.00 90.56 370 VAL A O 1
ATOM 2761 N N . GLY A 1 371 ? 9.795 -8.778 -14.276 1.00 85.31 371 GLY A N 1
ATOM 2762 C CA . GLY A 1 371 ? 8.559 -7.996 -14.207 1.00 85.31 371 GLY A CA 1
ATOM 2763 C C . GLY A 1 371 ? 7.819 -8.065 -15.542 1.00 85.31 371 GLY A C 1
ATOM 2764 O O . GLY A 1 371 ? 8.466 -8.082 -16.587 1.00 85.31 371 GLY A O 1
ATOM 2765 N N . VAL A 1 372 ? 6.486 -8.105 -15.513 1.00 85.38 372 VAL A N 1
ATOM 2766 C CA . VAL A 1 372 ? 5.689 -8.129 -16.749 1.00 85.38 372 VAL A CA 1
ATOM 2767 C C . VAL A 1 372 ? 5.760 -6.742 -17.401 1.00 85.38 372 VAL A C 1
ATOM 2769 O O . VAL A 1 372 ? 5.126 -5.807 -16.921 1.00 85.38 372 VAL A O 1
ATOM 2772 N N . SER A 1 373 ? 6.573 -6.593 -18.452 1.00 65.62 373 SER A N 1
ATOM 2773 C CA . SER A 1 373 ? 6.923 -5.287 -19.042 1.00 65.62 373 SER A CA 1
ATOM 2774 C C . SER A 1 373 ? 5.996 -4.816 -20.165 1.00 65.62 373 SER A C 1
ATOM 2776 O O . SER A 1 373 ? 5.967 -3.628 -20.459 1.00 65.62 373 SER A O 1
ATOM 2778 N N . ASP A 1 374 ? 5.239 -5.719 -20.792 1.00 66.44 374 ASP A N 1
ATOM 2779 C CA . ASP A 1 374 ? 4.314 -5.391 -21.886 1.00 66.44 374 ASP A CA 1
ATOM 2780 C C . ASP A 1 374 ? 2.886 -5.805 -21.515 1.00 66.44 374 ASP A C 1
ATOM 2782 O O . ASP A 1 374 ? 2.340 -6.823 -21.951 1.00 66.44 374 ASP A O 1
ATOM 2786 N N . THR A 1 375 ? 2.301 -5.049 -20.585 1.00 73.25 375 THR A N 1
ATOM 2787 C CA . THR A 1 375 ? 0.953 -5.321 -20.085 1.00 73.25 375 THR A CA 1
ATOM 2788 C C . THR A 1 375 ? -0.081 -4.498 -20.839 1.00 73.25 375 THR A C 1
ATOM 2790 O O . THR A 1 375 ? -0.093 -3.266 -20.797 1.00 73.25 375 THR A O 1
ATOM 2793 N N . LYS A 1 376 ? -1.011 -5.202 -21.492 1.00 85.94 376 LYS A N 1
ATOM 2794 C CA . LYS A 1 376 ? -2.232 -4.610 -22.054 1.00 85.94 376 LYS A CA 1
ATOM 2795 C C . LYS A 1 376 ? -3.008 -3.870 -20.957 1.00 85.94 376 LYS A C 1
ATOM 2797 O O . LYS A 1 376 ? -3.015 -4.305 -19.807 1.00 85.94 376 LYS A O 1
ATOM 2802 N N . ASP A 1 377 ? -3.742 -2.820 -21.316 1.00 87.38 377 ASP A N 1
ATOM 2803 C CA . ASP A 1 377 ? -4.428 -1.955 -20.339 1.00 87.38 377 ASP A CA 1
ATOM 2804 C C . ASP A 1 377 ? -5.362 -2.710 -19.385 1.00 87.38 377 ASP A C 1
ATOM 2806 O O . ASP A 1 377 ? -5.400 -2.430 -18.190 1.00 87.38 377 ASP A O 1
ATOM 2810 N N . TRP A 1 378 ? -6.067 -3.734 -19.873 1.00 87.38 378 TRP A N 1
ATOM 2811 C CA . TRP A 1 378 ? -6.943 -4.558 -19.033 1.00 87.38 378 TRP A CA 1
ATOM 2812 C C . TRP A 1 378 ? -6.182 -5.334 -17.942 1.00 87.38 378 TRP A C 1
ATOM 2814 O O . TRP A 1 378 ? -6.732 -5.596 -16.872 1.00 87.38 378 TRP A O 1
ATOM 2824 N N . TRP A 1 379 ? -4.912 -5.671 -18.177 1.00 91.31 379 TRP A N 1
ATOM 2825 C CA . TRP A 1 379 ? -4.056 -6.313 -17.181 1.00 91.31 379 TRP A CA 1
ATOM 2826 C C . TRP A 1 379 ? -3.665 -5.323 -16.084 1.00 91.31 379 TRP A C 1
ATOM 2828 O O . TRP A 1 379 ? -3.763 -5.645 -14.903 1.00 91.31 379 TRP A O 1
ATOM 2838 N N . LYS A 1 380 ? -3.322 -4.083 -16.459 1.00 89.06 380 LYS A N 1
ATOM 2839 C CA . LYS A 1 380 ? -3.057 -2.985 -15.511 1.00 89.06 380 LYS A CA 1
ATOM 2840 C C . LYS A 1 380 ? -4.283 -2.668 -14.655 1.00 89.06 380 LYS A C 1
ATOM 2842 O O . LYS A 1 380 ? -4.166 -2.447 -13.454 1.00 89.06 380 LYS A O 1
ATOM 2847 N N . VAL A 1 381 ? -5.473 -2.708 -15.254 1.00 87.44 381 VAL A N 1
ATOM 2848 C CA . VAL A 1 381 ? -6.744 -2.583 -14.526 1.00 87.44 381 VAL A CA 1
ATOM 2849 C C . VAL A 1 381 ? -6.903 -3.720 -13.512 1.00 87.44 381 VAL A C 1
ATOM 2851 O O . VAL A 1 381 ? -7.222 -3.462 -12.355 1.00 87.44 381 VAL A O 1
ATOM 2854 N N . THR A 1 382 ? -6.610 -4.962 -13.908 1.00 93.00 382 THR A N 1
ATOM 2855 C CA . THR A 1 382 ? -6.645 -6.127 -13.003 1.00 93.00 382 THR A CA 1
ATOM 2856 C C . THR A 1 382 ? -5.667 -5.944 -11.833 1.00 93.00 382 THR A C 1
ATOM 2858 O O . THR A 1 382 ? -6.056 -6.115 -10.682 1.00 93.00 382 THR A O 1
ATOM 2861 N N . GLN A 1 383 ? -4.435 -5.492 -12.097 1.00 93.81 383 GLN A N 1
ATOM 2862 C CA . GLN A 1 383 ? -3.444 -5.151 -11.064 1.00 93.81 383 GLN A CA 1
ATOM 2863 C C . GLN A 1 383 ? -3.954 -4.096 -10.082 1.00 93.81 383 GLN A C 1
ATOM 2865 O O . GLN A 1 383 ? -3.848 -4.284 -8.869 1.00 93.81 383 GLN A O 1
ATOM 2870 N N . ALA A 1 384 ? -4.531 -3.005 -10.589 1.00 90.25 384 ALA A N 1
ATOM 2871 C CA . ALA A 1 384 ? -5.053 -1.933 -9.753 1.00 90.25 384 ALA A CA 1
ATOM 2872 C C . ALA A 1 384 ? -6.191 -2.427 -8.846 1.00 90.25 384 ALA A C 1
ATOM 2874 O O . ALA A 1 384 ? -6.154 -2.197 -7.637 1.00 90.25 384 ALA A O 1
ATOM 2875 N N . PHE A 1 385 ? -7.169 -3.153 -9.397 1.00 91.56 385 PHE A N 1
ATOM 2876 C CA . PHE A 1 385 ? -8.285 -3.685 -8.612 1.00 91.56 385 PHE A CA 1
ATOM 2877 C C . PHE A 1 385 ? -7.858 -4.768 -7.619 1.00 91.56 385 PHE A C 1
ATOM 2879 O O . PHE A 1 385 ? -8.398 -4.804 -6.517 1.00 91.56 385 PHE A O 1
ATOM 2886 N N . SER A 1 386 ? -6.841 -5.568 -7.942 1.00 95.06 386 SER A N 1
ATOM 2887 C CA . SER A 1 386 ? -6.252 -6.531 -7.007 1.00 95.06 386 SER A CA 1
ATOM 2888 C C . SER A 1 386 ? -5.650 -5.847 -5.776 1.00 95.06 386 SER A C 1
ATOM 2890 O O . SER A 1 386 ? -5.896 -6.253 -4.636 1.00 95.06 386 SER A O 1
ATOM 2892 N N . ILE A 1 387 ? -4.904 -4.757 -6.000 1.00 92.50 387 ILE A N 1
ATOM 2893 C CA . ILE A 1 387 ? -4.303 -3.940 -4.939 1.00 92.50 387 ILE A CA 1
ATOM 2894 C C . ILE A 1 387 ? -5.391 -3.239 -4.113 1.00 92.50 387 ILE A C 1
ATOM 2896 O O . ILE A 1 387 ? -5.353 -3.285 -2.883 1.00 92.50 387 ILE A O 1
ATOM 2900 N N . LEU A 1 388 ? -6.379 -2.615 -4.762 1.00 86.81 388 LEU A N 1
ATOM 2901 C CA . LEU A 1 388 ? -7.502 -1.962 -4.077 1.00 86.81 388 LEU A CA 1
ATOM 2902 C C . LEU A 1 388 ? -8.327 -2.961 -3.258 1.00 86.81 388 LEU A C 1
ATOM 2904 O O . LEU A 1 388 ? -8.714 -2.663 -2.127 1.00 86.81 388 LEU A O 1
ATOM 2908 N N . GLY A 1 389 ? -8.552 -4.156 -3.807 1.00 91.00 389 GLY A N 1
ATOM 2909 C CA . GLY A 1 389 ? -9.180 -5.275 -3.121 1.00 91.00 389 GLY A CA 1
ATOM 2910 C C . GLY A 1 389 ? -8.427 -5.612 -1.844 1.00 91.00 389 GLY A C 1
ATOM 2911 O O . GLY A 1 389 ? -9.026 -5.554 -0.772 1.00 91.00 389 GLY A O 1
ATOM 2912 N N . LEU A 1 390 ? -7.114 -5.849 -1.938 1.00 92.62 390 LEU A N 1
ATOM 2913 C CA . LEU A 1 390 ? -6.243 -6.131 -0.792 1.00 92.62 390 LEU A CA 1
ATOM 2914 C C . LEU A 1 390 ? -6.290 -5.020 0.271 1.00 92.62 390 LEU A C 1
ATOM 2916 O O . LEU A 1 390 ? -6.427 -5.323 1.455 1.00 92.62 390 LEU A O 1
ATOM 2920 N N . PHE A 1 391 ? -6.237 -3.747 -0.131 1.00 86.31 391 PHE A N 1
ATOM 2921 C CA . PHE A 1 391 ? -6.370 -2.611 0.790 1.00 86.31 391 PHE A CA 1
ATOM 2922 C C . PHE A 1 391 ? -7.716 -2.585 1.520 1.00 86.31 391 PHE A C 1
ATOM 2924 O O . PHE A 1 391 ? -7.783 -2.296 2.715 1.00 86.31 391 PHE A O 1
ATOM 2931 N N . ALA A 1 392 ? -8.805 -2.909 0.829 1.00 87.94 392 ALA A N 1
ATOM 2932 C CA . ALA A 1 392 ? -10.111 -2.995 1.463 1.00 87.94 392 ALA A CA 1
ATOM 2933 C C . ALA A 1 392 ? -10.194 -4.180 2.453 1.00 87.94 392 ALA A C 1
ATOM 2935 O O . ALA A 1 392 ? -10.811 -4.039 3.514 1.00 87.94 392 ALA A O 1
ATOM 2936 N N . ILE A 1 393 ? -9.521 -5.312 2.179 1.00 89.81 393 ILE A N 1
ATOM 2937 C CA . ILE A 1 393 ? -9.417 -6.436 3.135 1.00 89.81 393 ILE A CA 1
ATOM 2938 C C . ILE A 1 393 ? -8.641 -6.012 4.381 1.00 89.81 393 ILE A C 1
ATOM 2940 O O . ILE A 1 393 ? -9.073 -6.285 5.499 1.00 89.81 393 ILE A O 1
ATOM 2944 N N . THR A 1 394 ? -7.507 -5.327 4.225 1.00 86.06 394 THR A N 1
ATOM 2945 C CA . THR A 1 394 ? -6.712 -4.889 5.382 1.00 86.06 394 THR A CA 1
ATOM 2946 C C . THR A 1 394 ? -7.464 -3.863 6.228 1.00 86.06 394 THR A C 1
ATOM 2948 O O . THR A 1 394 ? -7.432 -3.953 7.456 1.00 86.06 394 THR A O 1
ATOM 2951 N N . GLY A 1 395 ? -8.224 -2.959 5.602 1.00 81.31 395 GLY A N 1
ATOM 2952 C CA . GLY A 1 395 ? -9.148 -2.063 6.303 1.00 81.31 395 GLY A CA 1
ATOM 2953 C C . GLY A 1 395 ? -10.224 -2.821 7.089 1.00 81.31 395 GLY A C 1
ATOM 2954 O O . GLY A 1 395 ? -10.451 -2.538 8.264 1.00 81.31 395 GLY A O 1
ATOM 2955 N N . THR A 1 396 ? -10.825 -3.843 6.478 1.00 86.75 396 THR A N 1
ATOM 2956 C CA . THR A 1 396 ? -11.798 -4.731 7.137 1.00 86.75 396 THR A CA 1
ATOM 2957 C C . THR A 1 396 ? -11.190 -5.422 8.360 1.00 86.75 396 THR A C 1
ATOM 2959 O O . THR A 1 396 ? -11.785 -5.422 9.440 1.00 86.75 396 THR A O 1
ATOM 2962 N N . LEU A 1 397 ? -9.989 -5.987 8.209 1.00 85.50 397 LEU A N 1
ATOM 2963 C CA . LEU A 1 397 ? -9.274 -6.659 9.290 1.00 85.50 397 LEU A CA 1
ATOM 2964 C C . LEU A 1 397 ? -8.999 -5.693 10.444 1.00 85.50 397 LEU A C 1
ATOM 2966 O O . LEU A 1 397 ? -9.202 -6.053 11.603 1.00 85.50 397 LEU A O 1
ATOM 2970 N N . ALA A 1 398 ? -8.596 -4.459 10.132 1.00 80.88 398 ALA A N 1
ATOM 2971 C CA . ALA A 1 398 ? -8.414 -3.419 11.133 1.00 80.88 398 ALA A CA 1
ATOM 2972 C C . ALA A 1 398 ? -9.721 -3.157 11.895 1.00 80.88 398 ALA A C 1
ATOM 2974 O O . ALA A 1 398 ? -9.718 -3.221 13.122 1.00 80.88 398 ALA A O 1
ATOM 2975 N N . PHE A 1 399 ? -10.853 -2.956 11.209 1.00 85.19 399 PHE A N 1
ATOM 2976 C CA . PHE A 1 399 ? -12.146 -2.762 11.878 1.00 85.19 399 PHE A CA 1
ATOM 2977 C C . PHE A 1 399 ? -12.548 -3.952 12.758 1.00 85.19 399 PHE A C 1
ATOM 2979 O O . PHE A 1 399 ? -12.998 -3.740 13.884 1.00 85.19 399 PHE A O 1
ATOM 2986 N N . GLY A 1 400 ? -12.327 -5.185 12.293 1.00 82.12 400 GLY A N 1
ATOM 2987 C CA . GLY A 1 400 ? -12.576 -6.396 13.077 1.00 82.12 400 GLY A CA 1
ATOM 2988 C C . GLY A 1 400 ? -11.722 -6.470 14.341 1.00 82.12 400 GLY A C 1
ATOM 2989 O O . GLY A 1 400 ? -12.247 -6.688 15.429 1.00 82.12 400 GLY A O 1
ATOM 2990 N N . ILE A 1 401 ? -10.416 -6.217 14.232 1.00 79.88 401 ILE A N 1
ATOM 2991 C CA . ILE A 1 401 ? -9.514 -6.183 15.391 1.00 79.88 401 ILE A CA 1
ATOM 2992 C C . ILE A 1 401 ? -9.941 -5.085 16.367 1.00 79.88 401 ILE A C 1
ATOM 2994 O O . ILE A 1 401 ? -10.018 -5.332 17.567 1.00 79.88 401 ILE A O 1
ATOM 2998 N N . LEU A 1 402 ? -10.263 -3.887 15.872 1.00 75.12 402 LEU A N 1
ATOM 2999 C CA . LEU A 1 402 ? -10.735 -2.787 16.712 1.00 75.12 402 LEU A CA 1
ATOM 3000 C C . LEU A 1 402 ? -12.032 -3.124 17.447 1.00 75.12 402 LEU A C 1
ATOM 3002 O O . LEU A 1 402 ? -12.212 -2.709 18.592 1.00 75.12 402 LEU A O 1
ATOM 3006 N N . GLN A 1 403 ? -12.916 -3.897 16.822 1.00 80.94 403 GLN A N 1
ATOM 3007 C CA . GLN A 1 403 ? -14.159 -4.346 17.433 1.00 80.94 403 GLN A CA 1
ATOM 3008 C C . GLN A 1 403 ? -13.927 -5.191 18.697 1.00 80.94 403 GLN A C 1
ATOM 3010 O O . GLN A 1 403 ? -14.763 -5.174 19.598 1.00 80.94 403 GLN A O 1
ATOM 3015 N N . CYS A 1 404 ? -12.778 -5.862 18.825 1.00 74.56 404 CYS A N 1
ATOM 3016 C CA . CYS A 1 404 ? -12.399 -6.577 20.049 1.00 74.56 404 CYS A CA 1
ATOM 3017 C C . CYS A 1 404 ? -12.101 -5.645 21.236 1.00 74.56 404 CYS A C 1
ATOM 3019 O O . CYS A 1 404 ? -12.086 -6.102 22.379 1.00 74.56 404 CYS A O 1
ATOM 3021 N N . PHE A 1 405 ? -11.848 -4.357 20.983 1.00 72.38 405 PHE A N 1
ATOM 3022 C CA . PHE A 1 405 ? -11.388 -3.398 21.991 1.00 72.38 405 PHE A CA 1
ATOM 3023 C C . PHE A 1 405 ? -12.397 -2.287 22.316 1.00 72.38 405 PHE A C 1
ATOM 3025 O O . PHE A 1 405 ? -12.209 -1.586 23.308 1.00 72.38 405 PHE A O 1
ATOM 3032 N N . VAL A 1 406 ? -13.455 -2.111 21.517 1.00 72.44 406 VAL A N 1
ATOM 3033 C CA . VAL A 1 406 ? -14.431 -1.016 21.670 1.00 72.44 406 VAL A CA 1
ATOM 3034 C C . VAL A 1 406 ? -15.757 -1.532 22.236 1.00 72.44 406 VAL A C 1
ATOM 3036 O O . VAL A 1 406 ? -16.277 -2.548 21.785 1.00 72.44 406 VAL A O 1
ATOM 3039 N N . GLU A 1 407 ? -16.320 -0.826 23.226 1.00 66.94 407 GLU A N 1
ATOM 3040 C CA . GLU A 1 407 ? -17.566 -1.237 23.895 1.00 66.94 407 GLU A CA 1
ATOM 3041 C C . GLU A 1 407 ? -18.818 -1.098 23.020 1.00 66.94 407 GLU A C 1
ATOM 3043 O O . GLU A 1 407 ? -19.687 -1.967 23.086 1.00 66.94 407 GLU A O 1
ATOM 3048 N N . ASP A 1 408 ? -18.904 -0.061 22.179 1.00 74.75 408 ASP A N 1
ATOM 3049 C CA . ASP A 1 408 ? -19.989 0.089 21.201 1.00 74.75 408 ASP A CA 1
ATOM 3050 C C . ASP A 1 408 ? -19.515 -0.324 19.801 1.00 74.75 408 ASP A C 1
ATOM 3052 O O . ASP A 1 408 ? -19.039 0.472 18.987 1.00 74.75 408 ASP A O 1
ATOM 3056 N N . SER A 1 409 ? -19.617 -1.623 19.529 1.00 78.56 409 SER A N 1
ATOM 3057 C CA . SER A 1 409 ? -19.131 -2.244 18.296 1.00 78.56 409 SER A CA 1
ATOM 3058 C C . SER A 1 409 ? -19.977 -1.945 17.058 1.00 78.56 409 SER A C 1
ATOM 3060 O O . SER A 1 409 ? -19.569 -2.284 15.948 1.00 78.56 409 SER A O 1
ATOM 3062 N N . ARG A 1 410 ? -21.156 -1.324 17.197 1.00 80.00 410 ARG A N 1
ATOM 3063 C CA . ARG A 1 410 ? -22.134 -1.232 16.098 1.00 80.00 410 ARG A CA 1
ATOM 3064 C C . ARG A 1 410 ? -21.645 -0.395 14.923 1.00 80.00 410 ARG A C 1
ATOM 3066 O O . ARG A 1 410 ? -21.861 -0.768 13.772 1.00 80.00 410 ARG A O 1
ATOM 3073 N N . VAL A 1 411 ? -20.971 0.720 15.190 1.00 77.56 411 VAL A N 1
ATOM 3074 C CA . VAL A 1 411 ? -20.399 1.558 14.123 1.00 77.56 411 VAL A CA 1
ATOM 3075 C C . VAL A 1 411 ? -19.263 0.815 13.422 1.00 77.56 411 VAL A C 1
ATOM 3077 O O . VAL A 1 411 ? -19.238 0.758 12.196 1.00 77.56 411 VAL A O 1
ATOM 3080 N N . LEU A 1 412 ? -18.385 0.166 14.191 1.00 77.88 412 LEU A N 1
ATOM 3081 C CA . LEU A 1 412 ? -17.263 -0.601 13.652 1.00 77.88 412 LEU A CA 1
ATOM 3082 C C . LEU A 1 412 ? -17.721 -1.793 12.815 1.00 77.88 412 LEU A C 1
ATOM 3084 O O . LEU A 1 412 ? -17.182 -1.990 11.734 1.00 77.88 412 LEU A O 1
ATOM 3088 N N . SER A 1 413 ? -18.755 -2.526 13.236 1.00 82.19 413 SER A N 1
ATOM 3089 C CA . SER A 1 413 ? -19.335 -3.585 12.407 1.00 82.19 413 SER A CA 1
ATOM 3090 C C . SER A 1 413 ? -19.940 -3.037 11.117 1.00 82.19 413 SER A C 1
ATOM 3092 O O . SER A 1 413 ? -19.742 -3.638 10.071 1.00 82.19 413 SER A O 1
ATOM 3094 N N . ARG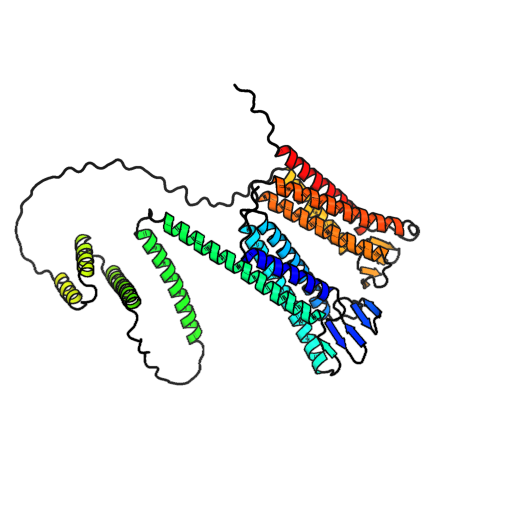 A 1 414 ? -20.607 -1.873 11.123 1.00 82.62 414 ARG A N 1
ATOM 3095 C CA . ARG A 1 414 ? -21.091 -1.243 9.875 1.00 82.62 414 ARG A CA 1
ATOM 3096 C C . ARG A 1 414 ? -19.943 -0.852 8.941 1.00 82.62 414 ARG A C 1
ATOM 3098 O O . ARG A 1 414 ? -20.041 -1.081 7.738 1.00 82.62 414 ARG A O 1
ATOM 3105 N N . CYS A 1 415 ? -18.852 -0.307 9.478 1.00 79.44 415 CYS A N 1
ATOM 3106 C CA . CYS A 1 415 ? -17.646 -0.000 8.703 1.00 79.44 415 CYS A CA 1
ATOM 3107 C C . CYS A 1 415 ? -16.964 -1.274 8.178 1.00 79.44 415 CYS A C 1
ATOM 3109 O O . CYS A 1 415 ? -16.567 -1.323 7.014 1.00 79.44 415 CYS A O 1
ATOM 3111 N N . GLY A 1 416 ? -16.885 -2.321 9.003 1.00 80.69 416 GLY A N 1
ATOM 3112 C CA . GLY A 1 416 ? -16.403 -3.651 8.629 1.00 80.69 416 GLY A CA 1
ATOM 3113 C C . GLY A 1 416 ? -17.226 -4.255 7.492 1.00 80.69 416 GLY A C 1
ATOM 3114 O O . GLY A 1 416 ? -16.668 -4.709 6.505 1.00 80.69 416 GLY A O 1
ATOM 3115 N N . ILE A 1 417 ? -18.555 -4.154 7.558 1.00 83.31 417 ILE A N 1
ATOM 3116 C CA . ILE A 1 417 ? -19.475 -4.575 6.491 1.00 83.31 417 ILE A CA 1
ATOM 3117 C C . ILE A 1 417 ? -19.213 -3.800 5.200 1.00 83.31 417 ILE A C 1
ATOM 3119 O O . ILE A 1 417 ? -19.016 -4.405 4.148 1.00 83.31 417 ILE A O 1
ATOM 3123 N N . ALA A 1 418 ? -19.191 -2.466 5.271 1.00 77.81 418 ALA A N 1
ATOM 3124 C CA . ALA A 1 418 ? -18.988 -1.622 4.097 1.00 77.81 418 ALA A CA 1
ATOM 3125 C C . ALA A 1 418 ? -17.633 -1.897 3.423 1.00 77.81 418 ALA A C 1
ATOM 3127 O O . ALA A 1 418 ? -17.567 -2.034 2.201 1.00 77.81 418 ALA A O 1
ATOM 3128 N N . SER A 1 419 ? -16.563 -2.035 4.210 1.00 84.06 419 SER A N 1
ATOM 3129 C CA . SER A 1 419 ? -15.222 -2.359 3.703 1.00 84.06 419 SER A CA 1
ATOM 3130 C C . SER A 1 419 ? -15.136 -3.779 3.132 1.00 84.06 419 SER A C 1
ATOM 3132 O O . SER A 1 419 ? -14.590 -3.941 2.041 1.00 84.06 419 SER A O 1
ATOM 3134 N N . CYS A 1 420 ? -15.770 -4.771 3.769 1.00 86.88 420 CYS A N 1
ATOM 3135 C CA . CYS A 1 420 ? -15.916 -6.129 3.236 1.00 86.88 420 CYS A CA 1
ATOM 3136 C C . CYS A 1 420 ? -16.554 -6.124 1.846 1.00 86.88 420 CYS A C 1
ATOM 3138 O O . CYS A 1 420 ? -15.986 -6.662 0.898 1.00 86.88 420 CYS A O 1
ATOM 3140 N N . PHE A 1 421 ? -17.727 -5.502 1.707 1.00 79.25 421 PHE A N 1
ATOM 3141 C CA . PHE A 1 421 ? -18.451 -5.475 0.435 1.00 79.25 421 PHE A CA 1
ATOM 3142 C C . PHE A 1 421 ? -17.733 -4.644 -0.631 1.00 79.25 421 PHE A C 1
ATOM 3144 O O . PHE A 1 421 ? -17.776 -4.990 -1.812 1.00 79.25 421 PHE A O 1
ATOM 3151 N N . THR A 1 422 ? -17.015 -3.597 -0.224 1.00 82.75 422 THR A N 1
ATOM 3152 C CA . THR A 1 422 ? -16.144 -2.835 -1.128 1.00 82.75 422 THR A CA 1
ATOM 3153 C C . THR A 1 422 ? -15.006 -3.712 -1.651 1.00 82.75 422 THR A C 1
ATOM 3155 O O . THR A 1 422 ? -14.771 -3.755 -2.856 1.00 82.75 422 THR A O 1
ATOM 3158 N N . SER A 1 423 ? -14.355 -4.479 -0.769 1.00 90.88 423 SER A N 1
ATOM 3159 C CA . SER A 1 423 ? -13.324 -5.442 -1.161 1.00 90.88 423 SER A CA 1
ATOM 3160 C C . SER A 1 423 ? -13.870 -6.493 -2.125 1.00 90.88 423 SER A C 1
ATOM 3162 O O . SER A 1 423 ? -13.310 -6.677 -3.201 1.00 90.88 423 SER A O 1
ATOM 3164 N N . VAL A 1 424 ? -15.014 -7.105 -1.797 1.00 90.12 424 VAL A N 1
ATOM 3165 C CA . VAL A 1 424 ? -15.697 -8.067 -2.676 1.00 90.12 424 VAL A CA 1
ATOM 3166 C C . VAL A 1 424 ? -15.954 -7.452 -4.049 1.00 90.12 424 VAL A C 1
ATOM 3168 O O . VAL A 1 424 ? -15.652 -8.082 -5.054 1.00 90.12 424 VAL A O 1
ATOM 3171 N N . THR A 1 425 ? -16.438 -6.211 -4.109 1.00 80.50 425 THR A N 1
ATOM 3172 C CA . THR A 1 425 ? -16.700 -5.517 -5.378 1.00 80.50 425 THR A CA 1
ATOM 3173 C C . THR A 1 425 ? -15.425 -5.352 -6.206 1.00 80.50 425 THR A C 1
ATOM 3175 O O . THR A 1 425 ? -15.430 -5.660 -7.395 1.00 80.50 425 THR A O 1
ATOM 3178 N N . PHE A 1 426 ? -14.316 -4.923 -5.594 1.00 90.94 426 PHE A N 1
ATOM 3179 C CA . PHE A 1 426 ? -13.038 -4.790 -6.299 1.00 90.94 426 PHE A CA 1
ATOM 3180 C C . PHE A 1 426 ? -12.498 -6.131 -6.798 1.00 90.94 426 PHE A C 1
ATOM 3182 O O . PHE A 1 426 ? -12.095 -6.211 -7.956 1.00 90.94 426 PHE A O 1
ATOM 3189 N N . LEU A 1 427 ? -12.557 -7.183 -5.978 1.00 93.75 427 LEU A N 1
ATOM 3190 C CA . LEU A 1 427 ? -12.119 -8.524 -6.373 1.00 93.75 427 LEU A CA 1
ATOM 3191 C C . LEU A 1 427 ? -13.011 -9.107 -7.483 1.00 93.75 427 LEU A C 1
ATOM 3193 O O . LEU A 1 427 ? -12.509 -9.712 -8.426 1.00 93.75 427 LEU A O 1
ATOM 3197 N N . VAL A 1 428 ? -14.327 -8.863 -7.440 1.00 87.88 428 VAL A N 1
ATOM 3198 C CA . VAL A 1 428 ? -15.252 -9.253 -8.518 1.00 87.88 428 VAL A CA 1
ATOM 3199 C C . VAL A 1 428 ? -14.903 -8.555 -9.823 1.00 87.88 428 VAL A C 1
ATOM 3201 O O . VAL A 1 428 ? -14.868 -9.207 -10.867 1.00 87.88 428 VAL A O 1
ATOM 3204 N N . ILE A 1 429 ? -14.614 -7.253 -9.788 1.00 83.25 429 ILE A N 1
ATOM 3205 C CA . ILE A 1 429 ? -14.185 -6.510 -10.978 1.00 83.25 429 ILE A CA 1
ATOM 3206 C C . ILE A 1 429 ? -12.854 -7.067 -11.501 1.00 83.25 429 ILE A C 1
ATOM 3208 O O . ILE A 1 429 ? -12.749 -7.331 -12.698 1.00 83.25 429 ILE A O 1
ATOM 3212 N N . GLU A 1 430 ? -11.876 -7.299 -10.621 1.00 93.31 430 GLU A N 1
ATOM 3213 C CA . GLU A 1 430 ? -10.571 -7.891 -10.942 1.00 93.31 430 GLU A CA 1
ATOM 3214 C C . GLU A 1 430 ? -10.728 -9.196 -11.733 1.00 93.31 430 GLU A C 1
ATOM 3216 O O . GLU A 1 430 ? -10.302 -9.270 -12.890 1.00 93.31 430 GLU A O 1
ATOM 3221 N N . PHE A 1 431 ? -11.377 -10.217 -11.160 1.00 90.31 431 PHE A N 1
ATOM 3222 C CA . PHE A 1 431 ? -11.488 -11.500 -11.850 1.00 90.31 431 PHE A CA 1
ATOM 3223 C C . PHE A 1 431 ? -12.449 -11.448 -13.045 1.00 90.31 431 PHE A C 1
ATOM 3225 O O . PHE A 1 431 ? -12.244 -12.185 -14.005 1.00 90.31 431 PHE A O 1
ATOM 3232 N N . SER A 1 432 ? -13.463 -10.573 -13.053 1.00 85.44 432 SER A N 1
ATOM 3233 C CA . SER A 1 432 ? -14.376 -10.435 -14.201 1.00 85.44 432 SER A CA 1
ATOM 3234 C C . SER A 1 432 ? -13.673 -9.833 -15.416 1.00 85.44 432 SER A C 1
ATOM 3236 O O . SER A 1 432 ? -13.825 -10.338 -16.529 1.00 85.44 432 SER A O 1
ATOM 3238 N N . VAL A 1 433 ? -12.864 -8.785 -15.214 1.00 88.44 433 VAL A N 1
ATOM 3239 C CA . VAL A 1 433 ? -12.026 -8.196 -16.272 1.00 88.44 433 VAL A CA 1
ATOM 3240 C C . VAL A 1 433 ? -11.026 -9.232 -16.773 1.00 88.44 433 VAL A C 1
ATOM 3242 O O . VAL A 1 433 ? -10.875 -9.415 -17.984 1.00 88.44 433 VAL A O 1
ATOM 3245 N N . PHE A 1 434 ? -10.394 -9.950 -15.845 1.00 91.00 434 PHE A N 1
ATOM 3246 C CA . PHE A 1 434 ? -9.419 -10.976 -16.168 1.00 91.00 434 PHE A CA 1
ATOM 3247 C C . PHE A 1 434 ? -10.027 -12.118 -16.993 1.00 91.00 434 PHE A C 1
ATOM 3249 O O . PHE A 1 434 ? -9.552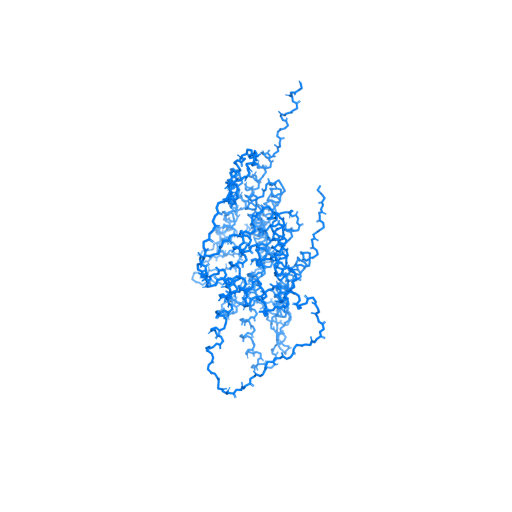 -12.400 -18.094 1.00 91.00 434 PHE A O 1
ATOM 3256 N N . VAL A 1 435 ? -11.116 -12.738 -16.526 1.00 90.00 435 VAL A N 1
ATOM 3257 C CA . VAL A 1 435 ? -11.807 -13.839 -17.221 1.00 90.00 435 VAL A CA 1
ATOM 3258 C C . VAL A 1 435 ? -12.405 -13.373 -18.543 1.00 90.00 435 VAL A C 1
ATOM 3260 O O . VAL A 1 435 ? -12.265 -14.052 -19.561 1.00 90.00 435 VAL A O 1
ATOM 3263 N N . GLY A 1 436 ? -13.024 -12.192 -18.573 1.00 86.31 436 GLY A N 1
ATOM 3264 C CA . GLY A 1 436 ? -13.634 -11.644 -19.783 1.00 86.31 436 GLY A CA 1
ATOM 3265 C C . GLY A 1 436 ? -12.632 -11.450 -20.922 1.00 86.31 436 GLY A C 1
ATOM 3266 O O . GLY A 1 436 ? -12.985 -11.608 -22.087 1.00 86.31 436 GLY A O 1
ATOM 3267 N N . LYS A 1 437 ? -11.365 -11.156 -20.606 1.00 88.44 437 LYS A N 1
ATOM 3268 C CA . LYS A 1 437 ? -10.306 -10.997 -21.613 1.00 88.44 437 LYS A CA 1
ATOM 3269 C C . LYS A 1 437 ? -9.544 -12.279 -21.911 1.00 88.44 437 LYS A C 1
ATOM 3271 O O . LYS A 1 437 ? -9.113 -12.464 -23.045 1.00 88.44 437 LYS A O 1
ATOM 3276 N N . THR A 1 438 ? -9.385 -13.162 -20.933 1.00 85.25 438 THR A N 1
ATOM 3277 C CA . THR A 1 438 ? -8.592 -14.389 -21.090 1.00 85.25 438 THR A CA 1
ATOM 3278 C C . THR A 1 438 ? -9.408 -15.587 -21.579 1.00 85.25 438 THR A C 1
ATOM 3280 O O . THR A 1 438 ? -8.839 -16.488 -22.187 1.00 85.25 438 THR A O 1
ATOM 3283 N N . SER A 1 439 ? -10.738 -15.576 -21.436 1.00 82.75 439 SER A N 1
ATOM 3284 C CA . SER A 1 439 ? -11.636 -16.630 -21.946 1.00 82.75 439 SER A CA 1
ATOM 3285 C C . SER A 1 439 ? -11.533 -16.844 -23.460 1.00 82.75 439 SER A C 1
ATOM 3287 O O . SER A 1 439 ? -11.599 -17.977 -23.921 1.00 82.75 439 SER A O 1
ATOM 3289 N N . ALA A 1 440 ? -11.264 -15.790 -24.235 1.00 77.06 440 ALA A N 1
ATOM 3290 C CA . ALA A 1 440 ? -11.010 -15.900 -25.675 1.00 77.06 440 ALA A CA 1
ATOM 3291 C C . ALA A 1 440 ? -9.689 -16.625 -26.018 1.00 77.06 440 ALA A C 1
ATOM 3293 O O . ALA A 1 440 ? -9.468 -17.003 -27.164 1.00 77.06 440 ALA A O 1
ATOM 3294 N N . MET A 1 441 ? -8.801 -16.805 -25.036 1.00 77.00 441 MET A N 1
ATOM 3295 C CA . MET A 1 441 ? -7.469 -17.399 -25.183 1.00 77.00 441 MET A CA 1
ATOM 3296 C C . MET A 1 441 ? -7.322 -18.716 -24.397 1.00 77.00 441 MET A C 1
ATOM 3298 O O . MET A 1 441 ? -6.219 -19.256 -24.319 1.00 77.00 441 MET A O 1
ATOM 3302 N N . SER A 1 442 ? -8.412 -19.259 -23.838 1.00 76.81 442 SER A N 1
ATOM 3303 C CA . SER A 1 442 ? -8.386 -20.388 -22.891 1.00 76.81 442 SER A CA 1
ATOM 3304 C C . SER A 1 442 ? -7.849 -21.704 -23.463 1.00 76.81 442 SER A C 1
ATOM 3306 O O . SER A 1 442 ? -7.582 -22.630 -22.707 1.00 76.81 442 SER A O 1
ATOM 3308 N N . ALA A 1 443 ? -7.682 -21.813 -24.784 1.00 79.19 443 ALA A N 1
ATOM 3309 C CA . ALA A 1 443 ? -7.086 -22.986 -25.426 1.00 79.19 443 ALA A CA 1
ATOM 3310 C C . ALA A 1 443 ? -5.564 -23.101 -25.204 1.00 79.19 443 ALA A C 1
ATOM 3312 O O . ALA A 1 443 ? -5.002 -24.174 -25.406 1.00 79.19 443 ALA A O 1
ATOM 3313 N N . TYR A 1 444 ? -4.891 -22.014 -24.806 1.00 82.06 444 TYR A N 1
ATOM 3314 C CA . TYR A 1 444 ? -3.424 -21.937 -24.769 1.00 82.06 444 TYR A CA 1
ATOM 3315 C C . TYR A 1 444 ? -2.824 -21.935 -23.359 1.00 82.06 444 TYR A C 1
ATOM 3317 O O . TYR A 1 444 ? -1.601 -21.985 -23.222 1.00 82.06 444 TYR A O 1
ATOM 3325 N N . PHE A 1 445 ? -3.651 -21.873 -22.313 1.00 87.00 445 PHE A N 1
ATOM 3326 C CA . PHE A 1 445 ? -3.185 -21.791 -20.932 1.00 87.00 445 PHE A CA 1
ATOM 3327 C C . PHE A 1 445 ? -4.137 -22.479 -19.953 1.00 87.00 445 PHE A C 1
ATOM 3329 O O . PHE A 1 445 ? -5.315 -22.677 -20.237 1.00 87.00 445 PHE A O 1
ATOM 3336 N N . SER A 1 446 ? -3.627 -22.782 -18.762 1.00 89.56 446 SER A N 1
ATOM 3337 C CA . SER A 1 446 ? -4.427 -23.202 -17.611 1.00 89.56 446 SER A CA 1
ATOM 3338 C C . SER A 1 446 ? -4.473 -22.106 -16.549 1.00 89.56 446 SER A C 1
ATOM 3340 O O . SER A 1 446 ? -3.482 -21.402 -16.332 1.00 89.56 446 SER A O 1
ATOM 3342 N N . TRP A 1 447 ? -5.607 -21.976 -15.860 1.00 90.75 447 TRP A N 1
ATOM 3343 C CA . TRP A 1 447 ? -5.732 -21.092 -14.699 1.00 90.75 447 TRP A CA 1
ATOM 3344 C C . TRP A 1 447 ? -4.779 -21.545 -13.593 1.00 90.75 447 TRP A C 1
ATOM 3346 O O . TRP A 1 447 ? -4.767 -22.721 -13.228 1.00 90.75 447 TRP A O 1
ATOM 3356 N N . GLY A 1 448 ? -3.967 -20.623 -13.081 1.00 91.56 448 GLY A N 1
ATOM 3357 C CA . GLY A 1 448 ? -3.012 -20.934 -12.025 1.00 91.56 448 GLY A CA 1
ATOM 3358 C C . GLY A 1 448 ? -3.599 -20.779 -10.617 1.00 91.56 448 GLY A C 1
ATOM 3359 O O . GLY A 1 448 ? -4.722 -20.309 -10.418 1.00 91.56 448 GLY A O 1
ATOM 3360 N N . TYR A 1 449 ? -2.803 -21.154 -9.612 1.00 92.25 449 TYR A N 1
ATOM 3361 C CA . TYR A 1 449 ? -3.209 -21.125 -8.203 1.00 92.25 449 TYR A CA 1
ATOM 3362 C C . TYR A 1 449 ? -3.563 -19.720 -7.689 1.00 92.25 449 TYR A C 1
ATOM 3364 O O . TYR A 1 449 ? -4.471 -19.583 -6.879 1.00 92.25 449 TYR A O 1
ATOM 3372 N N . GLY A 1 450 ? -2.874 -18.674 -8.152 1.00 91.81 450 GLY A N 1
ATOM 3373 C CA . GLY A 1 450 ? -3.111 -17.288 -7.752 1.00 91.81 450 GLY A CA 1
ATOM 3374 C C . GLY A 1 450 ? -4.515 -16.832 -8.132 1.00 91.81 450 GLY A C 1
ATOM 3375 O O . GLY A 1 450 ? -5.240 -16.320 -7.289 1.00 91.81 450 GLY A O 1
ATOM 3376 N N . PHE A 1 451 ? -4.953 -17.120 -9.358 1.00 92.62 451 PHE A N 1
ATOM 3377 C CA . PHE A 1 451 ? -6.312 -16.788 -9.788 1.00 92.62 451 PHE A CA 1
ATOM 3378 C C . PHE A 1 451 ? -7.378 -17.450 -8.895 1.00 92.62 451 PHE A C 1
ATOM 3380 O O . PHE A 1 451 ? -8.309 -16.793 -8.430 1.00 92.62 451 PHE A O 1
ATOM 3387 N N . VAL A 1 452 ? -7.204 -18.739 -8.584 1.00 93.25 452 VAL A N 1
ATOM 3388 C CA . VAL A 1 452 ? -8.115 -19.478 -7.693 1.00 93.25 452 VAL A CA 1
ATOM 3389 C C . VAL A 1 452 ? -8.092 -18.907 -6.270 1.00 93.25 452 VAL A C 1
ATOM 3391 O O . VAL A 1 452 ? -9.144 -18.770 -5.646 1.00 93.25 452 VAL A O 1
ATOM 3394 N N . LEU A 1 453 ? -6.917 -18.533 -5.756 1.00 92.50 453 LEU A N 1
ATOM 3395 C CA . LEU A 1 453 ? -6.775 -17.941 -4.427 1.00 92.50 453 LEU A CA 1
ATOM 3396 C C . LEU A 1 453 ? -7.449 -16.565 -4.307 1.00 92.50 453 LEU A C 1
ATOM 3398 O O . LEU A 1 453 ? -8.028 -16.310 -3.253 1.00 92.50 453 LEU A O 1
ATOM 3402 N N . SER A 1 454 ? -7.457 -15.719 -5.347 1.00 95.62 454 SER A N 1
ATOM 3403 C CA . SER A 1 454 ? -8.227 -14.455 -5.330 1.00 95.62 454 SER A CA 1
ATOM 3404 C C . SER A 1 454 ? -9.738 -14.707 -5.272 1.00 95.62 454 SER A C 1
ATOM 3406 O O . SER A 1 454 ? -10.439 -14.073 -4.481 1.00 95.62 454 SER A O 1
ATOM 3408 N N . ILE A 1 455 ? -10.251 -15.712 -5.995 1.00 91.69 455 ILE A N 1
ATOM 3409 C CA . ILE A 1 455 ? -11.668 -16.108 -5.888 1.00 91.69 455 ILE A CA 1
ATOM 3410 C C . ILE A 1 455 ? -11.991 -16.580 -4.465 1.00 91.69 455 ILE A C 1
ATOM 3412 O O . ILE A 1 455 ? -12.989 -16.156 -3.879 1.00 91.69 455 ILE A O 1
ATOM 3416 N N . ILE A 1 456 ? -11.141 -17.429 -3.878 1.00 89.31 456 ILE A N 1
ATOM 3417 C CA . ILE A 1 456 ? -11.326 -17.896 -2.498 1.00 89.31 456 ILE A CA 1
ATOM 3418 C C . ILE A 1 456 ? -11.265 -16.713 -1.523 1.00 89.31 456 ILE A C 1
ATOM 3420 O O . ILE A 1 456 ? -12.115 -16.620 -0.640 1.00 89.31 456 ILE A O 1
ATOM 3424 N N . ALA A 1 457 ? -10.319 -15.784 -1.690 1.00 93.44 457 ALA A N 1
ATOM 3425 C CA . ALA A 1 457 ? -10.223 -14.576 -0.872 1.00 93.44 457 ALA A CA 1
ATOM 3426 C C . ALA A 1 457 ? -11.500 -13.725 -0.963 1.00 93.44 457 ALA A C 1
ATOM 3428 O O . ALA A 1 457 ? -12.017 -13.290 0.065 1.00 93.44 457 ALA A O 1
ATOM 3429 N N . CYS A 1 458 ? -12.064 -13.564 -2.163 1.00 93.44 458 CYS A N 1
ATOM 3430 C CA . CYS A 1 458 ? -13.334 -12.876 -2.382 1.00 93.44 458 CYS A CA 1
ATOM 3431 C C . CYS A 1 458 ? -14.491 -13.541 -1.617 1.00 93.44 458 CYS A C 1
ATOM 3433 O O . CYS A 1 458 ? -15.223 -12.866 -0.888 1.00 93.44 458 CYS A O 1
ATOM 3435 N N . ILE A 1 459 ? -14.619 -14.869 -1.710 1.00 87.38 459 ILE A N 1
ATOM 3436 C CA . ILE A 1 459 ? -15.650 -15.641 -0.998 1.00 87.38 459 ILE A CA 1
ATOM 3437 C C . ILE A 1 459 ? -15.480 -15.509 0.522 1.00 87.38 459 ILE A C 1
ATOM 3439 O O . ILE A 1 459 ? -16.451 -15.257 1.237 1.00 87.38 459 ILE A O 1
ATOM 3443 N N . LEU A 1 460 ? -14.250 -15.633 1.027 1.00 89.44 460 LEU A N 1
ATOM 3444 C CA . LEU A 1 460 ? -13.953 -15.457 2.449 1.00 89.44 460 LEU A CA 1
ATOM 3445 C C . LEU A 1 460 ? -14.313 -14.043 2.922 1.00 89.44 460 LEU A C 1
ATOM 3447 O O . LEU A 1 460 ? -14.944 -13.900 3.965 1.00 89.44 460 LEU A O 1
ATOM 3451 N N . CYS A 1 461 ? -14.000 -13.006 2.141 1.00 90.75 461 CYS A N 1
ATOM 3452 C CA . CYS A 1 461 ? -14.388 -11.627 2.444 1.00 90.75 461 CYS A CA 1
ATOM 3453 C C . CYS A 1 461 ? -15.901 -11.414 2.470 1.00 90.75 461 CYS A C 1
ATOM 3455 O O . CYS A 1 461 ? -16.392 -10.678 3.330 1.00 90.75 461 CYS A O 1
ATOM 3457 N N . PHE A 1 462 ? -16.647 -12.072 1.582 1.00 86.25 462 PHE A N 1
ATOM 3458 C CA . PHE A 1 462 ? -18.105 -12.055 1.624 1.00 86.25 462 PHE A CA 1
ATOM 3459 C C . PHE A 1 462 ? -18.627 -12.663 2.934 1.00 86.25 462 PHE A C 1
ATOM 3461 O O . PHE A 1 462 ? -19.420 -12.030 3.633 1.00 86.25 462 PHE A O 1
ATOM 3468 N N . PHE A 1 463 ? -18.133 -13.844 3.325 1.00 80.81 463 PHE A N 1
ATOM 3469 C CA . PHE A 1 463 ? -18.528 -14.478 4.587 1.00 80.81 463 PHE A CA 1
ATOM 3470 C C . PHE A 1 463 ? -18.119 -13.662 5.819 1.00 80.81 463 PHE A C 1
ATOM 3472 O O . PHE A 1 463 ? -18.907 -13.562 6.757 1.00 80.81 463 PHE A O 1
ATOM 3479 N N . THR A 1 464 ? -16.953 -13.012 5.806 1.00 89.56 464 THR A N 1
ATOM 3480 C CA . THR A 1 464 ? -16.556 -12.042 6.840 1.00 89.56 464 THR A CA 1
ATOM 3481 C C . THR A 1 464 ? -17.598 -10.928 6.981 1.00 89.56 464 THR A C 1
ATOM 3483 O O . THR A 1 464 ? -18.012 -10.608 8.096 1.00 89.56 464 THR A O 1
ATOM 3486 N N . GLY A 1 465 ? -18.091 -10.384 5.863 1.00 83.81 465 GLY A N 1
ATOM 3487 C CA . GLY A 1 465 ? -19.153 -9.376 5.859 1.00 83.81 465 GLY A CA 1
ATOM 3488 C C . GLY A 1 465 ? -20.450 -9.896 6.482 1.00 83.81 465 GLY A C 1
ATOM 3489 O O . GLY A 1 465 ? -21.037 -9.228 7.332 1.00 83.81 465 GLY A O 1
ATOM 3490 N N . VAL A 1 466 ? -20.860 -11.121 6.133 1.00 81.12 466 VAL A N 1
ATOM 3491 C CA . VAL A 1 466 ? -22.036 -11.787 6.727 1.00 81.12 466 VAL A CA 1
ATOM 3492 C C . VAL A 1 466 ? -21.870 -11.977 8.239 1.00 81.12 466 VAL A C 1
ATOM 3494 O O . VAL A 1 466 ? -22.821 -11.755 8.987 1.00 81.12 466 VAL A O 1
ATOM 3497 N N . MET A 1 467 ? -20.674 -12.329 8.718 1.00 84.38 467 MET A N 1
ATOM 3498 C CA . MET A 1 467 ? -20.412 -12.466 10.156 1.00 84.38 467 MET A CA 1
ATOM 3499 C C . MET A 1 467 ? -20.522 -11.127 10.899 1.00 84.38 467 MET A C 1
ATOM 3501 O O . MET A 1 467 ? -21.087 -11.087 11.993 1.00 84.38 467 MET A O 1
ATOM 3505 N N . PHE A 1 468 ? -20.068 -10.018 10.305 1.00 83.12 468 PHE A N 1
ATOM 3506 C CA . PHE A 1 468 ? -20.294 -8.688 10.885 1.00 83.12 468 PHE A CA 1
ATOM 3507 C C . PHE A 1 468 ? -21.778 -8.288 10.887 1.00 83.12 468 PHE A C 1
ATOM 3509 O O . PHE A 1 468 ? -22.250 -7.681 11.849 1.00 83.12 468 PHE A O 1
ATOM 3516 N N . VAL A 1 469 ? -22.549 -8.663 9.857 1.00 81.50 469 VAL A N 1
ATOM 3517 C CA . VAL A 1 469 ? -24.015 -8.479 9.849 1.00 81.50 469 VAL A CA 1
ATOM 3518 C C . VAL A 1 469 ? -24.669 -9.282 10.979 1.00 81.50 469 VAL A C 1
ATOM 3520 O O . VAL A 1 469 ? -25.531 -8.761 11.689 1.00 81.50 469 VAL A O 1
ATOM 3523 N N . ALA A 1 470 ? -24.241 -10.528 11.192 1.00 80.25 470 ALA A N 1
ATOM 3524 C CA . ALA A 1 470 ? -24.748 -11.370 12.271 1.00 80.25 470 ALA A CA 1
ATOM 3525 C C . ALA A 1 470 ? -24.449 -10.776 13.661 1.00 80.25 470 ALA A C 1
ATOM 3527 O O . ALA A 1 470 ? -25.326 -10.779 14.529 1.00 80.25 470 ALA A O 1
ATOM 3528 N N . ASP A 1 471 ? -23.255 -10.205 13.869 1.00 83.31 471 ASP A N 1
ATOM 3529 C CA . ASP A 1 471 ? -22.928 -9.502 15.117 1.00 83.31 471 ASP A CA 1
ATOM 3530 C C . ASP A 1 471 ? -23.817 -8.266 15.343 1.00 83.31 471 ASP A C 1
ATOM 3532 O O . ASP A 1 471 ? -24.284 -8.043 16.465 1.00 83.31 471 ASP A O 1
ATOM 3536 N N . LEU A 1 472 ? -24.135 -7.504 14.287 1.00 82.69 472 LEU A N 1
ATOM 3537 C CA . LEU A 1 472 ? -25.077 -6.382 14.383 1.00 82.69 472 LEU A CA 1
ATOM 3538 C C . LEU A 1 472 ? -26.473 -6.825 14.816 1.00 82.69 472 LEU A C 1
ATOM 3540 O O . LEU A 1 472 ? -27.080 -6.162 15.658 1.00 82.69 472 LEU A O 1
ATOM 3544 N N . HIS A 1 473 ? -26.974 -7.933 14.265 1.00 80.19 473 HIS A N 1
ATOM 3545 C CA . HIS A 1 473 ? -28.284 -8.468 14.631 1.00 80.19 473 HIS A CA 1
ATOM 3546 C C . HIS A 1 473 ? -28.321 -8.957 16.081 1.00 80.19 473 HIS A C 1
ATOM 3548 O O . HIS A 1 473 ? -29.263 -8.630 16.800 1.00 80.19 473 HIS A O 1
ATOM 3554 N N . HIS A 1 474 ? -27.282 -9.658 16.542 1.00 77.81 474 HIS A N 1
ATOM 3555 C CA . HIS A 1 474 ? -27.174 -10.080 17.943 1.00 77.81 474 HIS A CA 1
ATOM 3556 C C . HIS A 1 474 ? -27.003 -8.915 18.923 1.00 77.81 474 HIS A C 1
ATOM 3558 O O . HIS A 1 474 ? -27.373 -9.029 20.091 1.00 77.81 474 HIS A O 1
ATOM 3564 N N . SER A 1 475 ? -26.441 -7.799 18.461 1.00 68.06 475 SER A N 1
ATOM 3565 C CA . SER A 1 475 ? -26.245 -6.589 19.262 1.00 68.06 475 SER A CA 1
ATOM 3566 C C . SER A 1 475 ? -27.476 -5.678 19.292 1.00 68.06 475 SER A C 1
ATOM 3568 O O . SER A 1 475 ? -27.476 -4.670 20.005 1.00 68.06 475 SER A O 1
ATOM 3570 N N . SER A 1 476 ? -28.520 -5.993 18.521 1.00 66.88 476 SER A N 1
ATOM 3571 C CA . SER A 1 476 ? -29.775 -5.255 18.576 1.00 66.88 476 SER A CA 1
ATOM 3572 C C . SER A 1 476 ? -30.511 -5.645 19.862 1.00 66.88 476 SER A C 1
ATOM 3574 O O . SER A 1 476 ? -30.760 -6.833 20.069 1.00 66.88 476 SER A O 1
ATOM 3576 N N . PRO A 1 477 ? -30.838 -4.694 20.757 1.00 54.38 477 PRO A N 1
ATOM 3577 C CA . PRO A 1 477 ? -31.591 -5.010 21.958 1.00 54.38 477 PRO A CA 1
ATOM 3578 C C . PRO A 1 477 ? -32.944 -5.558 21.517 1.00 54.38 477 PRO A C 1
ATOM 3580 O O . PRO A 1 477 ? -33.770 -4.834 20.965 1.00 54.38 477 PRO A O 1
ATOM 3583 N N . THR A 1 478 ? -33.165 -6.852 21.730 1.00 47.69 478 THR A N 1
ATOM 3584 C CA . THR A 1 478 ? -34.501 -7.427 21.655 1.00 47.69 478 THR A CA 1
ATOM 3585 C C . THR A 1 478 ? -35.381 -6.615 22.592 1.00 47.69 478 THR A C 1
ATOM 3587 O O . THR A 1 478 ? -35.171 -6.614 23.807 1.00 47.69 478 THR A O 1
ATOM 3590 N N . VAL A 1 479 ? -36.333 -5.890 22.009 1.00 49.03 479 VAL A N 1
ATOM 3591 C CA . VAL A 1 479 ? -37.433 -5.199 22.681 1.00 49.03 479 VAL A CA 1
ATOM 3592 C C . VAL A 1 479 ? -38.303 -6.271 23.351 1.00 49.03 479 VAL A C 1
ATOM 3594 O O . VAL A 1 479 ? -39.350 -6.651 22.851 1.00 49.03 479 VAL A O 1
ATOM 3597 N N . HIS A 1 480 ? -37.821 -6.841 24.453 1.00 41.31 480 HIS A N 1
ATOM 3598 C CA . HIS A 1 480 ? -38.501 -7.889 25.220 1.00 41.31 480 HIS A CA 1
ATOM 3599 C C . HIS A 1 480 ? -38.740 -7.483 26.681 1.00 41.31 480 HIS A C 1
ATOM 3601 O O . HIS A 1 480 ? -38.921 -8.327 27.549 1.00 41.31 480 HIS A O 1
ATOM 3607 N N . GLY A 1 481 ? -38.796 -6.179 26.961 1.00 42.72 481 GLY A N 1
ATOM 3608 C CA . GLY A 1 481 ? -39.009 -5.653 28.312 1.00 42.72 481 GLY A CA 1
ATOM 3609 C C . GLY A 1 481 ? -40.018 -4.511 28.404 1.00 42.72 481 GLY A C 1
ATOM 3610 O O . GLY A 1 481 ? -39.833 -3.643 29.241 1.00 42.72 481 GLY A O 1
ATOM 3611 N N . TRP A 1 482 ? -41.042 -4.480 27.545 1.00 42.88 482 TRP A N 1
ATOM 3612 C CA . TRP A 1 482 ? -42.216 -3.593 27.681 1.00 42.88 482 TRP A CA 1
ATOM 3613 C C . TRP A 1 482 ? -43.485 -4.358 28.111 1.00 42.88 482 TRP A C 1
ATOM 3615 O O . TRP A 1 482 ? -44.601 -3.904 27.901 1.00 42.88 482 TRP A O 1
ATOM 3625 N N . GLN A 1 483 ? -43.332 -5.532 28.734 1.00 45.97 483 GLN A N 1
ATOM 3626 C CA . GLN A 1 483 ? -44.431 -6.221 29.419 1.00 45.97 483 GLN A CA 1
ATOM 3627 C C . GLN A 1 483 ? -44.008 -6.626 30.831 1.00 45.97 483 GLN A C 1
ATOM 3629 O O . GLN A 1 483 ? -43.588 -7.756 31.083 1.00 45.97 483 GLN A O 1
ATOM 3634 N N . ARG A 1 484 ? -44.088 -5.660 31.743 1.00 43.34 484 ARG A N 1
ATOM 3635 C CA . ARG A 1 484 ? -44.397 -5.862 33.162 1.00 43.34 484 ARG A CA 1
ATOM 3636 C C . ARG A 1 484 ? -44.758 -4.493 33.747 1.00 43.34 484 ARG A C 1
ATOM 3638 O O . ARG A 1 484 ? -43.949 -3.870 34.425 1.00 43.34 484 ARG A O 1
ATOM 3645 N N . GLU A 1 485 ? -45.947 -4.026 33.380 1.00 43.22 485 GLU A N 1
ATOM 3646 C CA . GLU A 1 485 ? -46.771 -3.162 34.235 1.00 43.22 485 GLU A CA 1
ATOM 3647 C C . GLU A 1 485 ? -47.831 -4.037 34.900 1.00 43.22 485 GLU A C 1
ATOM 3649 O O . GLU A 1 485 ? -48.323 -4.967 34.210 1.00 43.22 485 GLU A O 1
#

Radius of gyration: 35.57 Å; chains: 1; bounding box: 90×66×118 Å

Secondary structure (DSSP, 8-state):
---PPPPHHHHHHHHHHHHHHHHHHHHHH-S-SEEETTTTEEE-SSEEEETTEEEEPPGGG--HHHHHHHHHHHHHHHHHHHHHHHHHHHHH-S--HHHHHHHHHHHHHHHHHHHHHHHHHHHHHHHHHHH-TTEEE-HHHHHHHHHHHHHHHHHHHHHHHHHHHHHHHHHHHHHHGGGS-HHHHHHHHHHHHHHHHHHHHHHHHHHTT---------PPPPPPS--HHHHHHHHHHHHHHHHHHHHTT-S---HHHHHHHHHHHHH-TT-HHHHHHHHHHHS-----------------PPPP-------STT------PPPPHHHHHHHHHHHHHHHHHHHHHH-S-SEE-SSEEE-SSEEEETTEEEE--S--HHHHHHHHHHHHHHHHHHHHHHHHHHHTT-S-THHHHHHHHHHHHHHHHHHHHHHHHHHHHHGGGTTS-EE-HHHHHHHHHHHHHHHHHHHHHHHHHHTS-----S---

InterPro domains:
  IPR004031 PMP-22/EMP/MP20/Claudin [PF00822] (15-154)
  IPR050579 Peripheral myelin protein 22/Epithelial membrane protein-like [PTHR10671] (11-158)

Organism: Pomacea canaliculata (NCBI:txid400727)

Foldseek 3Di:
DPQDQPDPLLVLLLVLLVLLLVLLVCLLPDQFQKAQPVQRWGHGLQWIDGPNRIFGDWPVPDDVLSVLLNVLSVQLSVLSVQLSVLSVVVSRDDDPPPSLVSSLVSLVSNLVSLVSSLCSSCVVVVVVCVVDVRMDGTSSSVSSVSSSVSSVSSNVSSVVVVVVVVVVVVVVVVVVCVVPDPVVVVVVVVVVVVVVVVVVVVVVVVVVPDDDDDDDDDDDDDDDDDDPVVVVVVLVVVVVVVVVVVVVPDPDDDPVVVVVVVVVCVVPSPPPPVVVVVVVVVPDDDDDDDDDDDDDDDDDDDDDDDPDDPPPPPPPPPPLPPDDPLLVLLLVLLVLLLVLLVCLLPDQFQWDFPAWTHGLQWIDGDHDIIGPGDDDVLSVLLNVLSVLLSVLSVQLSVLSVVCSVDPPSQVSLVSSLVSLVSSLVSLCSNLCSVCVVCVVVPVGIDGTPSSVSSVSSSVSSVSSSVSSVVVNVVPPPDPPPPPDD